Protein AF-A0A507FGB3-F1 (afdb_monomer_lite)

Radius of gyration: 30.05 Å; chains: 1; bounding box: 71×56×90 Å

Structure (mmCIF, N/CA/C/O backbone):
data_AF-A0A507FGB3-F1
#
_entry.id   AF-A0A507FGB3-F1
#
loop_
_atom_site.group_PDB
_atom_site.id
_atom_site.type_symbol
_atom_site.label_atom_id
_atom_site.label_alt_id
_atom_site.label_comp_id
_atom_site.label_asym_id
_atom_site.label_entity_id
_atom_site.label_seq_id
_atom_site.pdbx_PDB_ins_code
_atom_site.Cartn_x
_atom_site.Cartn_y
_atom_site.Cartn_z
_atom_site.occupancy
_atom_site.B_iso_or_equiv
_atom_site.auth_seq_id
_atom_site.auth_comp_id
_atom_site.auth_asym_id
_atom_site.auth_atom_id
_atom_site.pdbx_PDB_model_num
ATOM 1 N N . MET A 1 1 ? -35.482 2.034 5.315 1.00 51.97 1 MET A N 1
ATOM 2 C CA . MET A 1 1 ? -35.373 1.838 6.776 1.00 51.97 1 MET A CA 1
ATOM 3 C C . MET A 1 1 ? -34.019 2.355 7.219 1.00 51.97 1 MET A C 1
ATOM 5 O O . MET A 1 1 ? -33.025 1.916 6.649 1.00 51.97 1 MET A O 1
ATOM 9 N N . ASN A 1 2 ? -33.988 3.299 8.161 1.00 61.97 2 ASN A N 1
ATOM 10 C CA . ASN A 1 2 ? -32.738 3.776 8.759 1.00 61.97 2 ASN A CA 1
ATOM 11 C C . ASN A 1 2 ? -32.097 2.641 9.569 1.00 61.97 2 ASN A C 1
ATOM 13 O O . ASN A 1 2 ? -32.815 1.853 10.189 1.00 61.97 2 ASN A O 1
ATOM 17 N N . ARG A 1 3 ? -30.766 2.533 9.555 1.00 72.81 3 ARG A N 1
ATOM 18 C CA . ARG A 1 3 ? -30.023 1.521 10.323 1.00 72.81 3 ARG A CA 1
ATOM 19 C C . ARG A 1 3 ? -29.341 2.201 11.503 1.00 72.81 3 ARG A C 1
ATOM 21 O O . ARG A 1 3 ? -28.222 2.690 11.393 1.00 72.81 3 ARG A O 1
ATOM 28 N N . HIS A 1 4 ? -30.032 2.254 12.635 1.00 85.00 4 HIS A N 1
ATOM 29 C CA . HIS A 1 4 ? -29.453 2.767 13.874 1.00 85.00 4 HIS A CA 1
ATOM 30 C C . HIS A 1 4 ? -28.841 1.599 14.641 1.00 85.00 4 HIS A C 1
ATOM 32 O O . HIS A 1 4 ? -29.530 0.625 14.946 1.00 85.00 4 HIS A O 1
ATOM 38 N N . ARG A 1 5 ? -27.538 1.670 14.908 1.00 91.19 5 ARG A N 1
ATOM 39 C CA . ARG A 1 5 ? -26.814 0.666 15.691 1.00 91.19 5 ARG A CA 1
ATOM 40 C C . ARG A 1 5 ? -26.628 1.183 17.106 1.00 91.19 5 ARG A C 1
ATOM 42 O O . ARG A 1 5 ? -26.318 2.355 17.304 1.00 91.19 5 ARG A O 1
ATOM 49 N N . SER A 1 6 ? -26.795 0.306 18.085 1.00 95.75 6 SER A N 1
ATOM 50 C CA . SER A 1 6 ? -26.584 0.641 19.489 1.00 95.75 6 SER A CA 1
ATOM 51 C C . SER A 1 6 ? -25.731 -0.427 20.151 1.00 95.75 6 SER A C 1
ATOM 53 O O . SER A 1 6 ? -25.950 -1.617 19.919 1.00 95.75 6 SER A O 1
ATOM 55 N N . VAL A 1 7 ? -24.757 0.003 20.948 1.00 97.19 7 VAL A N 1
ATOM 56 C CA . VAL A 1 7 ? -23.840 -0.890 21.662 1.00 97.19 7 VAL A CA 1
ATOM 57 C C . VAL A 1 7 ? -23.698 -0.477 23.119 1.00 97.19 7 VAL A C 1
ATOM 59 O O . VAL A 1 7 ? -23.847 0.698 23.458 1.00 97.19 7 VAL A O 1
ATOM 62 N N . VAL A 1 8 ? -23.388 -1.449 23.974 1.00 97.81 8 VAL A N 1
ATOM 63 C CA . VAL A 1 8 ? -23.044 -1.221 25.382 1.00 97.81 8 VAL A CA 1
ATOM 64 C C . VAL A 1 8 ? -21.563 -1.514 25.586 1.00 97.81 8 VAL A C 1
ATOM 66 O O . VAL A 1 8 ? -21.092 -2.589 25.226 1.00 97.81 8 VAL A O 1
ATOM 69 N N . THR A 1 9 ? -20.823 -0.592 26.191 1.00 97.81 9 THR A N 1
ATOM 70 C CA . THR A 1 9 ? -19.403 -0.781 26.498 1.00 97.81 9 THR A CA 1
ATOM 71 C C . THR A 1 9 ? -19.226 -1.174 27.961 1.00 97.81 9 THR A C 1
ATOM 73 O O . THR A 1 9 ? -19.523 -0.395 28.871 1.00 97.81 9 THR A O 1
ATOM 76 N N . PHE A 1 10 ? -18.704 -2.376 28.191 1.00 97.69 10 PHE A N 1
ATOM 77 C CA . PHE A 1 10 ? -18.254 -2.874 29.489 1.00 97.69 10 PHE A CA 1
ATOM 78 C C . PHE A 1 10 ? -16.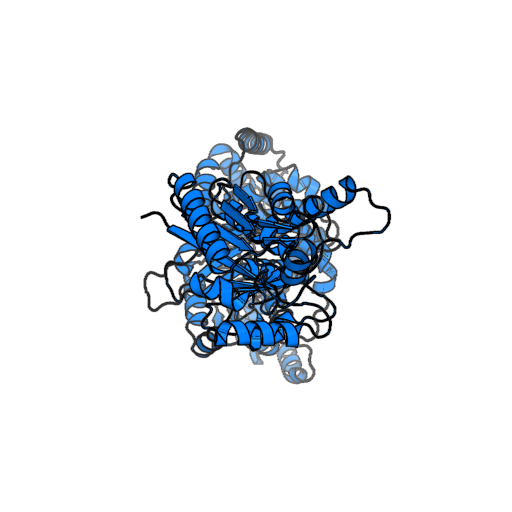737 -2.757 29.626 1.00 97.69 10 PHE A C 1
ATOM 80 O O . PHE A 1 10 ? -16.023 -2.635 28.638 1.00 97.69 10 PHE A O 1
ATOM 87 N N . ALA A 1 11 ? -16.234 -2.837 30.856 1.00 96.69 11 ALA A N 1
ATOM 88 C CA . ALA A 1 11 ? -14.820 -3.084 31.117 1.00 96.69 11 ALA A CA 1
ATOM 89 C C . ALA A 1 11 ? -14.647 -4.352 31.950 1.00 96.69 11 ALA A C 1
ATOM 91 O O . ALA A 1 11 ? -15.515 -4.693 32.757 1.00 96.69 11 ALA A O 1
ATOM 92 N N . ALA A 1 12 ? -13.520 -5.032 31.779 1.00 95.25 12 ALA A N 1
ATOM 93 C CA . ALA A 1 12 ? -13.162 -6.191 32.581 1.00 95.25 12 ALA A CA 1
ATOM 94 C C . ALA A 1 12 ? -12.935 -5.805 34.055 1.00 95.25 12 ALA A C 1
ATOM 96 O O . ALA A 1 12 ? -13.249 -6.580 34.954 1.00 95.25 12 ALA A O 1
ATOM 97 N N . ASN A 1 13 ? -12.472 -4.575 34.305 1.00 90.81 13 ASN A N 1
ATOM 98 C CA . ASN A 1 13 ? -12.272 -4.003 35.634 1.00 90.81 13 ASN A CA 1
ATOM 99 C C . ASN A 1 13 ? -12.375 -2.461 35.615 1.00 90.81 13 ASN A C 1
ATOM 101 O O . ASN A 1 13 ? -12.646 -1.854 34.575 1.00 90.81 13 ASN A O 1
ATOM 105 N N . THR A 1 14 ? -12.175 -1.812 36.762 1.00 85.88 14 THR A N 1
ATOM 106 C CA . THR A 1 14 ? -11.986 -0.357 36.865 1.00 85.88 14 THR A CA 1
ATOM 107 C C . THR A 1 14 ? -10.602 0.068 36.353 1.00 85.88 14 THR A C 1
ATOM 109 O O . THR A 1 14 ? -9.692 -0.748 36.250 1.00 85.88 14 THR A O 1
ATOM 112 N N . ASP A 1 15 ? -10.445 1.347 35.997 1.00 85.38 15 ASP A N 1
ATOM 113 C CA . ASP A 1 15 ? -9.167 1.966 35.587 1.00 85.38 15 ASP A CA 1
ATOM 114 C C . ASP A 1 15 ? -8.449 1.323 34.386 1.00 85.38 15 ASP A C 1
ATOM 116 O O . ASP A 1 15 ? -7.221 1.376 34.247 1.00 85.38 15 ASP A O 1
ATOM 120 N N . LEU A 1 16 ? -9.239 0.757 33.471 1.00 89.50 16 LEU A N 1
ATOM 121 C CA . LEU A 1 16 ? -8.777 0.228 32.183 1.00 89.50 16 LEU A CA 1
ATOM 122 C C . LEU A 1 16 ? -8.865 1.251 31.039 1.00 89.50 16 LEU A C 1
ATOM 124 O O . LEU A 1 16 ? -8.650 0.898 29.890 1.00 89.50 16 LEU A O 1
ATOM 128 N N . GLY A 1 17 ? -9.229 2.507 31.325 1.00 91.44 17 GLY A N 1
ATOM 129 C CA . GLY A 1 17 ? -9.383 3.560 30.310 1.00 91.44 17 GLY A CA 1
ATOM 130 C C . GLY A 1 17 ? -10.611 3.395 29.403 1.00 91.44 17 GLY A C 1
ATOM 131 O O . GLY A 1 17 ? -10.590 3.798 28.242 1.00 91.44 17 GLY A O 1
ATOM 132 N N . LYS A 1 18 ? -11.711 2.843 29.936 1.00 94.81 18 LYS A N 1
ATOM 133 C CA . LYS A 1 18 ? -12.972 2.640 29.198 1.00 94.81 18 LYS A CA 1
ATOM 134 C C . LYS A 1 18 ? -13.497 3.911 28.515 1.00 94.81 18 LYS A C 1
ATOM 136 O O . LYS A 1 18 ? -13.944 3.828 27.374 1.00 94.81 18 LYS A O 1
ATOM 141 N N . THR A 1 19 ? -13.408 5.071 29.165 1.00 95.62 19 THR A N 1
ATOM 142 C CA . THR A 1 19 ? -13.851 6.357 28.594 1.00 95.62 19 THR A CA 1
ATOM 143 C C . THR A 1 19 ? -12.983 6.798 27.408 1.00 95.62 19 THR A C 1
ATOM 145 O O . THR A 1 19 ? -13.493 7.350 26.431 1.00 95.62 19 THR A O 1
ATOM 148 N N . ILE A 1 20 ? -11.677 6.502 27.436 1.00 94.75 20 ILE A N 1
ATOM 149 C CA . ILE A 1 20 ? -10.755 6.788 26.324 1.00 94.75 20 ILE A CA 1
ATOM 150 C C . ILE A 1 20 ? -11.125 5.922 25.113 1.00 94.75 20 ILE A C 1
ATOM 152 O O . ILE A 1 20 ? -11.288 6.439 24.010 1.00 94.75 20 ILE A O 1
ATOM 156 N N . LEU A 1 21 ? -11.360 4.625 25.322 1.00 94.69 21 LEU A N 1
ATOM 157 C CA . LEU A 1 21 ? -11.776 3.708 24.253 1.00 94.69 21 LEU A CA 1
ATOM 158 C C . LEU A 1 21 ? -13.193 3.994 23.741 1.00 94.69 21 LEU A C 1
ATOM 160 O O . LEU A 1 21 ? -13.456 3.889 22.546 1.00 94.69 21 LEU A O 1
ATOM 164 N N . SER A 1 22 ? -14.103 4.427 24.613 1.00 96.44 22 SER A N 1
ATOM 165 C CA . SER A 1 22 ? -15.443 4.868 24.205 1.00 96.44 22 SER A CA 1
ATOM 166 C C . SER A 1 22 ? -15.380 6.144 23.364 1.00 96.44 22 SER A C 1
ATOM 168 O O . SER A 1 22 ? -16.102 6.260 22.373 1.00 96.44 22 SER A O 1
ATOM 170 N N . THR A 1 23 ? -14.465 7.065 23.689 1.00 96.25 23 THR A N 1
ATOM 171 C CA . THR A 1 23 ? -14.148 8.222 22.838 1.00 96.25 23 THR A CA 1
ATOM 172 C C . THR A 1 23 ? -13.627 7.774 21.472 1.00 96.25 23 THR A C 1
ATOM 174 O O . THR A 1 23 ? -14.139 8.242 20.457 1.00 96.25 23 THR A O 1
ATOM 177 N N . ALA A 1 24 ? -12.673 6.837 21.426 1.00 93.00 24 ALA A N 1
ATOM 178 C CA . ALA A 1 24 ? -12.147 6.284 20.176 1.00 93.00 24 ALA A CA 1
ATOM 179 C C . ALA A 1 24 ? -13.250 5.660 19.303 1.00 93.00 24 ALA A C 1
ATOM 181 O O . ALA A 1 24 ? -13.331 5.950 18.111 1.00 93.00 24 ALA A O 1
ATOM 182 N N . LEU A 1 25 ? -14.165 4.884 19.897 1.00 93.06 25 LEU A N 1
ATOM 183 C CA . LEU A 1 25 ? -15.326 4.323 19.196 1.00 93.06 25 LEU A CA 1
ATOM 184 C C . LEU A 1 25 ? -16.257 5.411 18.643 1.00 93.06 25 LEU A C 1
ATOM 186 O O . LEU A 1 25 ? -16.699 5.314 17.499 1.00 93.06 25 LEU A O 1
ATOM 190 N N . CYS A 1 26 ? -16.542 6.463 19.418 1.00 94.94 26 CYS A N 1
ATOM 191 C CA . CYS A 1 26 ? -17.372 7.582 18.956 1.00 94.94 26 CYS A CA 1
ATOM 192 C C . CYS A 1 26 ? -16.709 8.353 17.804 1.00 94.94 26 CYS A C 1
ATOM 194 O O . CYS A 1 26 ? -17.390 8.737 16.849 1.00 94.94 26 CYS A O 1
ATOM 196 N N . ARG A 1 27 ? -15.384 8.546 17.859 1.00 91.81 27 ARG A N 1
ATOM 197 C CA . ARG A 1 27 ? -14.601 9.173 16.783 1.00 91.81 27 ARG A CA 1
ATOM 198 C C . ARG A 1 27 ? -14.581 8.307 15.528 1.00 91.81 27 ARG A C 1
ATOM 200 O O . ARG A 1 27 ? -14.922 8.804 14.455 1.00 91.81 27 ARG A O 1
ATOM 207 N N . GLY A 1 28 ? -14.314 7.009 15.668 1.00 87.12 28 GLY A N 1
ATOM 208 C CA . GLY A 1 28 ? -14.383 6.038 14.576 1.00 87.12 28 GLY A CA 1
ATOM 209 C C . GLY A 1 28 ? -15.765 6.004 13.918 1.00 87.12 28 GLY A C 1
ATOM 210 O O . GLY A 1 28 ? -15.873 6.108 12.697 1.00 87.12 28 GLY A O 1
ATOM 211 N N . ALA A 1 29 ? -16.841 5.976 14.710 1.00 89.81 29 ALA A N 1
ATOM 212 C CA . ALA A 1 29 ? -18.210 6.051 14.201 1.00 89.81 29 ALA A CA 1
ATOM 213 C C . ALA A 1 29 ? -18.492 7.379 13.478 1.00 89.81 29 ALA A C 1
ATOM 215 O O . ALA A 1 29 ? -19.022 7.369 12.368 1.00 89.81 29 ALA A O 1
ATOM 216 N N . SER A 1 30 ? -18.092 8.516 14.054 1.00 89.50 30 SER A N 1
ATOM 217 C CA . SER A 1 30 ? -18.255 9.842 13.433 1.00 89.50 30 SER A CA 1
ATOM 218 C C . SER A 1 30 ? -17.518 9.933 12.095 1.00 89.50 30 SER A C 1
ATOM 220 O O . SER A 1 30 ? -18.044 10.470 11.118 1.00 89.50 30 SER A O 1
ATOM 222 N N . SER A 1 31 ? -16.315 9.359 12.045 1.00 82.50 31 SER A N 1
ATOM 223 C CA . SER A 1 31 ? -15.459 9.270 10.866 1.00 82.50 31 SER A CA 1
ATOM 224 C C . SER A 1 31 ? -16.096 8.408 9.769 1.00 82.50 31 SER A C 1
ATOM 226 O O . SER A 1 31 ? -16.205 8.861 8.623 1.00 82.50 31 SER A O 1
ATOM 228 N N . LEU A 1 32 ? -16.590 7.214 10.118 1.00 80.31 32 LEU A N 1
ATOM 229 C CA . LEU A 1 32 ? -17.269 6.285 9.205 1.00 80.31 32 LEU A CA 1
ATOM 230 C C . LEU A 1 32 ? -18.578 6.860 8.650 1.00 80.31 32 LEU A C 1
ATOM 232 O O . LEU A 1 32 ? -18.819 6.789 7.446 1.00 80.31 32 LEU A O 1
ATOM 236 N N . LEU A 1 33 ? -19.396 7.472 9.510 1.00 81.75 33 LEU A N 1
ATOM 237 C CA . LEU A 1 33 ? -20.673 8.084 9.130 1.00 81.75 33 LEU A CA 1
ATOM 238 C C . LEU A 1 33 ? -20.498 9.428 8.408 1.00 81.75 33 LEU A C 1
ATOM 240 O O . LEU A 1 33 ? -21.451 9.929 7.816 1.00 81.75 33 LEU A O 1
ATOM 244 N N . LYS A 1 34 ? -19.294 10.020 8.449 1.00 81.31 34 LYS A N 1
ATOM 245 C CA . LYS A 1 34 ? -18.981 11.374 7.951 1.00 81.31 34 LYS A CA 1
ATOM 246 C C . LYS A 1 34 ? -19.885 12.458 8.548 1.00 81.31 34 LYS A C 1
ATOM 248 O O . LYS A 1 34 ? -20.118 13.494 7.927 1.00 81.31 34 LYS A O 1
ATOM 253 N N . THR A 1 35 ? -20.467 12.215 9.720 1.00 85.50 35 THR A N 1
ATOM 254 C CA . THR A 1 35 ? -21.454 13.113 10.326 1.00 85.50 35 THR A CA 1
ATOM 255 C C . THR A 1 35 ? -21.485 12.911 11.845 1.00 85.50 35 THR A C 1
ATOM 257 O O . THR A 1 35 ? -22.185 12.021 12.323 1.00 85.50 35 THR A O 1
ATOM 260 N N . PRO A 1 36 ? -20.752 13.726 12.628 1.00 89.00 36 PRO A N 1
ATOM 261 C CA . PRO A 1 36 ? -20.720 13.605 14.090 1.00 89.00 36 PRO A CA 1
ATOM 262 C C . PRO A 1 36 ? -22.104 13.704 14.746 1.00 89.00 36 PRO A C 1
ATOM 264 O O . PRO A 1 36 ? -22.377 13.009 15.718 1.00 89.00 36 PRO A O 1
ATOM 267 N N . SER A 1 37 ? -23.024 14.486 1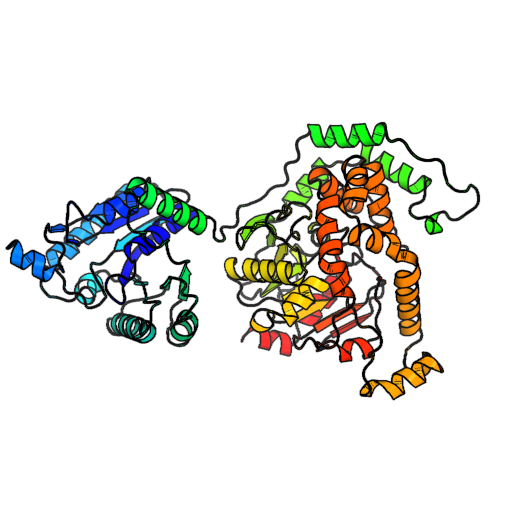4.169 1.00 92.75 37 SER A N 1
ATOM 268 C CA . SER A 1 37 ? -24.398 14.611 14.674 1.00 92.75 37 SER A CA 1
ATOM 269 C C . SER A 1 37 ? -25.226 13.325 14.569 1.00 92.75 37 SER A C 1
ATOM 271 O O . SER A 1 37 ? -26.303 13.267 15.154 1.00 92.75 37 SER A O 1
ATOM 273 N N . ALA A 1 38 ? -24.738 12.309 13.847 1.00 94.25 38 ALA A N 1
ATOM 274 C CA . ALA A 1 38 ? -25.326 10.972 13.755 1.00 94.25 38 ALA A CA 1
ATOM 275 C C . ALA A 1 38 ? -24.782 9.997 14.823 1.00 94.25 38 ALA A C 1
ATOM 277 O O . ALA A 1 38 ? -25.031 8.789 14.750 1.00 94.25 38 ALA A O 1
ATOM 278 N N . VAL A 1 39 ? -24.029 10.506 15.804 1.00 97.25 39 VAL A N 1
ATOM 279 C CA . VAL A 1 39 ? -23.468 9.736 16.917 1.00 97.25 39 VAL A CA 1
ATOM 280 C C . VAL A 1 39 ? -24.005 10.256 18.250 1.00 97.25 39 VAL A C 1
ATOM 282 O O . VAL A 1 39 ? -24.052 11.466 18.489 1.00 97.25 39 VAL A O 1
ATOM 285 N N . ALA A 1 40 ? -24.385 9.334 19.136 1.00 97.94 40 ALA A N 1
ATOM 286 C CA . ALA A 1 40 ? -24.786 9.631 20.504 1.00 97.94 40 ALA A CA 1
ATOM 287 C C . ALA A 1 40 ? -23.995 8.800 21.524 1.00 97.94 40 ALA A C 1
ATOM 289 O O . ALA A 1 40 ? -23.842 7.590 21.372 1.00 97.94 40 ALA A O 1
ATOM 290 N N . TYR A 1 41 ? -23.540 9.454 22.586 1.00 98.50 41 TYR A N 1
ATOM 291 C CA . TYR A 1 41 ? -22.919 8.860 23.761 1.00 98.50 41 TYR A CA 1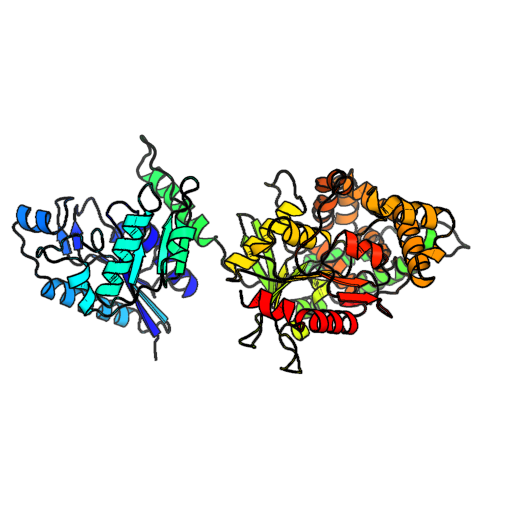
ATOM 292 C C . TYR A 1 41 ? -23.846 9.021 24.968 1.00 98.50 41 TYR A C 1
ATOM 294 O O . TYR A 1 41 ? -24.328 10.120 25.254 1.00 98.50 41 TYR A O 1
ATOM 302 N N . ILE A 1 42 ? -24.095 7.931 25.687 1.00 98.31 42 ILE A N 1
ATOM 303 C CA . ILE A 1 42 ? -24.958 7.910 26.866 1.00 98.31 42 ILE A CA 1
ATOM 304 C C . ILE A 1 42 ? -24.156 7.356 28.039 1.00 98.31 42 ILE A C 1
ATOM 306 O O . ILE A 1 42 ? -23.709 6.207 28.004 1.00 98.31 42 ILE A O 1
ATOM 310 N N . LYS A 1 43 ? -24.044 8.147 29.110 1.00 97.88 43 LYS A N 1
ATOM 311 C CA . LYS A 1 43 ? -23.538 7.710 30.413 1.00 97.88 43 LYS A CA 1
ATOM 312 C C . LYS A 1 43 ? -24.703 7.574 31.396 1.00 97.88 43 LYS A C 1
ATOM 314 O O . LYS A 1 43 ? -25.162 8.580 31.941 1.00 97.88 43 LYS A O 1
ATOM 319 N N . PRO A 1 44 ? -25.214 6.360 31.662 1.00 97.50 44 PRO A N 1
ATOM 320 C CA . PRO A 1 44 ? -26.399 6.221 32.500 1.00 97.50 44 PRO A CA 1
ATOM 321 C C . PRO A 1 44 ? -26.156 6.646 33.948 1.00 97.50 44 PRO A C 1
ATOM 323 O O . PRO A 1 44 ? -26.989 7.334 34.522 1.00 97.50 44 PRO A O 1
ATOM 326 N N . ILE A 1 45 ? -25.013 6.283 34.536 1.00 96.31 45 ILE A N 1
ATOM 327 C CA . ILE A 1 45 ? -24.670 6.637 35.919 1.00 96.31 45 ILE A CA 1
ATOM 328 C C . ILE A 1 45 ? -23.240 7.183 35.967 1.00 96.31 45 ILE A C 1
ATOM 330 O O . ILE A 1 45 ? -22.309 6.506 35.530 1.00 96.31 45 ILE A O 1
ATOM 334 N N . GLN A 1 46 ? -23.076 8.379 36.531 1.00 96.00 46 GLN A N 1
ATOM 335 C CA . GLN A 1 46 ? -21.795 9.037 36.801 1.00 96.00 46 GLN A CA 1
ATOM 336 C C . GLN A 1 46 ? -21.626 9.261 38.308 1.00 96.00 46 GLN A C 1
ATOM 338 O O . GLN A 1 46 ? -22.544 9.745 38.967 1.00 96.00 46 GLN A O 1
ATOM 343 N N . THR A 1 47 ? -20.444 8.965 38.837 1.00 94.44 47 THR A N 1
ATOM 344 C CA . THR A 1 47 ? -20.016 9.319 40.202 1.00 94.44 47 THR A CA 1
ATOM 345 C C . THR A 1 47 ? -18.896 10.367 40.125 1.00 94.44 47 THR A C 1
ATOM 347 O O . THR A 1 47 ? -18.309 10.541 39.054 1.00 94.44 47 THR A O 1
ATOM 350 N N . GLY A 1 48 ? -18.649 11.127 41.198 1.00 93.38 48 GLY A N 1
ATOM 351 C CA . GLY A 1 48 ? -17.656 12.219 41.207 1.00 93.38 48 GLY A CA 1
ATOM 352 C C . GLY A 1 48 ? -18.078 13.524 40.504 1.00 93.38 48 GLY A C 1
ATOM 353 O O . GLY A 1 48 ? -17.255 14.410 40.278 1.00 93.38 48 GLY A O 1
ATOM 354 N N . PHE A 1 49 ? -19.350 13.681 40.129 1.00 93.56 49 PHE A N 1
ATOM 355 C CA . PHE A 1 49 ? -19.851 14.858 39.405 1.00 93.56 49 PHE A CA 1
ATOM 356 C C . PHE A 1 49 ? -20.014 16.087 40.334 1.00 93.56 49 PHE A C 1
ATOM 358 O O . PHE A 1 49 ? -20.464 15.927 41.460 1.00 93.56 49 PHE A O 1
ATOM 365 N N . PRO A 1 50 ? -19.757 17.339 39.903 1.00 89.81 50 PRO A N 1
ATOM 366 C CA . PRO A 1 50 ? -19.411 17.777 38.560 1.00 89.81 50 PRO A CA 1
ATOM 367 C C . PRO A 1 50 ? -17.917 17.784 38.276 1.00 89.81 50 PRO A C 1
ATOM 369 O O . PRO A 1 50 ? -17.567 18.272 37.210 1.00 89.81 50 PRO A O 1
ATOM 372 N N . THR A 1 51 ? -17.045 17.295 39.154 1.00 88.44 51 THR A N 1
ATOM 373 C CA . THR A 1 51 ? -15.600 17.245 38.879 1.00 88.44 51 THR A CA 1
ATOM 374 C C . THR A 1 51 ? -15.321 16.247 37.757 1.00 88.44 51 THR A C 1
ATOM 376 O O . THR A 1 51 ? -14.843 16.632 36.687 1.00 88.44 51 THR A O 1
ATOM 379 N N . ASP A 1 52 ? -15.777 15.011 37.936 1.00 85.69 52 ASP A N 1
ATOM 380 C CA . ASP A 1 52 ? -15.678 13.945 36.948 1.00 85.69 52 ASP A CA 1
ATOM 381 C C . ASP A 1 52 ? -16.910 13.928 36.043 1.00 85.69 52 ASP A C 1
ATOM 383 O O . ASP A 1 52 ? -18.061 14.043 36.480 1.00 85.69 52 ASP A O 1
ATOM 387 N N . SER A 1 53 ? -16.678 13.812 34.738 1.00 93.75 53 SER A N 1
ATOM 388 C CA . SER A 1 53 ? -17.754 13.668 33.763 1.00 93.75 53 SER A CA 1
ATOM 389 C C . SER A 1 53 ? -17.243 13.024 32.487 1.00 93.75 53 SER A C 1
ATOM 391 O O . SER A 1 53 ? -16.630 13.688 31.646 1.00 93.75 53 SER A O 1
ATOM 393 N N . ASP A 1 54 ? -17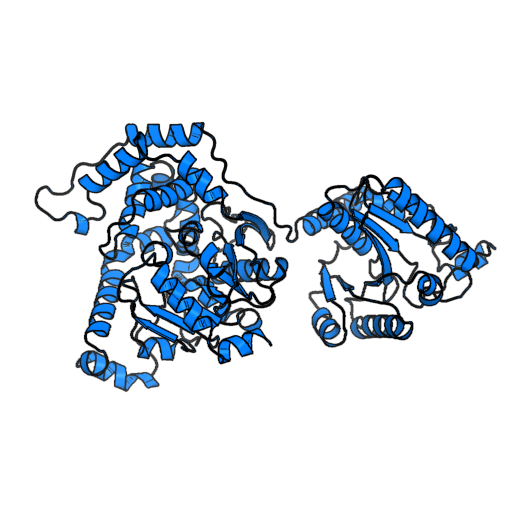.576 11.747 32.318 1.00 94.75 54 ASP A N 1
ATOM 394 C CA . ASP A 1 54 ? -17.237 10.995 31.113 1.00 94.75 54 ASP A CA 1
ATOM 395 C C . ASP A 1 54 ? -17.892 11.628 29.876 1.00 94.75 54 ASP A C 1
ATOM 397 O O . ASP A 1 54 ? -17.234 11.844 28.863 1.00 94.75 54 ASP A O 1
ATOM 401 N N . SER A 1 55 ? -19.149 12.072 29.982 1.00 94.38 55 SER A N 1
ATOM 402 C CA . SER A 1 55 ? -19.851 12.765 28.891 1.00 94.38 55 SER A CA 1
ATOM 403 C C . SER A 1 55 ? -19.144 14.044 28.428 1.00 94.38 55 SER A C 1
ATOM 405 O O . SER A 1 55 ? -19.053 14.265 27.218 1.00 94.38 55 SER A O 1
ATOM 407 N N . ARG A 1 56 ? -18.614 14.867 29.356 1.00 94.56 56 ARG A N 1
ATOM 408 C CA . ARG A 1 56 ? -17.826 16.068 29.000 1.00 94.56 56 ARG A CA 1
ATOM 409 C C . ARG A 1 56 ? -16.459 15.716 28.427 1.00 94.56 56 ARG A C 1
ATOM 411 O O . ARG A 1 56 ? -15.967 16.449 27.566 1.00 94.56 56 ARG A O 1
ATOM 418 N N . PHE A 1 57 ? -15.842 14.634 28.902 1.00 94.88 57 PHE A N 1
ATOM 419 C CA . PHE A 1 57 ? -14.597 14.121 28.338 1.00 94.88 57 PHE A CA 1
ATOM 420 C C . PHE A 1 57 ? -14.822 13.701 26.881 1.00 94.88 57 PHE A C 1
ATOM 422 O O . PHE A 1 57 ? -14.211 14.269 25.979 1.00 94.88 57 PHE A O 1
ATOM 429 N N . VAL A 1 58 ? -15.782 12.808 26.626 1.00 96.12 58 VAL A N 1
ATOM 430 C CA . VAL A 1 58 ? -16.086 12.313 25.276 1.00 96.12 58 VAL A CA 1
ATOM 431 C C . VAL A 1 58 ? -16.452 13.466 24.340 1.00 96.12 58 VAL A C 1
ATOM 433 O O . VAL A 1 58 ? -15.885 13.566 23.256 1.00 96.12 58 VAL A O 1
ATOM 436 N N . SER A 1 59 ? -17.320 14.399 24.752 1.00 94.56 59 SER A N 1
ATOM 437 C CA . SER A 1 59 ? -17.690 15.543 23.902 1.00 94.56 59 SER A CA 1
ATOM 438 C C . SER A 1 59 ? -16.525 16.505 23.640 1.00 94.56 59 SER A C 1
ATOM 440 O O . SER A 1 59 ? -16.496 17.171 22.608 1.00 94.56 59 SER A O 1
ATOM 442 N N . SER A 1 60 ? -15.559 16.593 24.561 1.00 92.94 60 SER A N 1
ATOM 443 C CA . SER A 1 60 ? -14.362 17.429 24.399 1.00 92.94 60 SER A CA 1
ATOM 444 C C . SER A 1 60 ? -13.407 16.903 23.334 1.00 92.94 60 SER A C 1
ATOM 446 O O . SER A 1 60 ? -12.730 17.708 22.693 1.00 92.94 60 SER A O 1
ATOM 448 N N . PHE A 1 61 ? -13.348 15.581 23.169 1.00 93.81 61 PHE A N 1
ATOM 449 C CA . PHE A 1 61 ? -12.462 14.896 22.229 1.00 93.81 61 PHE A CA 1
ATOM 450 C C . PHE A 1 61 ? -13.212 14.309 21.022 1.00 93.81 61 PHE A C 1
ATOM 452 O O . PHE A 1 61 ? -12.586 13.785 20.112 1.00 93.81 61 PHE A O 1
ATOM 459 N N . CYS A 1 62 ? -14.537 14.422 20.957 1.00 93.62 62 CYS A N 1
ATOM 460 C CA . CYS A 1 62 ? -15.366 14.063 19.807 1.00 93.62 62 CYS A CA 1
ATOM 461 C C . CYS A 1 62 ? -16.459 15.136 19.617 1.00 93.62 62 CYS A C 1
ATOM 463 O O . CYS A 1 62 ? -17.615 14.932 19.995 1.00 93.62 62 CYS A O 1
ATOM 465 N N . PRO A 1 63 ? -16.099 16.331 19.114 1.00 91.88 63 PRO A N 1
ATOM 466 C CA . PRO A 1 63 ? -17.035 17.445 19.023 1.00 91.88 63 PRO A CA 1
ATOM 467 C C . PRO A 1 63 ? -18.155 17.169 18.010 1.00 91.88 63 PRO A C 1
ATOM 469 O O . PRO A 1 63 ? -17.939 16.566 16.962 1.00 91.88 63 PRO A O 1
ATOM 472 N N . GLY A 1 64 ? -19.356 17.667 18.309 1.00 92.31 64 GLY A N 1
ATOM 473 C CA . GLY A 1 64 ? -20.518 17.586 17.416 1.00 92.31 64 GLY A CA 1
ATOM 474 C C . GLY A 1 64 ? -21.406 16.351 17.599 1.00 92.31 64 GLY A C 1
ATOM 475 O O . GLY A 1 64 ? -22.456 16.285 16.963 1.00 92.31 64 GLY A O 1
ATOM 476 N N . ILE A 1 65 ? -21.034 15.413 18.476 1.00 96.06 65 ILE A N 1
ATOM 477 C CA . ILE A 1 65 ? -21.903 14.295 18.869 1.00 96.06 65 ILE A CA 1
ATOM 478 C C . ILE A 1 65 ? -22.948 14.735 19.903 1.00 96.06 65 ILE A C 1
ATOM 480 O O . ILE A 1 65 ? -22.761 15.726 20.616 1.00 96.06 65 ILE A O 1
ATOM 484 N N . ARG A 1 66 ? -24.020 13.953 20.065 1.00 95.75 66 ARG A N 1
ATOM 485 C CA . ARG A 1 66 ? -24.882 14.049 21.257 1.00 95.75 66 ARG A CA 1
ATOM 486 C C . ARG A 1 66 ? -24.202 13.318 22.414 1.00 95.75 66 ARG A C 1
ATOM 488 O O . ARG A 1 66 ? -23.760 12.192 22.243 1.00 95.75 66 ARG A O 1
ATOM 495 N N . SER A 1 67 ? -24.112 13.934 23.586 1.00 96.94 67 SER A N 1
ATOM 496 C CA . SER A 1 67 ? -23.499 13.322 24.772 1.00 96.94 67 SER A CA 1
ATOM 497 C C . SER A 1 67 ? -24.334 13.670 25.995 1.00 96.94 67 SER A C 1
ATOM 499 O O . SER A 1 67 ? -24.567 14.855 26.240 1.00 96.94 67 SER A O 1
ATOM 501 N N . ASN A 1 68 ? -24.829 12.668 26.727 1.00 96.50 68 ASN A N 1
ATOM 502 C CA . ASN A 1 68 ? -25.717 12.902 27.866 1.00 96.50 68 ASN A CA 1
ATOM 503 C C . ASN A 1 68 ? -25.409 11.991 29.064 1.00 96.50 68 ASN A C 1
ATOM 505 O O . ASN A 1 68 ? -25.168 10.792 28.907 1.00 96.50 68 ASN A O 1
ATOM 509 N N . THR A 1 69 ? -25.472 12.561 30.271 1.00 97.44 69 THR A N 1
ATOM 510 C CA . THR A 1 69 ? -25.398 11.820 31.539 1.00 97.44 69 THR A CA 1
ATOM 511 C C . THR A 1 69 ? -26.779 11.776 32.179 1.00 97.44 69 THR A C 1
ATOM 513 O O . THR A 1 69 ? -27.367 12.827 32.412 1.00 97.44 69 THR A O 1
ATOM 516 N N . LEU A 1 70 ? -27.291 10.582 32.494 1.00 97.69 70 LEU A N 1
ATOM 517 C CA . LEU A 1 70 ? -28.676 10.437 32.971 1.00 97.69 70 LEU A CA 1
ATOM 518 C C . LEU A 1 70 ? -28.810 10.641 34.484 1.00 97.69 70 LEU A C 1
ATOM 520 O O . LEU A 1 70 ? -29.715 11.337 34.938 1.00 97.69 70 LEU A O 1
ATOM 524 N N . PHE A 1 71 ? -27.902 10.057 35.269 1.00 97.69 71 PHE A N 1
ATOM 525 C CA . PHE A 1 71 ? -27.891 10.175 36.726 1.00 97.69 71 PHE A CA 1
ATOM 526 C C . PHE A 1 71 ? -26.485 10.483 37.236 1.00 97.69 71 PHE A C 1
ATOM 528 O O . PHE A 1 71 ? -25.505 9.882 36.795 1.00 97.69 71 PHE A O 1
ATOM 535 N N . THR A 1 72 ? -26.392 11.399 38.197 1.00 96.94 72 THR A N 1
ATOM 536 C CA . THR A 1 72 ? -25.123 11.855 38.775 1.00 96.94 72 THR A CA 1
ATOM 537 C C . THR A 1 72 ? -25.108 11.698 40.288 1.00 96.94 72 THR A C 1
ATOM 539 O O . THR A 1 72 ? -26.106 11.991 40.952 1.00 96.94 72 THR A O 1
ATOM 542 N N . PHE A 1 73 ? -23.949 11.326 40.817 1.00 96.50 73 PHE A N 1
ATOM 543 C CA . PHE A 1 73 ? -23.574 11.372 42.225 1.00 96.50 73 PHE A CA 1
ATOM 544 C C . PHE A 1 73 ? -22.298 12.209 42.372 1.00 96.50 73 PHE A C 1
ATOM 546 O O . PHE A 1 73 ? -21.442 12.201 41.486 1.00 96.50 73 PHE A O 1
ATOM 553 N N . THR A 1 74 ? -22.192 12.931 43.477 1.00 95.62 74 THR A N 1
ATOM 554 C CA . THR A 1 74 ? -21.064 13.791 43.848 1.00 95.62 74 THR A CA 1
ATOM 555 C C . THR A 1 74 ? -19.863 13.040 44.403 1.00 95.62 74 THR A C 1
ATOM 557 O O . THR A 1 74 ? -18.732 13.424 44.121 1.00 95.62 74 THR A O 1
ATOM 560 N N . ASP A 1 75 ? -20.085 11.955 45.142 1.00 92.38 75 ASP A N 1
ATOM 561 C CA . ASP A 1 75 ? -19.007 11.180 45.764 1.00 92.38 75 ASP A CA 1
ATOM 562 C C . ASP A 1 75 ? -18.294 10.304 44.705 1.00 92.38 75 ASP A C 1
ATOM 564 O O . ASP A 1 75 ? -18.981 9.536 44.017 1.00 92.38 75 ASP A O 1
ATOM 568 N N . PRO A 1 76 ? -16.958 10.394 44.507 1.00 92.12 76 PRO A N 1
ATOM 569 C CA . PRO A 1 76 ? -16.208 9.625 43.502 1.00 92.12 76 PRO A CA 1
ATOM 570 C C . PRO A 1 76 ? -15.954 8.172 43.943 1.00 92.12 76 PRO A C 1
ATOM 572 O O . PRO A 1 76 ? -14.848 7.642 43.864 1.00 92.12 76 PRO A O 1
ATOM 575 N N . VAL A 1 77 ? -17.002 7.504 44.415 1.00 93.06 77 VAL A N 1
ATOM 576 C CA . VAL A 1 77 ? -16.995 6.094 44.815 1.00 93.06 77 VAL A CA 1
ATOM 577 C C . VAL A 1 77 ? -17.875 5.280 43.871 1.00 93.06 77 VAL A C 1
ATOM 579 O O . VAL A 1 77 ? -18.547 5.812 42.990 1.00 93.06 77 VAL A O 1
ATOM 582 N N . SER A 1 78 ? -17.881 3.955 44.021 1.00 92.75 78 SER A N 1
ATOM 583 C CA . SER A 1 78 ? -18.774 3.102 43.226 1.00 92.75 78 SER A CA 1
ATOM 584 C C . SER A 1 78 ? -20.263 3.470 43.427 1.00 92.75 78 SER A C 1
ATOM 586 O O . SER A 1 78 ? -20.644 3.859 44.536 1.00 92.75 78 SER A O 1
ATOM 588 N N . PRO A 1 79 ? -21.137 3.287 42.415 1.00 94.31 79 PRO A N 1
ATOM 589 C CA . PRO A 1 79 ? -22.518 3.782 42.451 1.00 94.31 79 PRO A CA 1
ATOM 590 C C . PRO A 1 79 ? -23.339 3.375 43.681 1.00 94.31 79 PRO A C 1
ATOM 592 O O . PRO A 1 79 ? -24.114 4.179 44.191 1.00 94.31 79 PRO A O 1
ATOM 595 N N . HIS A 1 80 ? -23.168 2.147 44.182 1.00 95.44 80 HIS A N 1
ATOM 596 C CA . HIS A 1 80 ? -23.894 1.681 45.368 1.00 95.44 80 HIS A CA 1
ATOM 597 C C . HIS A 1 80 ? -23.498 2.408 46.658 1.00 95.44 80 HIS A C 1
ATOM 599 O O . HIS A 1 80 ? -24.351 2.612 47.519 1.00 95.44 80 HIS A O 1
ATOM 605 N N . LEU A 1 81 ? -22.223 2.785 46.804 1.00 95.38 81 LEU A N 1
ATOM 606 C CA . LEU A 1 81 ? -21.757 3.553 47.957 1.00 95.38 81 LEU A CA 1
ATOM 607 C C . LEU A 1 81 ? -22.238 4.990 47.840 1.00 95.38 81 LEU A C 1
ATOM 609 O O . LEU A 1 81 ? -22.809 5.502 48.792 1.00 95.38 81 LEU A O 1
ATOM 613 N N . ALA A 1 82 ? -22.121 5.590 46.655 1.00 94.81 82 ALA A N 1
ATOM 614 C CA . ALA A 1 82 ? -22.563 6.960 46.426 1.00 94.81 82 ALA A CA 1
ATOM 615 C C . ALA A 1 82 ? -24.072 7.124 46.695 1.00 94.81 82 ALA A C 1
ATOM 617 O O . ALA A 1 82 ? -24.489 8.059 47.377 1.00 94.81 82 ALA A O 1
ATOM 618 N N . ALA A 1 83 ? -24.889 6.157 46.262 1.00 94.62 83 ALA A N 1
ATOM 619 C CA . ALA A 1 83 ? -26.317 6.095 46.574 1.00 94.62 83 ALA A CA 1
ATOM 620 C C . ALA A 1 83 ? -26.610 6.035 48.084 1.00 94.62 83 ALA A C 1
ATOM 622 O O . ALA A 1 83 ? -27.566 6.656 48.555 1.00 94.62 83 ALA A O 1
ATOM 623 N N . VAL A 1 84 ? -25.786 5.315 48.854 1.00 94.06 84 VAL A N 1
ATOM 624 C CA . VAL A 1 84 ? -25.906 5.235 50.318 1.00 94.06 84 VAL A CA 1
ATOM 625 C C . VAL A 1 84 ? -25.463 6.541 50.978 1.00 94.06 84 VAL A C 1
ATOM 627 O O . VAL A 1 84 ? -26.225 7.090 51.774 1.00 94.06 84 VAL A O 1
ATOM 630 N N . THR A 1 85 ? -24.279 7.057 50.632 1.00 93.81 85 THR A N 1
ATOM 631 C CA . THR A 1 85 ? -23.709 8.297 51.182 1.00 93.81 85 THR A CA 1
ATOM 632 C C . THR A 1 85 ? -24.652 9.477 50.961 1.00 93.81 85 THR A C 1
ATOM 634 O O . THR A 1 85 ? -24.946 10.229 51.889 1.00 93.81 85 THR A O 1
ATOM 637 N N . GLU A 1 86 ? -25.205 9.598 49.755 1.00 95.50 86 GLU A N 1
ATOM 638 C CA . GLU A 1 86 ? -26.114 10.686 49.386 1.00 95.50 86 GLU A CA 1
ATOM 639 C C . GLU A 1 86 ? -27.576 10.417 49.756 1.00 95.50 86 GLU A C 1
ATOM 641 O O . GLU A 1 86 ? -28.433 11.264 49.513 1.00 95.50 86 GLU A O 1
ATOM 646 N N . ARG A 1 87 ? -27.887 9.249 50.342 1.00 94.62 87 ARG A N 1
ATOM 647 C CA . ARG A 1 87 ? -29.253 8.812 50.688 1.00 94.62 87 ARG A CA 1
ATOM 648 C C . ARG A 1 87 ? -30.225 8.888 49.502 1.00 94.62 87 ARG A C 1
ATOM 650 O O . ARG A 1 87 ? -31.401 9.213 49.661 1.00 94.62 87 ARG A O 1
ATOM 657 N N . ARG A 1 88 ? -29.735 8.571 48.303 1.00 94.00 88 ARG A N 1
ATOM 658 C CA . ARG A 1 88 ? -30.488 8.605 47.044 1.00 94.00 88 ARG A CA 1
ATOM 659 C C . ARG A 1 88 ? -30.638 7.195 46.502 1.00 94.00 88 ARG A C 1
ATOM 661 O O . ARG A 1 88 ? -29.705 6.630 45.942 1.00 94.00 88 ARG A O 1
ATOM 668 N N . GLN A 1 89 ? -31.833 6.632 46.650 1.00 89.94 89 GLN A N 1
ATOM 669 C CA . GLN A 1 89 ? -32.156 5.347 46.039 1.00 89.94 89 GLN A CA 1
ATOM 670 C C . GLN A 1 89 ? -32.398 5.523 44.540 1.00 89.94 89 GLN A C 1
ATOM 672 O O . GLN A 1 89 ? -33.192 6.366 44.125 1.00 89.94 89 GLN A O 1
ATOM 677 N N . LEU A 1 90 ? -31.731 4.701 43.734 1.00 95.44 90 LEU A N 1
ATOM 678 C CA . LEU A 1 90 ? -31.906 4.667 42.288 1.00 95.44 90 LEU A CA 1
ATOM 679 C C . LEU A 1 90 ? -32.075 3.212 41.853 1.00 95.44 90 LEU A C 1
ATOM 681 O O . LEU A 1 90 ? -31.122 2.433 41.867 1.00 95.44 90 LEU A O 1
ATOM 685 N N . ALA A 1 91 ? -33.311 2.846 41.519 1.00 96.31 91 ALA A N 1
ATOM 686 C CA . ALA A 1 91 ? -33.657 1.495 41.100 1.00 96.31 91 ALA A CA 1
ATOM 687 C C . ALA A 1 91 ? -33.222 1.229 39.651 1.00 96.31 91 ALA A C 1
ATOM 689 O O . ALA A 1 91 ? -33.330 2.100 38.787 1.00 96.31 91 ALA A O 1
ATOM 690 N N . ASP A 1 92 ? -32.815 -0.009 39.365 1.00 96.44 92 ASP A N 1
ATOM 691 C CA . ASP A 1 92 ? -32.402 -0.442 38.024 1.00 96.44 92 ASP A CA 1
ATOM 692 C C . ASP A 1 92 ? -33.480 -0.212 36.961 1.00 96.44 92 ASP A C 1
ATOM 694 O O . ASP A 1 92 ? -33.173 0.231 35.859 1.00 96.44 92 ASP A O 1
ATOM 698 N N . ALA A 1 93 ? -34.751 -0.454 37.299 1.00 96.38 93 ALA A N 1
ATOM 699 C CA . ALA A 1 93 ? -35.873 -0.226 36.391 1.00 96.38 93 ALA A CA 1
ATOM 700 C C . ALA A 1 93 ? -35.975 1.248 35.959 1.00 96.38 93 ALA A C 1
ATOM 702 O O . ALA A 1 93 ? -36.216 1.531 34.786 1.00 96.38 93 ALA A O 1
ATOM 703 N N . THR A 1 94 ? -35.725 2.185 36.880 1.00 97.62 94 THR A N 1
ATOM 704 C CA . THR A 1 94 ? -35.687 3.626 36.591 1.00 97.62 94 THR A CA 1
ATOM 705 C C . THR A 1 94 ? -34.534 3.963 35.649 1.00 97.62 94 THR A C 1
ATOM 707 O O . THR A 1 94 ? -34.713 4.723 34.698 1.00 97.62 94 THR A O 1
ATOM 710 N N . VAL A 1 95 ? -33.359 3.367 35.875 1.00 97.62 95 VAL A N 1
ATOM 711 C CA . VAL A 1 95 ? -32.189 3.570 35.010 1.00 97.62 95 VAL A CA 1
ATOM 712 C C . VAL A 1 95 ? -32.449 3.021 33.611 1.00 97.62 95 VAL A C 1
ATOM 714 O O . VAL A 1 95 ? -32.216 3.718 32.627 1.00 97.62 95 VAL A O 1
ATOM 717 N N . LEU A 1 96 ? -32.999 1.812 33.510 1.00 97.44 96 LEU A N 1
ATOM 718 C CA . LEU A 1 96 ? -33.329 1.176 32.238 1.00 97.44 96 LEU A CA 1
ATOM 719 C C . LEU A 1 96 ? -34.371 1.980 31.447 1.00 97.44 96 LEU A C 1
ATOM 721 O O . LEU A 1 96 ? -34.218 2.179 30.242 1.00 97.44 96 LEU A O 1
ATOM 725 N N . GLN A 1 97 ? -35.403 2.494 32.123 1.00 97.81 97 GLN A N 1
ATOM 726 C CA . GLN A 1 97 ? -36.409 3.354 31.501 1.00 97.81 97 GLN A CA 1
ATOM 727 C C . GLN A 1 97 ? -35.789 4.647 30.955 1.00 97.81 97 GLN A C 1
ATOM 729 O O . GLN A 1 97 ? -36.111 5.052 29.836 1.00 97.81 97 GLN A O 1
ATOM 734 N N . ALA A 1 98 ? -34.877 5.270 31.705 1.00 98.19 98 ALA A N 1
ATOM 735 C CA . ALA A 1 98 ? -34.167 6.464 31.259 1.00 98.19 98 ALA A CA 1
ATOM 736 C C . ALA A 1 98 ? -33.243 6.176 30.063 1.00 98.19 98 ALA A C 1
ATOM 738 O O . ALA A 1 98 ? -33.211 6.967 29.123 1.00 98.19 98 ALA A O 1
ATOM 739 N N . ILE A 1 99 ? -32.551 5.027 30.050 1.00 98.06 99 ILE A N 1
ATOM 740 C CA . ILE A 1 99 ? -31.730 4.598 28.906 1.00 98.06 99 ILE A CA 1
ATOM 741 C C . ILE A 1 99 ? -32.602 4.443 27.657 1.00 98.06 99 ILE A C 1
ATOM 743 O O . ILE A 1 99 ? -32.274 5.011 26.620 1.00 98.06 99 ILE A O 1
ATOM 747 N N . HIS A 1 100 ? -33.732 3.734 27.742 1.00 97.62 100 HIS A N 1
ATOM 748 C CA . HIS A 1 100 ? -34.645 3.586 26.605 1.00 97.62 100 HIS A CA 1
ATOM 749 C C . HIS A 1 100 ? -35.198 4.930 26.115 1.00 97.62 100 HIS A C 1
ATOM 751 O O . HIS A 1 100 ? -35.286 5.153 24.905 1.00 97.62 100 HIS A O 1
ATOM 757 N N . ALA A 1 101 ? -35.557 5.829 27.036 1.00 97.81 101 ALA A N 1
ATOM 758 C CA . ALA A 1 101 ? -36.037 7.163 26.691 1.00 97.81 101 ALA A CA 1
ATOM 759 C C . ALA A 1 101 ? -34.962 7.975 25.951 1.00 97.81 101 ALA A C 1
ATOM 761 O O . ALA A 1 101 ? -35.257 8.550 24.904 1.00 97.81 101 ALA A O 1
ATOM 762 N N . GLU A 1 102 ? -33.717 7.961 26.432 1.00 97.75 102 GLU A N 1
ATOM 763 C CA . GLU A 1 102 ? -32.602 8.657 25.784 1.00 97.75 102 GLU A CA 1
ATOM 764 C C . GLU A 1 102 ? -32.227 8.018 24.441 1.00 97.75 102 GLU A C 1
ATOM 766 O O . GLU A 1 102 ? -32.054 8.730 23.459 1.00 97.75 102 GLU A O 1
ATOM 771 N N . MET A 1 103 ? -32.172 6.685 24.338 1.00 96.50 103 MET A N 1
ATOM 772 C CA . MET A 1 103 ? -31.925 5.996 23.063 1.00 96.50 103 MET A CA 1
ATOM 773 C C . MET A 1 103 ? -32.973 6.361 22.007 1.00 96.50 103 MET A C 1
ATOM 775 O O . MET A 1 103 ? -32.634 6.579 20.839 1.00 96.50 103 MET A O 1
ATOM 779 N N . LYS A 1 104 ? -34.246 6.443 22.416 1.00 95.38 104 LYS A N 1
ATOM 780 C CA . LYS A 1 104 ? -35.342 6.875 21.548 1.00 95.38 104 LYS A CA 1
ATOM 781 C C . LYS A 1 104 ? -35.187 8.344 21.163 1.00 95.38 104 LYS A C 1
ATOM 783 O O . LYS A 1 104 ? -35.245 8.650 19.980 1.00 95.38 104 LYS A O 1
ATOM 788 N N . ALA A 1 105 ? -34.931 9.233 22.121 1.00 96.19 105 ALA A N 1
ATOM 789 C CA . ALA A 1 105 ? -34.739 10.660 21.861 1.00 96.19 105 ALA A CA 1
ATOM 790 C C . ALA A 1 105 ? -33.541 10.926 20.933 1.00 96.19 105 ALA A C 1
ATOM 792 O O . ALA A 1 105 ? -33.642 11.709 19.989 1.00 96.19 105 ALA A O 1
ATOM 793 N N . SER A 1 106 ? -32.428 10.229 21.156 1.00 95.25 106 SER A N 1
ATOM 794 C CA . SER A 1 106 ? -31.239 10.274 20.310 1.00 95.25 106 SER A CA 1
ATOM 795 C C . SER A 1 106 ? -31.531 9.725 18.911 1.00 95.25 106 SER A C 1
ATOM 797 O O . SER A 1 106 ? -31.216 10.386 17.924 1.00 95.25 106 SER A O 1
ATOM 799 N N . SER A 1 107 ? -32.213 8.580 18.793 1.00 93.12 107 SER A N 1
ATOM 800 C CA . SER A 1 107 ? -32.650 8.061 17.488 1.00 93.12 107 SER A CA 1
ATOM 801 C C . SER A 1 107 ? -33.564 9.040 16.756 1.00 93.12 107 SER A C 1
ATOM 803 O O . SER A 1 107 ? -33.397 9.240 15.558 1.00 93.12 107 SER A O 1
ATOM 805 N N . ASP A 1 108 ? -34.495 9.673 17.468 1.00 92.94 108 ASP A N 1
ATOM 806 C CA . ASP A 1 108 ? -35.448 10.629 16.911 1.00 92.94 108 ASP A CA 1
ATOM 807 C C . ASP A 1 108 ? -34.757 11.891 16.395 1.00 92.94 108 ASP A C 1
ATOM 809 O O . ASP A 1 108 ? -35.035 12.332 15.279 1.00 92.94 108 ASP A O 1
ATOM 813 N N . ALA A 1 109 ? -33.793 12.411 17.155 1.00 91.50 109 ALA A N 1
ATOM 814 C CA . ALA A 1 109 ? -32.964 13.539 16.749 1.00 91.50 109 ALA A CA 1
ATOM 815 C C . ALA A 1 109 ? -32.084 13.231 15.524 1.00 91.50 109 ALA A C 1
ATOM 817 O O . ALA A 1 109 ? -31.762 14.138 14.762 1.00 91.50 109 ALA A O 1
ATOM 818 N N . MET A 1 110 ? -31.717 11.963 15.320 1.00 93.69 110 MET A N 1
ATOM 819 C CA . MET A 1 110 ? -30.852 11.512 14.225 1.00 93.69 110 MET A CA 1
ATOM 820 C C . MET A 1 110 ? -31.628 10.916 13.038 1.00 93.69 110 MET A C 1
ATOM 822 O O . MET A 1 110 ? -31.014 10.389 12.117 1.00 93.69 110 MET A O 1
ATOM 826 N N . ARG A 1 111 ? -32.969 11.013 13.009 1.00 88.62 111 ARG A N 1
ATOM 827 C CA . ARG A 1 111 ? -33.829 10.409 11.962 1.00 88.62 111 ARG A CA 1
ATOM 828 C C . ARG A 1 111 ? -33.524 10.868 10.535 1.00 88.62 111 ARG A C 1
ATOM 830 O O . ARG A 1 111 ? -33.838 10.140 9.595 1.00 88.62 111 ARG A O 1
ATOM 837 N N . SER A 1 112 ? -32.962 12.063 10.364 1.00 86.69 112 SER A N 1
ATOM 838 C CA . SER A 1 112 ? -32.533 12.579 9.058 1.00 86.69 112 SER A CA 1
ATOM 839 C C . SER A 1 112 ? -31.300 11.853 8.507 1.00 86.69 112 SER A C 1
ATOM 841 O O . SER A 1 112 ? -31.030 11.934 7.310 1.00 86.69 112 SER A O 1
ATOM 843 N N . HIS A 1 113 ? -30.566 11.123 9.350 1.00 85.88 113 HIS A N 1
ATOM 844 C CA . HIS A 1 113 ? -29.418 10.321 8.955 1.00 85.88 113 HIS A CA 1
ATOM 845 C C . HIS A 1 113 ? -29.856 8.893 8.610 1.00 85.88 113 HIS A C 1
ATOM 847 O O . HIS A 1 113 ? -30.631 8.255 9.323 1.00 85.88 113 HIS A O 1
ATOM 853 N N . ARG A 1 114 ? -29.349 8.375 7.485 1.00 83.69 114 ARG A N 1
ATOM 854 C CA . ARG A 1 114 ? -29.623 7.000 7.033 1.00 83.69 114 ARG A CA 1
ATOM 855 C C . ARG A 1 114 ? -29.084 5.960 8.021 1.00 83.69 114 ARG A C 1
ATOM 857 O O . ARG A 1 114 ? -29.729 4.934 8.249 1.00 83.69 114 ARG A O 1
ATOM 864 N N . ASP A 1 115 ? -27.915 6.245 8.579 1.00 87.56 115 ASP A N 1
ATOM 865 C CA . ASP A 1 115 ? -27.178 5.406 9.512 1.00 87.56 115 ASP A CA 1
ATOM 866 C C . ASP A 1 115 ? -26.821 6.257 10.741 1.00 87.56 115 ASP A C 1
ATOM 868 O O . ASP A 1 115 ? -26.432 7.417 10.597 1.00 87.56 115 ASP A O 1
ATOM 872 N N . ALA A 1 116 ? -26.976 5.695 11.940 1.00 92.88 116 ALA A N 1
ATOM 873 C CA . ALA A 1 116 ? -26.662 6.371 13.201 1.00 92.88 116 ALA A CA 1
ATOM 874 C C . ALA A 1 116 ? -26.073 5.384 14.215 1.00 92.88 116 ALA A C 1
ATOM 876 O O . ALA A 1 116 ? -26.327 4.176 14.139 1.00 92.88 116 ALA A O 1
ATOM 877 N N . PHE A 1 117 ? -25.305 5.897 15.174 1.00 96.50 117 PHE A N 1
ATOM 878 C CA . PHE A 1 117 ? -24.616 5.089 16.178 1.00 96.50 117 PHE A CA 1
ATOM 879 C C . PHE A 1 117 ? -24.868 5.614 17.592 1.00 96.50 117 PHE A C 1
ATOM 881 O O . PHE A 1 117 ? -24.712 6.803 17.856 1.00 96.50 117 PHE A O 1
ATOM 888 N N . ILE A 1 118 ? -25.250 4.725 18.508 1.00 97.88 118 ILE A N 1
ATOM 889 C CA . ILE A 1 118 ? -25.463 5.044 19.923 1.00 97.88 118 ILE A CA 1
ATOM 890 C C . ILE A 1 118 ? -24.552 4.159 20.771 1.00 97.88 118 ILE A C 1
ATOM 892 O O . ILE A 1 118 ? -24.648 2.933 20.715 1.00 97.88 118 ILE A O 1
ATOM 896 N N . LEU A 1 119 ? -23.698 4.773 21.581 1.00 98.31 119 LEU A N 1
ATOM 897 C CA . LEU A 1 119 ? -22.835 4.087 22.532 1.00 98.31 119 LEU A CA 1
ATOM 898 C C . LEU A 1 119 ? -23.319 4.351 23.956 1.00 98.31 119 LEU A C 1
ATOM 900 O O . LEU A 1 119 ? -23.488 5.499 24.360 1.00 98.31 119 LEU A O 1
ATOM 904 N N . ILE A 1 120 ? -23.526 3.280 24.716 1.00 98.44 120 ILE A N 1
ATOM 905 C CA . ILE A 1 120 ? -23.912 3.332 26.125 1.00 98.44 120 ILE A CA 1
ATOM 906 C C . ILE A 1 120 ? -22.733 2.837 26.950 1.00 98.44 120 ILE A C 1
ATOM 908 O O . ILE A 1 120 ? -22.329 1.683 26.826 1.00 98.44 120 ILE A O 1
ATOM 912 N N . GLU A 1 121 ? -22.185 3.682 27.813 1.00 97.81 121 GLU A N 1
ATOM 913 C CA . GLU A 1 121 ? -21.030 3.314 28.627 1.00 97.81 121 GLU A CA 1
ATOM 914 C C . GLU A 1 121 ? -21.443 2.958 30.063 1.00 97.81 121 GLU A C 1
ATOM 916 O O . GLU A 1 121 ? -22.053 3.764 30.766 1.00 97.81 121 GLU A O 1
ATOM 921 N N . THR A 1 122 ? -21.084 1.759 30.532 1.00 96.81 122 THR A N 1
ATOM 922 C CA . THR A 1 122 ? -21.415 1.306 31.896 1.00 96.81 122 THR A CA 1
ATOM 923 C C . THR A 1 122 ? -20.542 1.974 32.970 1.00 96.81 122 THR A C 1
ATOM 925 O O . THR A 1 122 ? -19.505 2.586 32.686 1.00 96.81 122 THR A O 1
ATOM 928 N N . ALA A 1 123 ? -20.922 1.862 34.246 1.00 93.12 123 ALA A N 1
ATOM 929 C CA . ALA A 1 123 ? -20.082 2.315 35.361 1.00 93.12 123 ALA A CA 1
ATOM 930 C C . ALA A 1 123 ? -19.264 1.140 35.923 1.00 93.12 123 ALA A C 1
ATOM 932 O O . ALA A 1 123 ? -19.814 0.086 36.217 1.00 93.12 123 ALA A O 1
ATOM 933 N N . GLY A 1 124 ? -17.950 1.314 36.086 1.00 90.75 124 GLY A N 1
ATOM 934 C CA . GLY A 1 124 ? -17.060 0.236 36.541 1.00 90.75 124 GLY A CA 1
ATOM 935 C C . GLY A 1 124 ? -16.954 -0.953 35.570 1.00 90.75 124 GLY A C 1
ATOM 936 O O . GLY A 1 124 ? -17.095 -0.784 34.356 1.00 90.75 124 GLY A O 1
ATOM 937 N N . GLY A 1 125 ? -16.646 -2.136 36.097 1.00 93.25 125 GLY A N 1
ATOM 938 C CA . GLY A 1 125 ? -16.527 -3.379 35.335 1.00 93.25 125 GLY A CA 1
ATOM 939 C C . GLY A 1 125 ? -17.832 -4.182 35.224 1.00 93.25 125 GLY A C 1
ATOM 940 O O . GLY A 1 125 ? -18.862 -3.813 35.787 1.00 93.25 125 GLY A O 1
ATOM 941 N N . VAL A 1 126 ? -17.783 -5.326 34.530 1.00 95.12 126 VAL A N 1
ATOM 942 C CA . VAL A 1 126 ? -18.931 -6.238 34.294 1.00 95.12 126 VAL A CA 1
ATOM 943 C C . VAL A 1 126 ? -19.684 -6.616 35.582 1.00 95.12 126 VAL A C 1
ATOM 945 O O . VAL A 1 126 ? -20.920 -6.695 35.592 1.00 95.12 126 VAL A O 1
ATOM 948 N N . HIS A 1 127 ? -18.947 -6.842 36.674 1.00 94.44 127 HIS A N 1
ATOM 949 C CA . HIS A 1 127 ? -19.484 -7.190 37.999 1.00 94.44 127 HIS A CA 1
ATOM 950 C C . HIS A 1 127 ? -19.447 -6.034 38.995 1.00 94.44 127 HIS A C 1
ATOM 952 O O . HIS A 1 127 ? -19.692 -6.238 40.181 1.00 94.44 127 HIS A O 1
ATOM 958 N N . SER A 1 128 ? -19.160 -4.810 38.551 1.00 94.81 128 SER A N 1
ATOM 959 C CA . SER A 1 128 ? -19.316 -3.670 39.445 1.00 94.81 128 SER A CA 1
ATOM 960 C C . SER A 1 128 ? -20.788 -3.503 39.833 1.00 94.81 128 SER A C 1
ATOM 962 O O . SER A 1 128 ? -21.683 -3.806 39.035 1.00 94.81 128 SER A O 1
ATOM 964 N N . PRO A 1 129 ? -21.062 -3.034 41.057 1.00 94.94 129 PRO A N 1
ATOM 965 C CA . PRO A 1 129 ? -22.423 -2.828 41.511 1.00 94.94 129 PRO A CA 1
ATOM 966 C C . PRO A 1 129 ? -23.048 -1.577 40.877 1.00 94.94 129 PRO A C 1
ATOM 968 O O . PRO A 1 129 ? -22.383 -0.567 40.626 1.00 94.94 129 PRO A O 1
ATOM 971 N N . THR A 1 130 ? -24.351 -1.633 40.637 1.00 95.25 130 THR A N 1
ATOM 972 C CA . THR A 1 130 ? -25.198 -0.481 40.310 1.00 95.25 130 THR A CA 1
ATOM 973 C C . THR A 1 130 ? -25.568 0.284 41.585 1.00 95.25 130 THR A C 1
ATOM 975 O O . THR A 1 130 ? -25.254 -0.140 42.697 1.00 95.25 130 THR A O 1
ATOM 978 N N . ALA A 1 131 ? -26.285 1.403 41.456 1.00 94.38 131 ALA A N 1
ATOM 979 C CA . ALA A 1 131 ? -26.813 2.136 42.610 1.00 94.38 131 ALA A CA 1
ATOM 980 C C . ALA A 1 131 ? -27.793 1.302 43.465 1.00 94.38 131 ALA A C 1
ATOM 982 O O . ALA A 1 131 ? -27.915 1.539 44.666 1.00 94.38 131 ALA A O 1
ATOM 983 N N . SER A 1 132 ? -28.443 0.290 42.876 1.00 94.25 132 SER A N 1
ATOM 984 C CA . SER A 1 132 ? -29.376 -0.613 43.561 1.00 94.25 132 SER A CA 1
ATOM 985 C C . SER A 1 132 ? -28.705 -1.842 44.193 1.00 94.25 132 SER A C 1
ATOM 987 O O . SER A 1 132 ? -29.392 -2.674 44.782 1.00 94.25 132 SER A O 1
ATOM 989 N N . ARG A 1 133 ? -27.367 -1.951 44.102 1.00 93.56 133 ARG A N 1
ATOM 990 C CA . ARG A 1 133 ? -26.548 -3.118 44.498 1.00 93.56 133 ARG A CA 1
ATOM 991 C C . ARG A 1 133 ? -26.707 -4.361 43.612 1.00 93.56 133 ARG A C 1
ATOM 993 O O . ARG A 1 133 ? -26.118 -5.393 43.926 1.00 93.56 133 ARG A O 1
ATOM 1000 N N . SER A 1 134 ? -27.438 -4.283 42.500 1.00 94.44 134 SER A N 1
ATOM 1001 C CA . SER A 1 134 ? -27.343 -5.296 41.443 1.00 94.44 134 SER A CA 1
ATOM 1002 C C . SER A 1 134 ? -25.991 -5.194 40.716 1.00 94.44 134 SER A C 1
ATOM 1004 O O . SER A 1 134 ? -25.229 -4.258 40.944 1.00 94.44 134 SER A O 1
ATOM 1006 N N . LEU A 1 135 ? -25.672 -6.134 39.823 1.00 95.62 135 LEU A N 1
ATOM 1007 C CA . LEU A 1 135 ? -24.483 -6.038 38.966 1.00 95.62 135 LEU A CA 1
ATOM 1008 C C . LEU A 1 135 ? -24.798 -5.247 37.694 1.00 95.62 135 LEU A C 1
ATOM 1010 O O . LEU A 1 135 ? -25.890 -5.393 37.144 1.00 95.62 135 LEU A O 1
ATOM 1014 N N . GLN A 1 136 ? -23.829 -4.498 37.159 1.00 96.00 136 GLN A N 1
ATOM 1015 C CA . GLN A 1 136 ? -23.984 -3.801 35.870 1.00 96.00 136 GLN A CA 1
ATOM 1016 C C . GLN A 1 136 ? -24.464 -4.774 34.781 1.00 96.00 136 GLN A C 1
ATOM 1018 O O . GLN A 1 136 ? -25.463 -4.518 34.118 1.00 96.00 136 GLN A O 1
ATOM 1023 N N . SER A 1 137 ? -23.844 -5.949 34.660 1.00 95.88 137 SER A N 1
ATOM 1024 C CA . SER A 1 137 ? -24.285 -6.991 33.716 1.00 95.88 137 SER A CA 1
ATOM 1025 C C . SER A 1 137 ? -25.749 -7.436 33.872 1.00 95.88 137 SER A C 1
ATOM 1027 O O . SER A 1 137 ? -26.350 -7.847 32.886 1.00 95.88 137 SER A O 1
ATOM 1029 N N . ASN A 1 138 ? -26.365 -7.327 35.055 1.00 95.00 138 ASN A N 1
ATOM 1030 C CA . ASN A 1 138 ? -27.796 -7.610 35.217 1.00 95.00 138 ASN A CA 1
ATOM 1031 C C . ASN A 1 138 ? -28.661 -6.471 34.664 1.00 95.00 138 ASN A C 1
ATOM 1033 O O . ASN A 1 138 ? -29.620 -6.733 33.942 1.00 95.00 138 ASN A O 1
ATOM 1037 N N . LEU A 1 139 ? -28.303 -5.220 34.971 1.00 95.12 139 LEU A N 1
ATOM 1038 C CA . LEU A 1 139 ? -29.039 -4.032 34.532 1.00 95.12 139 LEU A CA 1
ATOM 1039 C C . LEU A 1 139 ? -29.116 -3.939 32.999 1.00 95.12 139 LEU A C 1
ATOM 1041 O O . LEU A 1 139 ? -30.195 -3.741 32.445 1.00 95.12 139 LEU A O 1
ATOM 1045 N N . TYR A 1 140 ? -27.989 -4.112 32.302 1.00 96.38 140 TYR A N 1
ATOM 1046 C CA . TYR A 1 140 ? -27.936 -3.916 30.845 1.00 96.38 140 TYR A CA 1
ATOM 1047 C C . TYR A 1 140 ? -28.373 -5.143 30.033 1.00 96.38 140 TYR A C 1
ATOM 1049 O O . TYR A 1 140 ? -28.600 -5.004 28.832 1.00 96.38 140 TYR A O 1
ATOM 1057 N N . LYS A 1 141 ? -28.549 -6.324 30.652 1.00 94.69 141 LYS A N 1
ATOM 1058 C CA . LYS A 1 141 ? -29.012 -7.535 29.942 1.00 94.69 141 LYS A CA 1
ATOM 1059 C C . LYS A 1 141 ? -30.355 -7.298 29.251 1.00 94.69 141 LYS A C 1
ATOM 1061 O O . LYS A 1 141 ? -30.564 -7.751 28.131 1.00 94.69 141 LYS A O 1
ATOM 1066 N N . ALA A 1 142 ? -31.237 -6.530 29.892 1.00 91.69 142 ALA A N 1
ATOM 1067 C CA . ALA A 1 142 ? -32.566 -6.219 29.376 1.00 91.69 142 ALA A CA 1
ATOM 1068 C C . ALA A 1 142 ? -32.563 -5.410 28.063 1.00 91.69 142 ALA A C 1
ATOM 1070 O O . ALA A 1 142 ? -33.585 -5.373 27.384 1.00 91.69 142 ALA A O 1
ATOM 1071 N N . LEU A 1 143 ? -31.439 -4.782 27.690 1.00 93.69 143 LEU A N 1
ATOM 1072 C CA . LEU A 1 143 ? -31.327 -4.027 26.439 1.00 93.69 143 LEU A CA 1
ATOM 1073 C C . LEU A 1 143 ? -31.133 -4.927 25.208 1.00 93.69 143 LEU A C 1
ATOM 1075 O O . LEU A 1 143 ? -31.420 -4.493 24.096 1.00 93.69 143 LEU A O 1
ATOM 1079 N N . GLY A 1 144 ? -30.608 -6.150 25.377 1.00 93.50 144 GLY A N 1
ATOM 1080 C CA . GLY A 1 144 ? -30.353 -7.078 24.264 1.00 93.50 144 GLY A CA 1
ATOM 1081 C C . GLY A 1 144 ? -29.383 -6.551 23.193 1.00 93.50 144 GLY A C 1
ATOM 1082 O O . GLY A 1 144 ? -29.447 -6.976 22.041 1.00 93.50 144 GLY A O 1
ATOM 1083 N N . LEU A 1 145 ? -28.514 -5.596 23.543 1.00 95.19 145 LEU A N 1
ATOM 1084 C CA . LEU A 1 145 ? -27.585 -4.949 22.613 1.00 95.19 145 LEU A CA 1
ATOM 1085 C C . LEU A 1 145 ? -26.271 -5.723 22.471 1.00 95.19 145 LEU A C 1
ATOM 1087 O O . LEU A 1 145 ? -25.822 -6.411 23.391 1.00 95.19 145 LEU A O 1
ATOM 1091 N N . ALA A 1 146 ? -25.608 -5.535 21.327 1.00 95.31 146 ALA A N 1
ATOM 1092 C CA . ALA A 1 146 ? -24.221 -5.951 21.162 1.00 95.31 146 ALA A CA 1
ATOM 1093 C C . ALA A 1 146 ? -23.326 -5.208 22.166 1.00 95.31 146 ALA A C 1
ATOM 1095 O O . ALA A 1 146 ? -23.526 -4.023 22.445 1.00 95.31 146 ALA A O 1
ATOM 1096 N N . SER A 1 147 ? -22.348 -5.918 22.716 1.00 96.38 147 SER A N 1
ATOM 1097 C CA . SER A 1 147 ? -21.506 -5.435 23.802 1.00 96.38 147 SER A CA 1
ATOM 1098 C C . SER A 1 147 ? -20.042 -5.381 23.393 1.00 96.38 147 SER A C 1
ATOM 1100 O O . SER A 1 147 ? -19.505 -6.344 22.859 1.00 96.38 147 SER A O 1
ATOM 1102 N N . VAL A 1 148 ? -19.386 -4.262 23.674 1.00 97.75 148 VAL A N 1
ATOM 1103 C CA . VAL A 1 148 ? -17.934 -4.122 23.542 1.00 97.75 148 VAL A CA 1
ATOM 1104 C C . VAL A 1 148 ? -17.315 -4.324 24.917 1.00 97.75 148 VAL A C 1
ATOM 1106 O O . VAL A 1 148 ? -17.759 -3.703 25.884 1.00 97.75 148 VAL A O 1
ATOM 1109 N N . LEU A 1 149 ? -16.299 -5.179 25.024 1.00 98.19 149 LEU A N 1
ATOM 1110 C CA . LEU A 1 149 ? -15.569 -5.390 26.272 1.00 98.19 149 LEU A CA 1
ATOM 1111 C C . LEU A 1 149 ? -14.206 -4.698 26.217 1.00 98.19 149 LEU A C 1
ATOM 1113 O O . LEU A 1 149 ? -13.368 -5.024 25.391 1.00 98.19 149 LEU A O 1
ATOM 1117 N N . VAL A 1 150 ? -13.954 -3.772 27.133 1.00 97.81 150 VAL A N 1
ATOM 1118 C CA . VAL A 1 150 ? -12.619 -3.213 27.363 1.00 97.81 150 VAL A CA 1
ATOM 1119 C C . VAL A 1 150 ? -11.838 -4.159 28.271 1.00 97.81 150 VAL A C 1
ATOM 1121 O O . VAL A 1 150 ? -12.187 -4.314 29.443 1.00 97.81 150 VAL A O 1
ATOM 1124 N N . GLY A 1 151 ? -10.816 -4.812 27.726 1.00 95.75 151 GLY A N 1
ATOM 1125 C CA . GLY A 1 151 ? -9.956 -5.742 28.452 1.00 95.75 151 GLY A CA 1
ATOM 1126 C C . GLY A 1 151 ? -8.786 -5.061 29.167 1.00 95.75 151 GLY A C 1
ATOM 1127 O O . GLY A 1 151 ? -8.556 -3.858 29.038 1.00 95.75 151 GLY A O 1
ATOM 1128 N N . ASP A 1 152 ? -8.048 -5.848 29.944 1.00 92.69 152 ASP A N 1
ATOM 1129 C CA . ASP A 1 152 ? -6.894 -5.408 30.726 1.00 92.69 152 ASP A CA 1
ATOM 1130 C C . ASP A 1 152 ? -5.579 -5.853 30.064 1.00 92.69 152 ASP A C 1
ATOM 1132 O O . ASP A 1 152 ? -5.299 -7.043 29.895 1.00 92.69 152 ASP A O 1
ATOM 1136 N N . SER A 1 153 ? -4.755 -4.876 29.692 1.00 85.38 153 SER A N 1
ATOM 1137 C CA . SER A 1 153 ? -3.460 -5.085 29.040 1.00 85.38 153 SER A CA 1
ATOM 1138 C C . SER A 1 153 ? -2.280 -5.215 30.016 1.00 85.38 153 SER A C 1
ATOM 1140 O O . SER A 1 153 ? -1.138 -5.390 29.587 1.00 85.38 153 SER A O 1
ATOM 1142 N N . LYS A 1 154 ? -2.521 -5.128 31.331 1.00 86.94 154 LYS A N 1
ATOM 1143 C CA . LYS A 1 154 ? -1.484 -5.169 32.376 1.00 86.94 154 LYS A CA 1
ATOM 1144 C C . LYS A 1 154 ? -1.214 -6.606 32.852 1.00 86.94 154 LYS A C 1
ATOM 1146 O O . LYS A 1 154 ? -1.807 -7.580 32.380 1.00 86.94 154 LYS A O 1
ATOM 1151 N N . LEU A 1 155 ? -0.288 -6.753 33.806 1.00 85.06 155 LEU A N 1
ATOM 1152 C CA . LEU A 1 155 ? 0.017 -8.038 34.444 1.00 85.06 155 LEU A CA 1
ATOM 1153 C C . LEU A 1 155 ? -1.239 -8.627 35.107 1.00 85.06 155 LEU A C 1
ATOM 1155 O O . LEU A 1 155 ? -1.869 -7.967 35.926 1.00 85.06 155 LEU A O 1
ATOM 1159 N N . GLY A 1 156 ? -1.573 -9.875 34.769 1.00 85.19 156 GLY A N 1
ATOM 1160 C CA . GLY A 1 156 ? -2.799 -10.541 35.230 1.00 85.19 156 GLY A CA 1
ATOM 1161 C C . GLY A 1 156 ? -4.047 -10.217 34.397 1.00 85.19 156 GLY A C 1
ATOM 1162 O O . GLY A 1 156 ? -5.091 -10.832 34.607 1.00 85.19 156 GLY A O 1
ATOM 1163 N N . GLY A 1 157 ? -3.936 -9.319 33.414 1.00 90.50 157 GLY A N 1
ATOM 1164 C CA . GLY A 1 157 ? -5.064 -8.826 32.630 1.00 90.50 157 GLY A CA 1
ATOM 1165 C C . GLY A 1 157 ? -5.739 -9.863 31.726 1.00 90.50 157 GLY A C 1
ATOM 1166 O O . GLY A 1 157 ? -6.941 -9.754 31.482 1.00 90.50 157 GLY A O 1
ATOM 1167 N N . ILE A 1 158 ? -5.021 -10.918 31.308 1.00 92.12 158 ILE A N 1
ATOM 1168 C CA . ILE A 1 158 ? -5.593 -12.051 30.551 1.00 92.12 158 ILE A CA 1
ATOM 1169 C C . ILE A 1 158 ? -6.739 -12.688 31.343 1.00 92.12 158 ILE A C 1
ATOM 1171 O O . ILE A 1 158 ? -7.862 -12.755 30.854 1.00 92.12 158 ILE A O 1
ATOM 1175 N N . SER A 1 159 ? -6.472 -13.093 32.589 1.00 94.88 159 SER A N 1
ATOM 1176 C CA . SER A 1 159 ? -7.464 -13.760 33.443 1.00 94.88 159 SER A CA 1
ATOM 1177 C C . SER A 1 159 ? -8.683 -12.868 33.683 1.00 94.88 159 SER A C 1
ATOM 1179 O O . SER A 1 159 ? -9.822 -13.305 33.513 1.00 94.88 159 SER A O 1
ATOM 1181 N N . THR A 1 160 ? -8.450 -11.590 33.991 1.00 94.94 160 THR A N 1
ATOM 1182 C CA . THR A 1 160 ? -9.516 -10.604 34.205 1.00 94.94 160 THR A CA 1
ATOM 1183 C C . THR A 1 160 ? -10.380 -10.424 32.954 1.00 94.94 160 THR A C 1
ATOM 1185 O O . THR A 1 160 ? -11.607 -10.398 33.047 1.00 94.94 160 THR A O 1
ATOM 1188 N N . THR A 1 161 ? -9.758 -10.338 31.775 1.00 96.75 161 THR A N 1
ATOM 1189 C CA . THR A 1 161 ? -10.460 -10.148 30.498 1.00 96.75 161 THR A CA 1
ATOM 1190 C C . THR A 1 161 ? -11.267 -11.380 30.109 1.00 96.75 161 THR A C 1
ATOM 1192 O O . THR A 1 161 ? -12.451 -11.244 29.802 1.00 96.75 161 THR A O 1
ATOM 1195 N N . LEU A 1 162 ? -10.670 -12.574 30.180 1.00 96.94 162 LEU A N 1
ATOM 1196 C CA . LEU A 1 162 ? -11.350 -13.830 29.856 1.00 96.94 162 LEU A CA 1
ATOM 1197 C C . LEU A 1 162 ? -12.516 -14.093 30.812 1.00 96.94 162 LEU A C 1
ATOM 1199 O O . LEU A 1 162 ? -13.625 -14.347 30.356 1.00 96.94 162 LEU A O 1
ATOM 1203 N N . THR A 1 163 ? -12.322 -13.901 32.119 1.00 96.88 163 THR A N 1
ATOM 1204 C CA . THR A 1 163 ? -13.399 -14.070 33.112 1.00 96.88 163 THR A CA 1
ATOM 1205 C C . THR A 1 163 ? -14.557 -13.099 32.856 1.00 96.88 163 THR A C 1
ATOM 1207 O O . THR A 1 163 ? -15.731 -13.466 32.957 1.00 96.88 163 THR A O 1
ATOM 1210 N N . ALA A 1 164 ? -14.254 -11.844 32.503 1.00 97.56 164 ALA A N 1
ATOM 1211 C CA . ALA A 1 164 ? -15.274 -10.858 32.162 1.00 97.56 164 ALA A CA 1
ATOM 1212 C C . ALA A 1 164 ? -16.027 -11.229 30.872 1.00 97.56 164 ALA A C 1
ATOM 1214 O O . ALA A 1 164 ? -17.257 -11.141 30.842 1.00 97.56 164 ALA A O 1
ATOM 1215 N N . TYR A 1 165 ? -15.308 -11.676 29.837 1.00 98.12 165 TYR A N 1
ATOM 1216 C CA . TYR A 1 165 ? -15.878 -12.151 28.575 1.00 98.12 165 TYR A CA 1
ATOM 1217 C C . TYR A 1 165 ? -16.787 -13.366 28.789 1.00 98.12 165 TYR A C 1
ATOM 1219 O O . TYR A 1 165 ? -17.964 -13.325 28.427 1.00 98.12 165 TYR A O 1
ATOM 1227 N N . GLU A 1 166 ? -16.284 -14.409 29.447 1.00 97.31 166 GLU A N 1
ATOM 1228 C CA . GLU A 1 166 ? -17.038 -15.620 29.769 1.00 97.31 166 GLU A CA 1
ATOM 1229 C C . GLU A 1 166 ? -18.281 -15.298 30.596 1.00 97.31 166 GLU A C 1
ATOM 1231 O O . GLU A 1 166 ? -19.359 -15.825 30.325 1.00 97.31 166 GLU A O 1
ATOM 1236 N N . SER A 1 167 ? -18.181 -14.380 31.562 1.00 97.00 167 SER A N 1
ATOM 1237 C CA . SER A 1 167 ? -19.342 -13.990 32.357 1.00 97.00 167 SER A CA 1
ATOM 1238 C C . SER A 1 167 ? -20.407 -13.259 31.542 1.00 97.00 167 SER A C 1
ATOM 1240 O O . SER A 1 167 ? -21.598 -13.491 31.758 1.00 97.00 167 SER A O 1
ATOM 1242 N N . LEU A 1 168 ? -20.013 -12.391 30.606 1.00 97.75 168 LEU A N 1
ATOM 1243 C CA . LEU A 1 168 ? -20.954 -11.764 29.677 1.00 97.75 168 LEU A CA 1
ATOM 1244 C C . LEU A 1 168 ? -21.617 -12.822 28.783 1.00 97.75 168 LEU A C 1
ATOM 1246 O O . LEU A 1 168 ? -22.843 -12.837 28.663 1.00 97.75 168 LEU A O 1
ATOM 1250 N N . ARG A 1 169 ? -20.843 -13.759 28.224 1.00 96.88 169 ARG A N 1
ATOM 1251 C CA . ARG A 1 169 ? -21.363 -14.853 27.384 1.00 96.88 169 ARG A CA 1
ATOM 1252 C C . ARG A 1 169 ? -22.319 -15.769 28.143 1.00 96.88 169 ARG A C 1
ATOM 1254 O O . ARG A 1 169 ? -23.406 -16.042 27.648 1.00 96.88 169 ARG A O 1
ATOM 1261 N N . ALA A 1 170 ? -21.981 -16.152 29.373 1.00 96.19 170 ALA A N 1
ATOM 1262 C CA . ALA A 1 170 ? -22.839 -16.947 30.255 1.00 96.19 170 ALA A CA 1
ATOM 1263 C C . ALA A 1 170 ? -24.150 -16.232 30.634 1.00 96.19 170 ALA A C 1
ATOM 1265 O O . ALA A 1 170 ? -25.092 -16.855 31.117 1.00 96.19 170 ALA A O 1
ATOM 1266 N N . ARG A 1 171 ? -24.214 -14.912 30.436 1.00 95.00 171 ARG A N 1
ATOM 1267 C CA . ARG A 1 171 ? -25.404 -14.079 30.640 1.00 95.00 171 ARG A CA 1
ATOM 1268 C C . ARG A 1 171 ? -26.120 -13.746 29.329 1.00 95.00 171 ARG A C 1
ATOM 1270 O O . ARG A 1 171 ? -27.002 -12.890 29.361 1.00 95.00 171 ARG A O 1
ATOM 1277 N N . ASP A 1 172 ? -25.795 -14.437 28.239 1.00 95.00 172 ASP A N 1
ATOM 1278 C CA . ASP A 1 172 ? -26.371 -14.295 26.894 1.00 95.00 172 ASP A CA 1
ATOM 1279 C C . ASP A 1 172 ? -26.055 -12.963 26.196 1.00 95.00 172 ASP A C 1
ATOM 1281 O O . ASP A 1 172 ? -26.766 -12.549 25.278 1.00 95.00 172 ASP A O 1
ATOM 1285 N N . PHE A 1 173 ? -24.990 -12.265 26.599 1.00 96.88 173 PHE A N 1
ATOM 1286 C CA . PHE A 1 173 ? -24.543 -11.093 25.851 1.00 96.88 173 PHE A CA 1
ATOM 1287 C C . PHE A 1 173 ? -23.853 -11.506 24.545 1.00 96.88 173 PHE A C 1
ATOM 1289 O O . PHE A 1 173 ? -22.997 -12.396 24.505 1.00 96.88 173 PHE A O 1
ATOM 1296 N N . ASN A 1 174 ? -24.174 -10.792 23.467 1.00 94.94 174 ASN A N 1
ATOM 1297 C CA . ASN A 1 174 ? -23.394 -10.827 22.238 1.00 94.94 174 ASN A CA 1
ATOM 1298 C C . ASN A 1 174 ? -22.183 -9.897 22.392 1.00 94.94 174 ASN A C 1
ATOM 1300 O O . ASN A 1 174 ? -22.368 -8.682 22.444 1.00 94.94 174 ASN A O 1
ATOM 1304 N N . VAL A 1 175 ? -20.972 -10.450 22.464 1.00 97.25 175 VAL A N 1
ATOM 1305 C CA . VAL A 1 175 ? -19.727 -9.686 22.640 1.00 97.25 175 VAL A CA 1
ATOM 1306 C C . VAL A 1 175 ? -18.860 -9.847 21.388 1.00 97.25 175 VAL A C 1
ATOM 1308 O O . VAL A 1 175 ? -17.975 -10.694 21.388 1.00 97.25 175 VAL A O 1
ATOM 1311 N N . PRO A 1 176 ? -19.123 -9.101 20.298 1.00 91.69 176 PRO A N 1
ATOM 1312 C CA . PRO A 1 176 ? -18.381 -9.269 19.048 1.00 91.69 176 PRO A CA 1
ATOM 1313 C C . PRO A 1 176 ? -16.971 -8.666 19.079 1.00 91.69 176 PRO A C 1
ATOM 1315 O O . PRO A 1 176 ? -16.184 -8.963 18.189 1.00 91.69 176 PRO A O 1
ATOM 1318 N N . LEU A 1 177 ? -16.665 -7.802 20.054 1.00 94.62 177 LEU A N 1
ATOM 1319 C CA . LEU A 1 177 ? -15.441 -7.003 20.073 1.00 94.62 177 LEU A CA 1
ATOM 1320 C C . LEU A 1 177 ? -14.874 -6.868 21.491 1.00 94.62 177 LEU A C 1
ATOM 1322 O O . LEU A 1 177 ? -15.587 -6.474 22.422 1.00 94.62 177 LEU A O 1
ATOM 1326 N N . ILE A 1 178 ? -13.572 -7.113 21.619 1.00 96.62 178 ILE A N 1
ATOM 1327 C CA . ILE A 1 178 ? -12.753 -6.814 22.792 1.00 96.62 178 ILE A CA 1
ATOM 1328 C C . ILE A 1 178 ? -11.720 -5.752 22.404 1.00 96.62 178 ILE A C 1
ATOM 1330 O O . ILE A 1 178 ? -10.977 -5.924 21.442 1.00 96.62 178 ILE A O 1
ATOM 1334 N N . LEU A 1 179 ? -11.664 -4.657 23.160 1.00 95.25 179 LEU A N 1
ATOM 1335 C CA . LEU A 1 179 ? -10.686 -3.585 22.975 1.00 95.25 179 LEU A CA 1
ATOM 1336 C C . LEU A 1 179 ? -9.602 -3.649 24.048 1.00 95.25 179 LEU A C 1
ATOM 1338 O O . LEU A 1 179 ? -9.911 -3.727 25.239 1.00 95.25 179 LEU A O 1
ATOM 1342 N N . LEU A 1 180 ? -8.344 -3.556 23.626 1.00 92.44 180 LEU A N 1
ATOM 1343 C CA . LEU A 1 180 ? -7.168 -3.546 24.495 1.00 92.44 180 LEU A CA 1
ATOM 1344 C C . LEU A 1 180 ? -6.272 -2.355 24.171 1.00 92.44 180 LEU A C 1
ATOM 1346 O O . LEU A 1 180 ? -6.141 -1.956 23.015 1.00 92.44 180 LEU A O 1
ATOM 1350 N N . PHE A 1 181 ? -5.589 -1.825 25.183 1.00 91.25 181 PHE A N 1
ATOM 1351 C CA . PHE A 1 181 ? -4.444 -0.957 24.937 1.00 91.25 181 PHE A CA 1
ATOM 1352 C C . PHE A 1 181 ? -3.190 -1.785 24.640 1.00 91.25 181 PHE A C 1
ATOM 1354 O O . PHE A 1 181 ? -2.935 -2.796 25.293 1.00 91.25 181 PHE A O 1
ATOM 1361 N N . LYS A 1 182 ? -2.382 -1.337 23.678 1.00 84.12 182 LYS A N 1
ATOM 1362 C CA . LYS A 1 182 ? -1.148 -1.991 23.254 1.00 84.12 182 LYS A CA 1
ATOM 1363 C C . LYS A 1 182 ? -0.127 -1.943 24.372 1.00 84.12 182 LYS A C 1
ATOM 1365 O O . LYS A 1 182 ? 0.392 -0.874 24.682 1.00 84.12 182 LYS A O 1
ATOM 1370 N N . ASN A 1 183 ? 0.240 -3.105 24.899 1.00 81.25 183 ASN A N 1
ATOM 1371 C CA . ASN A 1 183 ? 1.279 -3.194 25.908 1.00 81.25 183 ASN A CA 1
ATOM 1372 C C . ASN A 1 183 ? 2.485 -3.977 25.387 1.00 81.25 183 ASN A C 1
ATOM 1374 O O . ASN A 1 183 ? 2.467 -5.203 25.302 1.00 81.25 183 ASN A O 1
ATOM 1378 N N . ALA A 1 184 ? 3.570 -3.258 25.095 1.00 70.25 184 ALA A N 1
ATOM 1379 C CA . ALA A 1 184 ? 4.783 -3.840 24.521 1.00 70.25 184 ALA A CA 1
ATOM 1380 C C . ALA A 1 184 ? 5.493 -4.857 25.437 1.00 70.25 184 ALA A C 1
ATOM 1382 O O . ALA A 1 184 ? 6.377 -5.570 24.973 1.00 70.25 184 ALA A O 1
ATOM 1383 N N . ARG A 1 185 ? 5.153 -4.908 26.734 1.00 78.31 185 ARG A N 1
ATOM 1384 C CA . ARG A 1 185 ? 5.773 -5.832 27.690 1.00 78.31 185 ARG A CA 1
ATOM 1385 C C . ARG A 1 185 ? 5.027 -7.158 27.796 1.00 78.31 185 ARG A C 1
ATOM 1387 O O . ARG A 1 185 ? 5.686 -8.185 27.920 1.00 78.31 185 ARG A O 1
ATOM 1394 N N . TYR A 1 186 ? 3.696 -7.123 27.839 1.00 75.25 186 TYR A N 1
ATOM 1395 C CA . TYR A 1 186 ? 2.892 -8.306 28.158 1.00 75.25 186 TYR A CA 1
ATOM 1396 C C . TYR A 1 186 ? 2.289 -8.990 26.928 1.00 75.25 186 TYR A C 1
ATOM 1398 O O . TYR A 1 186 ? 2.141 -10.205 26.972 1.00 75.25 186 TYR A O 1
ATOM 1406 N N . MET A 1 187 ? 2.010 -8.252 25.842 1.00 76.12 187 MET A N 1
ATOM 1407 C CA . MET A 1 187 ? 1.469 -8.802 24.583 1.00 76.12 187 MET A CA 1
ATOM 1408 C C . MET A 1 187 ? 0.279 -9.761 24.803 1.00 76.12 187 MET A C 1
ATOM 1410 O O . MET A 1 187 ? 0.228 -10.862 24.259 1.00 76.12 187 MET A O 1
ATOM 1414 N N . ASN A 1 188 ? -0.658 -9.372 25.675 1.00 81.69 188 ASN A N 1
ATOM 1415 C CA . ASN A 1 188 ? -1.774 -10.224 26.102 1.00 81.69 188 ASN A CA 1
ATOM 1416 C C . ASN A 1 188 ? -2.774 -10.527 24.967 1.00 81.69 188 ASN A C 1
ATOM 1418 O O . ASN A 1 188 ? -3.558 -11.467 25.087 1.00 81.69 188 ASN A O 1
ATOM 1422 N N . GLU A 1 189 ? -2.788 -9.711 23.911 1.00 83.31 189 GLU A N 1
ATOM 1423 C CA . GLU A 1 189 ? -3.767 -9.739 22.825 1.00 83.31 189 GLU A CA 1
ATOM 1424 C C . GLU A 1 189 ? -3.871 -11.090 22.112 1.00 83.31 189 GLU A C 1
ATOM 1426 O O . GLU A 1 189 ? -4.987 -11.566 21.912 1.00 83.31 189 GLU A O 1
ATOM 1431 N N . ASP A 1 190 ? -2.741 -11.735 21.813 1.00 80.88 190 ASP A N 1
ATOM 1432 C CA . ASP A 1 190 ? -2.705 -13.001 21.073 1.00 80.88 190 ASP A CA 1
ATOM 1433 C C . ASP A 1 190 ? -3.386 -14.116 21.878 1.00 80.88 190 ASP A C 1
ATOM 1435 O O . ASP A 1 190 ? -4.274 -14.811 21.388 1.00 80.88 190 ASP A O 1
ATOM 1439 N N . VAL A 1 191 ? -3.037 -14.229 23.163 1.00 85.62 191 VAL A N 1
ATOM 1440 C CA . VAL A 1 191 ? -3.605 -15.246 24.059 1.00 85.62 191 VAL A CA 1
ATOM 1441 C C . VAL A 1 191 ? -5.097 -15.011 24.274 1.00 85.62 191 VAL A C 1
ATOM 1443 O O . VAL A 1 191 ? -5.870 -15.965 24.320 1.00 85.62 191 VAL A O 1
ATOM 1446 N N . ILE A 1 192 ? -5.526 -13.753 24.413 1.00 90.12 192 ILE A N 1
ATOM 1447 C CA . ILE A 1 192 ? -6.952 -13.441 24.551 1.00 90.12 192 ILE A CA 1
ATOM 1448 C C . ILE A 1 192 ? -7.689 -13.832 23.265 1.00 90.12 192 ILE A C 1
ATOM 1450 O O . ILE A 1 192 ? -8.701 -14.518 23.360 1.00 90.12 192 ILE A O 1
ATOM 1454 N N . ALA A 1 193 ? -7.167 -13.464 22.090 1.00 86.31 193 ALA A N 1
ATOM 1455 C CA . ALA A 1 193 ? -7.775 -13.767 20.794 1.00 86.31 193 ALA A CA 1
ATOM 1456 C C . ALA A 1 193 ? -7.921 -15.275 20.538 1.00 86.31 193 ALA A C 1
ATOM 1458 O O . ALA A 1 193 ? -8.941 -15.711 20.014 1.00 86.31 193 ALA A O 1
ATOM 1459 N N . GLU A 1 194 ? -6.951 -16.086 20.966 1.00 86.56 194 GLU A N 1
ATOM 1460 C CA . GLU A 1 194 ? -7.006 -17.550 20.850 1.00 86.56 194 GLU A CA 1
ATOM 1461 C C . GLU A 1 194 ? -8.101 -18.203 21.716 1.00 86.56 194 GLU A C 1
ATOM 1463 O O . GLU A 1 194 ? -8.499 -19.338 21.449 1.00 86.56 194 GLU A O 1
ATOM 1468 N N . ASN A 1 195 ? -8.590 -17.515 22.754 1.00 92.44 195 ASN A N 1
ATOM 1469 C CA . ASN A 1 195 ? -9.500 -18.074 23.762 1.00 92.44 195 ASN A CA 1
ATOM 1470 C C . ASN A 1 195 ? -10.910 -17.459 23.739 1.00 92.44 195 ASN A C 1
ATOM 1472 O O . ASN A 1 195 ? -11.728 -17.769 24.608 1.00 92.44 195 ASN A O 1
ATOM 1476 N N . VAL A 1 196 ? -11.222 -16.596 22.769 1.00 91.44 196 VAL A N 1
ATOM 1477 C CA . VAL A 1 196 ? -12.529 -15.930 22.660 1.00 91.44 196 VAL A CA 1
ATOM 1478 C C . VAL A 1 196 ? -13.107 -16.054 21.255 1.00 91.44 196 VAL A C 1
ATOM 1480 O O . VAL A 1 196 ? -12.391 -16.044 20.262 1.00 91.44 196 VAL A O 1
ATOM 1483 N N . ASP A 1 197 ? -14.434 -16.112 21.165 1.00 91.44 197 ASP A N 1
ATOM 1484 C CA . ASP A 1 197 ? -15.177 -15.958 19.908 1.00 91.44 197 ASP A CA 1
ATOM 1485 C C . ASP A 1 197 ? -15.584 -14.482 19.760 1.00 91.44 197 ASP A C 1
ATOM 1487 O O . ASP A 1 197 ? -16.750 -14.109 19.921 1.00 91.44 197 ASP A O 1
ATOM 1491 N N . ALA A 1 198 ? -14.581 -13.613 19.637 1.00 87.94 198 ALA A N 1
ATOM 1492 C CA . ALA A 1 198 ? -14.723 -12.166 19.496 1.00 87.94 198 ALA A CA 1
ATOM 1493 C C . ALA A 1 198 ? -13.506 -11.587 18.772 1.00 87.94 198 ALA A C 1
ATOM 1495 O O . ALA A 1 198 ? -12.392 -12.084 18.923 1.00 87.94 198 ALA A O 1
ATOM 1496 N N . GLU A 1 199 ? -13.701 -10.502 18.027 1.00 88.06 199 GLU A N 1
ATOM 1497 C CA . GLU A 1 199 ? -12.584 -9.752 17.463 1.00 88.06 199 GLU A CA 1
ATOM 1498 C C . GLU A 1 199 ? -11.817 -9.057 18.596 1.00 88.06 199 GLU A C 1
ATOM 1500 O O . GLU A 1 199 ? -12.420 -8.381 19.431 1.00 88.06 199 GLU A O 1
ATOM 1505 N N . VAL A 1 200 ? -10.494 -9.220 18.645 1.00 89.62 200 VAL A N 1
ATOM 1506 C CA . VAL A 1 200 ? -9.630 -8.534 19.615 1.00 89.62 200 VAL A CA 1
ATOM 1507 C C . VAL A 1 200 ? -8.872 -7.437 18.885 1.00 89.62 200 VAL A C 1
ATOM 1509 O O . VAL A 1 200 ? -8.018 -7.716 18.048 1.00 89.62 200 VAL A O 1
ATOM 1512 N N . VAL A 1 201 ? -9.179 -6.182 19.209 1.00 86.25 201 VAL A N 1
ATOM 1513 C CA . VAL A 1 201 ? -8.541 -5.013 18.596 1.00 86.25 201 VAL A CA 1
ATOM 1514 C C . VAL A 1 201 ? -7.679 -4.302 19.624 1.00 86.25 201 VAL A C 1
ATOM 1516 O O . VAL A 1 201 ? -8.110 -3.990 20.738 1.00 86.25 201 VAL A O 1
ATOM 1519 N N . VAL A 1 202 ? -6.446 -4.018 19.219 1.00 85.50 202 VAL A N 1
ATOM 1520 C CA . VAL A 1 202 ? -5.449 -3.351 20.046 1.00 85.50 202 VAL A CA 1
ATOM 1521 C C . VAL A 1 202 ? -5.255 -1.924 19.554 1.00 85.50 202 VAL A C 1
ATOM 1523 O O . VAL A 1 202 ? -4.970 -1.700 18.381 1.00 85.50 202 VAL A O 1
ATOM 1526 N N . VAL A 1 203 ? -5.352 -0.955 20.460 1.00 85.94 203 VAL A N 1
ATOM 1527 C CA . VAL A 1 203 ? -5.079 0.461 20.180 1.00 85.94 203 VAL A CA 1
ATOM 1528 C C . VAL A 1 203 ? -3.866 0.948 20.975 1.00 85.94 203 VAL A C 1
ATOM 1530 O O . VAL A 1 203 ? -3.623 0.437 22.065 1.00 85.94 203 VAL A O 1
ATOM 1533 N N . PRO A 1 204 ? -3.075 1.924 20.497 1.00 84.81 204 PRO A N 1
ATOM 1534 C CA . PRO A 1 204 ? -1.943 2.459 21.257 1.00 84.81 204 PRO A CA 1
ATOM 1535 C C . PRO A 1 204 ? -2.341 2.930 22.663 1.00 84.81 204 PRO A C 1
ATOM 1537 O O . PRO A 1 204 ? -3.423 3.493 22.842 1.00 84.81 204 PRO A O 1
ATOM 1540 N N . GLU A 1 205 ? -1.472 2.717 23.657 1.00 87.38 205 GLU A N 1
ATOM 1541 C CA . GLU A 1 205 ? -1.662 3.284 24.999 1.00 87.38 205 GLU A CA 1
ATOM 1542 C C . GLU A 1 205 ? -1.698 4.824 24.926 1.00 87.38 205 GLU A C 1
ATOM 1544 O O . GLU A 1 205 ? -0.866 5.417 24.233 1.00 87.38 205 GLU A O 1
ATOM 1549 N N . PRO A 1 206 ? -2.631 5.487 25.634 1.00 88.12 206 PRO A N 1
ATOM 1550 C CA . PRO A 1 206 ? -2.636 6.938 25.733 1.00 88.12 206 PRO A CA 1
ATOM 1551 C C . PRO A 1 206 ? -1.390 7.418 26.495 1.00 88.12 206 PRO A C 1
ATOM 1553 O O . PRO A 1 206 ? -0.841 6.674 27.319 1.00 88.12 206 PRO A O 1
ATOM 1556 N N . PRO A 1 207 ? -0.941 8.664 26.264 1.00 84.75 207 PRO A N 1
ATOM 1557 C CA . PRO A 1 207 ? 0.184 9.232 26.995 1.00 84.75 207 PRO A CA 1
ATOM 1558 C C . PRO A 1 207 ? -0.066 9.157 28.505 1.00 84.75 207 PRO A C 1
ATOM 1560 O O . PRO A 1 207 ? -1.164 9.433 28.994 1.00 84.75 207 PRO A O 1
ATOM 1563 N N . LYS A 1 208 ? 0.962 8.759 29.263 1.00 81.44 208 LYS A N 1
ATOM 1564 C CA . LYS A 1 208 ? 0.877 8.756 30.725 1.00 81.44 208 LYS A CA 1
ATOM 1565 C C . LYS A 1 208 ? 0.793 10.192 31.212 1.00 81.44 208 LYS A C 1
ATOM 1567 O O . LYS A 1 208 ? 1.614 11.020 30.824 1.00 81.44 208 LYS A O 1
ATOM 1572 N N . ARG A 1 209 ? -0.137 10.451 32.127 1.00 74.31 209 ARG A N 1
ATOM 1573 C CA . ARG A 1 209 ? -0.195 11.725 32.836 1.00 74.31 209 ARG A CA 1
ATOM 1574 C C . ARG A 1 209 ? 1.120 11.935 33.590 1.00 74.31 209 ARG A C 1
ATOM 1576 O O . ARG A 1 209 ? 1.490 11.108 34.422 1.00 74.31 209 ARG A O 1
ATOM 1583 N N . VAL A 1 210 ? 1.836 13.005 33.258 1.00 77.31 210 VAL A N 1
ATOM 1584 C CA . VAL A 1 210 ? 3.093 13.387 33.914 1.00 77.31 210 VAL A CA 1
ATOM 1585 C C . VAL A 1 210 ? 2.781 14.360 35.048 1.00 77.31 210 VAL A C 1
ATOM 1587 O O . VAL A 1 210 ? 2.016 15.311 34.861 1.00 77.31 210 VAL A O 1
ATOM 1590 N N . ASP A 1 211 ? 3.379 14.137 36.217 1.00 72.31 211 ASP A N 1
ATOM 1591 C CA . ASP A 1 211 ? 3.240 15.042 37.358 1.00 72.31 211 ASP A CA 1
ATOM 1592 C C . ASP A 1 211 ? 3.747 16.450 37.000 1.00 72.31 211 ASP A C 1
ATOM 1594 O O . ASP A 1 211 ? 4.838 16.616 36.455 1.00 72.31 211 ASP A O 1
ATOM 1598 N N . GLY A 1 212 ? 2.945 17.475 37.302 1.00 70.19 212 GLY A N 1
ATOM 1599 C CA . GLY A 1 212 ? 3.276 18.881 37.036 1.00 70.19 212 GLY A CA 1
ATOM 1600 C C . GLY A 1 212 ? 2.737 19.464 35.723 1.00 70.19 212 GLY A C 1
ATOM 1601 O O . GLY A 1 212 ? 2.905 20.661 35.496 1.00 70.19 212 GLY A O 1
ATOM 1602 N N . LEU A 1 213 ? 2.054 18.680 34.877 1.00 76.50 213 LEU A N 1
ATOM 1603 C CA . LEU A 1 213 ? 1.353 19.227 33.709 1.00 76.50 213 LEU A CA 1
ATOM 1604 C C . LEU A 1 213 ? 0.114 20.035 34.113 1.00 76.50 213 LEU A C 1
ATOM 1606 O O . LEU A 1 213 ? -0.673 19.635 34.975 1.00 76.50 213 LEU A O 1
ATOM 1610 N N . THR A 1 214 ? -0.097 21.159 33.430 1.00 84.25 214 THR A N 1
ATOM 1611 C CA . THR A 1 214 ? -1.366 21.894 33.503 1.00 84.25 214 THR A CA 1
ATOM 1612 C C . THR A 1 214 ? -2.486 21.100 32.821 1.00 84.25 214 THR A C 1
ATOM 1614 O O . THR A 1 214 ? -2.240 20.307 31.911 1.00 84.25 214 THR A O 1
ATOM 1617 N N . ALA A 1 215 ? -3.743 21.353 33.202 1.00 80.25 215 ALA A N 1
ATOM 1618 C CA . ALA A 1 215 ? -4.905 20.713 32.572 1.00 80.25 215 ALA A CA 1
ATOM 1619 C C . ALA A 1 215 ? -4.985 20.964 31.051 1.00 80.25 215 ALA A C 1
ATOM 1621 O O . ALA A 1 215 ? -5.515 20.137 30.312 1.00 80.25 215 ALA A O 1
ATOM 1622 N N . GLN A 1 216 ? -4.445 22.092 30.575 1.00 83.94 216 GLN A N 1
ATOM 1623 C CA . GLN A 1 216 ? -4.373 22.399 29.148 1.00 83.94 216 GLN A CA 1
ATOM 1624 C C . GLN A 1 216 ? -3.354 21.512 28.421 1.00 83.94 216 GLN A C 1
ATOM 1626 O O . GLN A 1 216 ? -3.677 20.965 27.372 1.00 83.94 216 GLN A O 1
ATOM 1631 N N . GLN A 1 217 ? -2.157 21.328 28.982 1.00 83.12 217 GLN A N 1
ATOM 1632 C CA . GLN A 1 217 ? -1.120 20.488 28.370 1.00 83.12 217 GLN A CA 1
ATOM 1633 C C . GLN A 1 217 ? -1.536 19.013 28.319 1.00 83.12 217 GLN A C 1
ATOM 1635 O O . GLN A 1 217 ? -1.328 18.351 27.307 1.00 83.12 217 GLN A O 1
ATOM 1640 N N . ASP A 1 218 ? -2.172 18.512 29.381 1.00 84.00 218 ASP A N 1
ATOM 1641 C CA . ASP A 1 218 ? -2.736 17.154 29.420 1.00 84.00 218 ASP A CA 1
ATOM 1642 C C . ASP A 1 218 ? -3.815 16.965 28.334 1.00 84.00 218 ASP A C 1
ATOM 1644 O O . ASP A 1 218 ? -3.816 15.987 27.584 1.00 84.00 218 ASP A O 1
ATOM 1648 N N . ARG A 1 219 ? -4.683 17.973 28.160 1.00 87.38 219 ARG A N 1
ATOM 1649 C CA . ARG A 1 219 ? -5.681 18.000 27.083 1.00 87.38 219 ARG A CA 1
ATOM 1650 C C . ARG A 1 219 ? -5.041 18.013 25.693 1.00 87.38 219 ARG A C 1
ATOM 1652 O O . ARG A 1 219 ? -5.537 17.324 24.806 1.00 87.38 219 ARG A O 1
ATOM 1659 N N . GLU A 1 220 ? -3.991 18.800 25.477 1.00 86.44 220 GLU A N 1
ATOM 1660 C CA . GLU A 1 220 ? -3.283 18.870 24.191 1.00 86.44 220 GLU A CA 1
ATOM 1661 C C . GLU A 1 220 ? -2.629 17.529 23.832 1.00 86.44 220 GLU A C 1
ATOM 1663 O O . GLU A 1 220 ? -2.773 17.075 22.698 1.00 86.44 220 GLU A O 1
ATOM 1668 N N . GLN A 1 221 ? -2.013 16.842 24.800 1.00 87.50 221 GLN A N 1
ATOM 1669 C CA . GLN A 1 221 ? -1.453 15.501 24.593 1.00 87.50 221 GLN A CA 1
ATOM 1670 C C . GLN A 1 221 ? -2.523 14.475 24.202 1.00 87.50 221 GLN A C 1
ATOM 1672 O O . GLN A 1 221 ? -2.321 13.690 23.278 1.00 87.50 221 GLN A O 1
ATOM 1677 N N . LEU A 1 222 ? -3.682 14.494 24.868 1.00 89.62 222 LEU A N 1
ATOM 1678 C CA . LEU A 1 222 ? -4.792 13.605 24.521 1.00 89.62 222 LEU A CA 1
ATOM 1679 C C . LEU A 1 222 ? -5.426 13.947 23.165 1.00 89.62 222 LEU A C 1
ATOM 1681 O O . LEU A 1 222 ? -5.837 13.042 22.442 1.00 89.62 222 LEU A O 1
ATOM 1685 N N . LEU A 1 223 ? -5.503 15.231 22.793 1.00 88.44 223 LEU A N 1
ATOM 1686 C CA . LEU A 1 223 ? -5.964 15.636 21.461 1.00 88.44 223 LEU A CA 1
ATOM 1687 C C . LEU A 1 223 ? -5.040 15.096 20.372 1.00 88.44 223 LEU A C 1
ATOM 1689 O O . LEU A 1 223 ? -5.538 14.612 19.359 1.00 88.44 223 LEU A O 1
ATOM 1693 N N . GLU A 1 224 ? -3.728 15.163 20.588 1.00 85.19 224 GLU A N 1
ATOM 1694 C CA . GLU A 1 224 ? -2.753 14.621 19.646 1.00 85.19 224 GLU A CA 1
ATOM 1695 C C . GLU A 1 224 ? -2.861 13.098 19.545 1.00 85.19 224 GLU A C 1
ATOM 1697 O O . GLU A 1 224 ? -3.007 12.573 18.447 1.00 85.19 224 GLU A O 1
ATOM 1702 N N . TYR A 1 225 ? -2.956 12.400 20.679 1.00 89.12 225 TYR A N 1
ATOM 1703 C CA . TYR A 1 225 ? -3.216 10.958 20.712 1.00 89.12 225 TYR A CA 1
ATOM 1704 C C . TYR A 1 225 ? -4.446 10.559 19.878 1.00 89.12 225 TYR A C 1
ATOM 1706 O O . TYR A 1 225 ? -4.394 9.630 19.076 1.00 89.12 225 TYR A O 1
ATOM 1714 N N . PHE A 1 226 ? -5.564 11.276 20.025 1.00 87.81 226 PHE A N 1
ATOM 1715 C CA . PHE A 1 226 ? -6.776 10.995 19.255 1.00 87.81 226 PHE A CA 1
ATOM 1716 C C . PHE A 1 226 ? -6.692 11.418 17.782 1.00 87.81 226 PHE A C 1
ATOM 1718 O O . PHE A 1 226 ? -7.502 10.945 16.986 1.00 87.81 226 PHE A O 1
ATOM 1725 N N . ARG A 1 227 ? -5.782 12.319 17.395 1.00 82.19 227 ARG A N 1
ATOM 1726 C CA . ARG A 1 227 ? -5.492 12.585 15.976 1.00 82.19 227 ARG A CA 1
ATOM 1727 C C . ARG A 1 227 ? -4.688 11.446 15.379 1.00 82.19 227 ARG A C 1
ATOM 1729 O O . ARG A 1 227 ? -5.092 10.912 14.357 1.00 82.19 227 ARG A O 1
ATOM 1736 N N . GLU A 1 228 ? -3.633 11.019 16.065 1.00 78.19 228 GLU A N 1
ATOM 1737 C CA . GLU A 1 228 ? -2.831 9.871 15.643 1.00 78.19 228 GLU A CA 1
ATOM 1738 C C . GLU A 1 228 ? -3.694 8.613 15.500 1.00 78.19 228 GLU A C 1
ATOM 1740 O O . GLU A 1 228 ? -3.550 7.880 14.527 1.00 78.19 228 GLU A O 1
ATOM 1745 N N . LEU A 1 229 ? -4.626 8.384 16.433 1.00 78.50 229 LEU A N 1
ATOM 1746 C CA . LEU A 1 229 ? -5.563 7.263 16.375 1.00 78.50 229 LEU A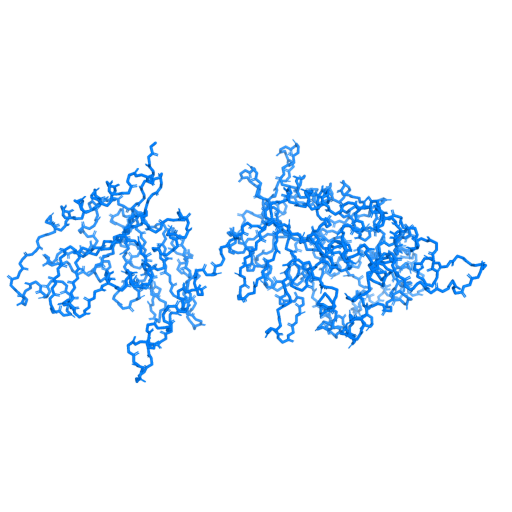 CA 1
ATOM 1747 C C . LEU A 1 229 ? -6.539 7.366 15.191 1.00 78.50 229 LEU A C 1
ATOM 1749 O O . LEU A 1 229 ? -6.824 6.360 14.551 1.00 78.50 229 LEU A O 1
ATOM 1753 N N . ASP A 1 230 ? -7.045 8.563 14.887 1.00 73.69 230 ASP A N 1
ATOM 1754 C CA . ASP A 1 230 ? -7.899 8.787 13.711 1.00 73.69 230 ASP A CA 1
ATOM 1755 C C . ASP A 1 230 ? -7.134 8.568 12.396 1.00 73.69 230 ASP A C 1
ATOM 1757 O O . ASP A 1 230 ? -7.718 8.128 11.402 1.00 73.69 230 ASP A O 1
ATOM 1761 N N . ASP A 1 231 ? -5.834 8.867 12.404 1.00 63.50 231 ASP A N 1
ATOM 1762 C CA . ASP A 1 231 ? -4.926 8.668 11.279 1.00 63.50 231 ASP A CA 1
ATOM 1763 C C . ASP A 1 231 ? -4.484 7.201 11.130 1.00 63.50 231 ASP A C 1
ATOM 1765 O O . ASP A 1 231 ? -3.947 6.829 10.080 1.00 63.50 231 ASP A O 1
ATOM 1769 N N . GLN A 1 232 ? -4.730 6.336 12.125 1.00 62.41 232 GLN A N 1
ATOM 1770 C CA . GLN A 1 232 ? -4.487 4.900 11.996 1.00 62.41 232 GLN A CA 1
ATOM 1771 C C . GLN A 1 232 ? -5.480 4.279 11.003 1.00 62.41 232 GLN A C 1
ATOM 1773 O O . GLN A 1 232 ? -6.621 3.960 11.316 1.00 62.41 232 GLN A O 1
ATOM 1778 N N . MET A 1 233 ? -4.983 4.122 9.772 1.00 63.00 233 MET A N 1
ATOM 1779 C CA . MET A 1 233 ? -5.550 3.367 8.654 1.00 63.00 233 MET A CA 1
ATOM 1780 C C . MET A 1 233 ? -7.026 3.624 8.332 1.00 63.00 233 MET A C 1
ATOM 1782 O O . MET A 1 233 ? -7.869 2.730 8.306 1.00 63.00 233 MET A O 1
ATOM 1786 N N . ARG A 1 234 ? -7.295 4.862 7.909 1.00 68.38 234 ARG A N 1
ATOM 1787 C CA . ARG A 1 234 ? -8.405 5.174 7.006 1.00 68.38 234 ARG A CA 1
ATOM 1788 C C . ARG A 1 234 ? -7.889 5.280 5.572 1.00 68.38 234 ARG A C 1
ATOM 1790 O O . ARG A 1 234 ? -7.077 6.154 5.278 1.00 68.38 234 ARG A O 1
ATOM 1797 N N . GLU A 1 235 ? -8.395 4.446 4.665 1.00 79.38 235 GLU A N 1
ATOM 1798 C CA . GLU A 1 235 ? -8.188 4.689 3.235 1.00 79.38 235 GLU A CA 1
ATOM 1799 C C . GLU A 1 235 ? -8.985 5.930 2.793 1.00 79.38 235 GLU A C 1
ATOM 1801 O O . GLU A 1 235 ? -10.191 6.061 3.031 1.00 79.38 235 GLU A O 1
ATOM 1806 N N . VAL A 1 236 ? -8.294 6.882 2.174 1.00 84.44 236 VAL A N 1
ATOM 1807 C CA . VAL A 1 236 ? -8.868 8.112 1.624 1.00 84.44 236 VAL A CA 1
ATOM 1808 C C . VAL A 1 236 ? -8.845 7.993 0.104 1.00 84.44 236 VAL A C 1
ATOM 1810 O O . VAL A 1 236 ? -7.762 7.801 -0.446 1.00 84.44 236 VAL A O 1
ATOM 1813 N N . PRO A 1 237 ? -9.994 8.091 -0.596 1.00 88.19 237 PRO A N 1
ATOM 1814 C CA . PRO A 1 237 ? -10.021 8.031 -2.052 1.00 88.19 237 PRO A CA 1
ATOM 1815 C C . PRO A 1 237 ? -9.082 9.062 -2.673 1.00 88.19 237 PRO A C 1
ATOM 1817 O O . PRO A 1 237 ? -9.112 10.237 -2.307 1.00 88.19 237 PRO A O 1
ATOM 1820 N N . PHE A 1 238 ? -8.282 8.618 -3.634 1.00 91.31 238 PHE A N 1
ATOM 1821 C CA . PHE A 1 238 ? -7.288 9.429 -4.314 1.00 91.31 238 PHE A CA 1
ATOM 1822 C C . PHE A 1 238 ? -7.626 9.550 -5.798 1.00 91.31 238 PHE A C 1
ATOM 1824 O O . PHE A 1 238 ? -8.030 8.583 -6.445 1.00 91.31 238 PHE A O 1
ATOM 1831 N N . LYS A 1 239 ? -7.443 10.752 -6.344 1.00 92.81 239 LYS A N 1
ATOM 1832 C CA . LYS A 1 239 ? -7.486 11.008 -7.781 1.00 92.81 239 LYS A CA 1
ATOM 1833 C C . LYS A 1 239 ? -6.252 11.795 -8.182 1.00 92.81 239 LYS A C 1
ATOM 1835 O O . LYS A 1 239 ? -5.847 12.719 -7.483 1.00 92.81 239 LYS A O 1
ATOM 1840 N N . VAL A 1 240 ? -5.693 11.430 -9.325 1.00 95.88 240 VAL A N 1
ATOM 1841 C CA . VAL A 1 240 ? -4.659 12.201 -10.001 1.00 95.88 240 VAL A CA 1
ATOM 1842 C C . VAL A 1 240 ? -5.309 13.463 -10.557 1.00 95.88 240 VAL A C 1
ATOM 1844 O O . VAL A 1 240 ? -6.246 13.378 -11.350 1.00 95.88 240 VAL A O 1
ATOM 1847 N N . ASP A 1 241 ? -4.824 14.617 -10.116 1.00 93.94 241 ASP A N 1
ATOM 1848 C CA . ASP A 1 241 ? -5.264 15.930 -10.585 1.00 93.94 241 ASP A CA 1
ATOM 1849 C C . ASP A 1 241 ? -4.040 16.840 -10.701 1.00 93.94 241 ASP A C 1
ATOM 1851 O O . ASP A 1 241 ? -3.631 17.512 -9.751 1.00 93.94 241 ASP A O 1
ATOM 1855 N N . ILE A 1 242 ? -3.361 16.766 -11.847 1.00 96.38 242 ILE A N 1
ATOM 1856 C CA . ILE A 1 242 ? -2.153 17.552 -12.094 1.00 96.38 242 ILE A CA 1
ATOM 1857 C C . ILE A 1 242 ? -2.545 18.940 -12.613 1.00 96.38 242 ILE A C 1
ATOM 1859 O O . ILE A 1 242 ? -3.184 19.030 -13.666 1.00 96.38 242 ILE A O 1
ATOM 1863 N N . PRO A 1 243 ? -2.108 20.043 -11.976 1.00 95.31 243 PRO A N 1
ATOM 1864 C CA . PRO A 1 243 ? -2.404 21.391 -12.455 1.00 95.31 243 PRO A CA 1
ATOM 1865 C C . PRO A 1 243 ? -1.950 21.616 -13.903 1.00 95.31 243 PRO A C 1
ATOM 1867 O O . PRO A 1 243 ? -0.857 21.200 -14.292 1.00 95.31 243 PRO A O 1
ATOM 1870 N N . GLN A 1 244 ? -2.768 22.304 -14.709 1.00 97.19 244 GLN A N 1
ATOM 1871 C CA . GLN A 1 244 ? -2.463 22.554 -16.128 1.00 97.19 244 GLN A CA 1
ATOM 1872 C C . GLN A 1 244 ? -1.124 23.270 -16.327 1.00 97.19 244 GLN A C 1
ATOM 1874 O O . GLN A 1 244 ? -0.363 22.901 -17.214 1.00 97.19 244 GLN A O 1
ATOM 1879 N N . GLU A 1 245 ? -0.773 24.185 -15.425 1.00 98.19 245 GLU A N 1
ATOM 1880 C CA . GLU A 1 245 ? 0.526 24.866 -15.413 1.00 98.19 245 GLU A CA 1
ATOM 1881 C C . GLU A 1 245 ? 1.733 23.909 -15.396 1.00 98.19 245 GLU A C 1
ATOM 1883 O O . GLU A 1 245 ? 2.760 24.208 -16.003 1.00 98.19 245 GLU A O 1
ATOM 1888 N N . LYS A 1 246 ? 1.628 22.740 -14.746 1.00 97.81 246 LYS A N 1
ATOM 1889 C CA . LYS A 1 246 ? 2.704 21.737 -14.705 1.00 97.81 246 LYS A CA 1
ATOM 1890 C C . LYS A 1 246 ? 2.823 20.999 -16.033 1.00 97.81 246 LYS A C 1
ATOM 1892 O O . LYS A 1 246 ? 3.935 20.690 -16.462 1.00 97.81 246 LYS A O 1
ATOM 1897 N N . VAL A 1 247 ? 1.689 20.720 -16.677 1.00 98.56 247 VAL A N 1
ATOM 1898 C CA . VAL A 1 247 ? 1.636 20.099 -18.008 1.00 98.56 247 VAL A CA 1
ATOM 1899 C C . VAL A 1 247 ? 2.210 21.055 -19.056 1.00 98.56 247 VAL A C 1
ATOM 1901 O O . VAL A 1 247 ? 3.020 20.648 -19.887 1.00 98.56 247 VAL A O 1
ATOM 1904 N N . ASP A 1 248 ? 1.855 22.336 -18.980 1.00 98.38 248 ASP A N 1
ATOM 1905 C CA . ASP A 1 248 ? 2.370 23.367 -19.882 1.00 98.38 248 ASP A CA 1
ATOM 1906 C C . ASP A 1 248 ? 3.875 23.600 -19.668 1.00 98.38 248 ASP A C 1
ATOM 1908 O O . ASP A 1 248 ? 4.625 23.749 -20.636 1.00 98.38 248 ASP A O 1
ATOM 1912 N N . ASP A 1 249 ? 4.350 23.561 -18.414 1.00 98.38 249 ASP A N 1
ATOM 1913 C CA . ASP A 1 249 ? 5.781 23.636 -18.100 1.00 98.38 249 ASP A CA 1
ATOM 1914 C C . ASP A 1 249 ? 6.571 22.462 -18.693 1.00 98.38 249 ASP A C 1
ATOM 1916 O O . ASP A 1 249 ? 7.605 22.685 -19.327 1.00 98.38 249 ASP A O 1
ATOM 1920 N N . LEU A 1 250 ? 6.058 21.231 -18.566 1.00 98.50 250 LEU A N 1
ATOM 1921 C CA . LEU A 1 250 ? 6.641 20.041 -19.194 1.00 98.50 250 LEU A CA 1
ATOM 1922 C C . LEU A 1 250 ? 6.813 20.244 -20.706 1.00 98.50 250 LEU A C 1
ATOM 1924 O O . LEU A 1 250 ? 7.917 20.090 -21.234 1.00 98.50 250 LEU A O 1
ATOM 1928 N N . LYS A 1 251 ? 5.734 20.639 -21.395 1.00 98.31 251 LYS A N 1
ATOM 1929 C CA . LYS A 1 251 ? 5.742 20.864 -22.848 1.00 98.31 251 LYS A CA 1
ATOM 1930 C C . LYS A 1 251 ? 6.731 21.956 -23.247 1.00 98.31 251 LYS A C 1
ATOM 1932 O O . LYS A 1 251 ? 7.517 21.768 -24.175 1.00 98.31 251 LYS A O 1
ATOM 1937 N N . ARG A 1 252 ? 6.756 23.074 -22.515 1.00 98.06 252 ARG A N 1
ATOM 1938 C CA . ARG A 1 252 ? 7.697 24.179 -22.747 1.00 98.06 252 ARG A CA 1
ATOM 1939 C C . ARG A 1 252 ? 9.152 23.745 -22.570 1.00 98.06 252 ARG A C 1
ATOM 1941 O O . ARG A 1 252 ? 9.995 24.140 -23.373 1.00 98.06 252 ARG A O 1
ATOM 1948 N N . ARG A 1 253 ? 9.469 22.952 -21.544 1.00 97.94 253 ARG A N 1
ATOM 1949 C CA . ARG A 1 253 ? 10.836 22.458 -21.304 1.00 97.94 253 ARG A CA 1
ATOM 1950 C C . ARG A 1 253 ? 11.289 21.468 -22.373 1.00 97.94 253 ARG A C 1
ATOM 1952 O O . ARG A 1 253 ? 12.436 21.539 -22.797 1.00 97.94 253 ARG A O 1
ATOM 1959 N N . LEU A 1 254 ? 10.397 20.597 -22.845 1.00 97.81 254 LEU A N 1
ATOM 1960 C CA . LEU A 1 254 ? 10.687 19.697 -23.965 1.00 97.81 254 LEU A CA 1
ATOM 1961 C C . LEU A 1 254 ? 10.907 20.466 -25.275 1.00 97.81 254 LEU A C 1
ATOM 1963 O O . LEU A 1 254 ? 11.858 20.178 -25.994 1.00 97.81 254 LEU A O 1
ATOM 1967 N N . ALA A 1 255 ? 10.084 21.480 -25.562 1.00 95.31 255 ALA A N 1
ATOM 1968 C CA . ALA A 1 255 ? 10.226 22.310 -26.761 1.00 95.31 255 ALA A CA 1
ATOM 1969 C C . ALA A 1 255 ? 11.536 23.119 -26.785 1.00 95.31 255 ALA A C 1
ATOM 1971 O O . ALA A 1 255 ? 12.078 23.381 -27.855 1.00 95.31 255 ALA A O 1
ATOM 1972 N N . ASN A 1 256 ? 12.056 23.489 -25.611 1.00 95.19 256 ASN A N 1
ATOM 1973 C CA . ASN A 1 256 ? 13.314 24.223 -25.451 1.00 95.19 256 ASN A CA 1
ATOM 1974 C C . ASN A 1 256 ? 14.473 23.320 -24.990 1.00 95.19 256 ASN A C 1
ATOM 1976 O O . ASN A 1 256 ? 15.459 23.804 -24.428 1.00 95.19 256 ASN A O 1
ATOM 1980 N N . ALA A 1 257 ? 14.348 22.004 -25.182 1.00 94.00 257 ALA A N 1
ATOM 1981 C CA . ALA A 1 257 ? 15.354 21.046 -24.758 1.00 94.00 257 ALA A CA 1
ATOM 1982 C C . ALA A 1 257 ? 16.696 21.305 -25.457 1.00 94.00 257 ALA A C 1
ATOM 1984 O O . ALA A 1 257 ? 16.783 21.420 -26.680 1.00 94.00 257 ALA A O 1
ATOM 1985 N N . ARG A 1 258 ? 17.773 21.332 -24.670 1.00 91.31 258 ARG A N 1
ATOM 1986 C CA . ARG A 1 258 ? 19.144 21.371 -25.186 1.00 91.31 258 ARG A CA 1
ATOM 1987 C C . ARG A 1 258 ? 19.614 19.950 -25.485 1.00 91.31 258 ARG A C 1
ATOM 1989 O O . ARG A 1 258 ? 20.168 19.288 -24.609 1.00 91.31 258 ARG A O 1
ATOM 1996 N N . MET A 1 259 ? 19.356 19.487 -26.703 1.00 86.69 259 MET A N 1
ATOM 1997 C CA . MET A 1 259 ? 19.768 18.158 -27.161 1.00 86.69 259 MET A CA 1
ATOM 1998 C C . MET A 1 259 ? 21.278 18.108 -27.445 1.00 86.69 259 MET A C 1
ATOM 2000 O O . MET A 1 259 ? 21.792 19.037 -28.070 1.00 86.69 259 MET A O 1
ATOM 2004 N N . PRO A 1 260 ? 21.997 17.063 -26.995 1.00 84.62 260 PRO A N 1
ATOM 2005 C CA . PRO A 1 260 ? 23.387 16.845 -27.382 1.00 84.62 260 PRO A CA 1
ATOM 2006 C C . PRO A 1 260 ? 23.484 16.323 -28.823 1.00 84.62 260 PRO A C 1
ATOM 2008 O O . PRO A 1 260 ? 22.590 15.613 -29.284 1.00 84.62 260 PRO A O 1
ATOM 2011 N N . ASP A 1 261 ? 24.596 16.621 -29.499 1.00 85.12 261 ASP A N 1
ATOM 2012 C CA . ASP A 1 261 ? 24.898 16.042 -30.811 1.00 85.12 261 ASP A CA 1
ATOM 2013 C C . ASP A 1 261 ? 25.069 14.510 -30.720 1.00 85.12 261 ASP A C 1
ATOM 2015 O O . ASP A 1 261 ? 25.505 13.993 -29.681 1.00 85.12 261 ASP A O 1
ATOM 2019 N N . PRO A 1 262 ? 24.763 13.755 -31.794 1.00 81.31 262 PRO A N 1
ATOM 2020 C CA . PRO A 1 262 ? 25.038 12.324 -31.847 1.00 81.31 262 PRO A CA 1
ATOM 2021 C C . PRO A 1 262 ? 26.519 12.017 -31.582 1.00 81.31 262 PRO A C 1
ATOM 2023 O O . PRO A 1 262 ? 27.404 12.642 -32.162 1.00 81.31 262 PRO A O 1
ATOM 2026 N N . LEU A 1 263 ? 26.795 11.006 -30.751 1.00 79.44 263 LEU A N 1
ATOM 2027 C CA . LEU A 1 263 ? 28.170 10.629 -30.394 1.00 79.44 263 LEU A CA 1
ATOM 2028 C C . LEU A 1 263 ? 28.962 10.025 -31.568 1.00 79.44 263 LEU A C 1
ATOM 2030 O O . LEU A 1 263 ? 30.186 10.122 -31.592 1.00 79.44 263 LEU A O 1
ATOM 2034 N N . THR A 1 264 ? 28.285 9.387 -32.531 1.00 77.62 264 THR A N 1
ATOM 2035 C CA . THR A 1 264 ? 28.898 8.802 -33.738 1.00 77.62 264 THR A CA 1
ATOM 2036 C C . THR A 1 264 ? 27.926 8.879 -34.922 1.00 77.62 264 THR A C 1
ATOM 2038 O O . THR A 1 264 ? 26.716 8.859 -34.697 1.00 77.62 264 THR A O 1
ATOM 2041 N N . GLN A 1 265 ? 28.435 8.933 -36.162 1.00 69.56 265 GLN A N 1
ATOM 2042 C CA . GLN A 1 265 ? 27.617 8.991 -37.389 1.00 69.56 265 GLN A CA 1
ATOM 2043 C C . GLN A 1 265 ? 27.303 7.605 -38.004 1.00 69.56 265 GLN A C 1
ATOM 2045 O O . GLN A 1 265 ? 26.305 7.484 -38.706 1.00 69.56 265 GLN A O 1
ATOM 2050 N N . ASP A 1 266 ? 28.090 6.561 -37.688 1.00 55.28 266 ASP A N 1
ATOM 2051 C CA . ASP A 1 266 ? 28.144 5.300 -38.464 1.00 55.28 266 ASP A CA 1
ATOM 2052 C C . ASP A 1 266 ? 27.808 4.008 -37.678 1.00 55.28 266 ASP A C 1
ATOM 2054 O O . ASP A 1 266 ? 28.081 2.906 -38.158 1.00 55.28 266 ASP A O 1
ATOM 2058 N N . ARG A 1 267 ? 27.262 4.087 -36.453 1.00 55.22 267 ARG A N 1
ATOM 2059 C CA . ARG A 1 267 ? 26.991 2.894 -35.616 1.00 55.22 267 ARG A CA 1
ATOM 2060 C C . ARG A 1 267 ? 25.548 2.789 -35.145 1.00 55.22 267 ARG A C 1
ATOM 2062 O O . ARG A 1 267 ? 24.867 3.798 -34.971 1.00 55.22 267 ARG A O 1
ATOM 2069 N N . ASP A 1 268 ? 25.127 1.553 -34.861 1.00 58.94 268 ASP A N 1
ATOM 2070 C CA . ASP A 1 268 ? 23.983 1.302 -33.986 1.00 58.94 268 ASP A CA 1
ATOM 2071 C C . ASP A 1 268 ? 24.292 1.933 -32.619 1.00 58.94 268 ASP A C 1
ATOM 2073 O O . ASP A 1 268 ? 25.152 1.479 -31.865 1.00 58.94 268 ASP A O 1
ATOM 2077 N N . THR A 1 269 ? 23.654 3.068 -32.344 1.00 65.50 269 THR A N 1
ATOM 2078 C CA . THR A 1 269 ? 23.954 3.924 -31.186 1.00 65.50 269 THR A CA 1
ATOM 2079 C C . THR A 1 269 ? 23.470 3.330 -29.864 1.00 65.50 269 THR A C 1
ATOM 2081 O O . THR A 1 269 ? 23.770 3.893 -28.813 1.00 65.50 269 THR A O 1
ATOM 2084 N N . ARG A 1 270 ? 22.787 2.177 -29.904 1.00 69.06 270 ARG A N 1
ATOM 2085 C CA . ARG A 1 270 ? 22.262 1.472 -28.728 1.00 69.06 270 ARG A CA 1
ATOM 2086 C C . ARG A 1 270 ? 23.347 1.034 -27.745 1.00 69.06 270 ARG A C 1
ATOM 2088 O O . ARG A 1 270 ? 23.095 1.022 -26.546 1.00 69.06 270 ARG A O 1
ATOM 2095 N N . GLU A 1 271 ? 24.572 0.781 -28.217 1.00 77.38 271 GLU A N 1
ATOM 2096 C CA . GLU A 1 271 ? 25.737 0.521 -27.348 1.00 77.38 271 GLU A CA 1
ATOM 2097 C C . GLU A 1 271 ? 26.076 1.704 -26.417 1.00 77.38 271 GLU A C 1
ATOM 2099 O O . GLU A 1 271 ? 26.748 1.523 -25.403 1.00 77.38 271 GLU A O 1
ATOM 2104 N N . PHE A 1 272 ? 25.610 2.915 -26.740 1.00 81.44 272 PHE A N 1
ATOM 2105 C CA . PHE A 1 272 ? 25.810 4.131 -25.946 1.00 81.44 272 PHE A CA 1
ATOM 2106 C C . PHE A 1 272 ? 24.547 4.575 -25.182 1.00 81.44 272 PHE A C 1
ATOM 2108 O O . PHE A 1 272 ? 24.549 5.650 -24.578 1.00 81.44 272 PHE A O 1
ATOM 2115 N N . GLY A 1 273 ? 23.481 3.768 -25.189 1.00 85.75 273 GLY A N 1
ATOM 2116 C CA . GLY A 1 273 ? 22.186 4.073 -24.575 1.00 85.75 273 GLY A CA 1
ATOM 2117 C C . GLY A 1 273 ? 21.094 4.387 -25.603 1.00 85.75 273 GLY A C 1
ATOM 2118 O O . GLY A 1 273 ? 21.097 3.862 -26.712 1.00 85.75 273 GLY A O 1
ATOM 2119 N N . VAL A 1 274 ? 20.118 5.228 -25.243 1.00 85.88 274 VAL A N 1
ATOM 2120 C CA . VAL A 1 274 ? 19.035 5.612 -26.170 1.00 85.88 274 VAL A CA 1
ATOM 2121 C C . VAL A 1 274 ? 19.595 6.344 -27.396 1.00 85.88 274 VAL A C 1
ATOM 2123 O O . VAL A 1 274 ? 20.420 7.250 -27.259 1.00 85.88 274 VAL A O 1
ATOM 2126 N N . SER A 1 275 ? 19.143 5.988 -28.604 1.00 85.75 275 SER A N 1
ATOM 2127 C CA . SER A 1 275 ? 19.622 6.673 -29.808 1.00 85.75 275 SER A CA 1
ATOM 2128 C C . SER A 1 275 ? 19.106 8.112 -29.876 1.00 85.75 275 SER A C 1
ATOM 2130 O O . SER A 1 275 ? 17.992 8.421 -29.440 1.00 85.75 275 SER A O 1
ATOM 2132 N N . HIS A 1 276 ? 19.890 9.003 -30.493 1.00 87.06 276 HIS A N 1
ATOM 2133 C CA . HIS A 1 276 ? 19.486 10.398 -30.693 1.00 87.06 276 HIS A CA 1
ATOM 2134 C C . HIS A 1 276 ? 18.159 10.496 -31.466 1.00 87.06 276 HIS A C 1
ATOM 2136 O O . HIS A 1 276 ? 17.253 11.212 -31.051 1.00 87.06 276 HIS A O 1
ATOM 2142 N N . ALA A 1 277 ? 18.011 9.733 -32.555 1.00 86.94 277 ALA A N 1
ATOM 2143 C CA . ALA A 1 277 ? 16.801 9.743 -33.377 1.00 86.94 277 ALA A CA 1
ATOM 2144 C C . ALA A 1 277 ? 15.551 9.299 -32.595 1.00 86.94 277 ALA A C 1
ATOM 2146 O O . ALA A 1 277 ? 14.499 9.937 -32.700 1.00 86.94 277 ALA A O 1
ATOM 2147 N N . GLU A 1 278 ? 15.658 8.239 -31.788 1.00 87.75 278 GLU A N 1
ATOM 2148 C CA . GLU A 1 278 ? 14.554 7.767 -30.944 1.00 87.75 278 GLU A CA 1
ATOM 2149 C C . GLU A 1 278 ? 14.213 8.786 -29.854 1.00 87.75 278 GLU A C 1
ATOM 2151 O O . GLU A 1 278 ? 13.037 9.107 -29.669 1.00 87.75 278 GLU A O 1
ATOM 2156 N N . LEU A 1 279 ? 15.222 9.337 -29.171 1.00 91.12 279 LEU A N 1
ATOM 2157 C CA . LEU A 1 279 ? 15.021 10.336 -28.126 1.00 91.12 279 LEU A CA 1
ATOM 2158 C C . LEU A 1 279 ? 14.333 11.589 -28.683 1.00 91.12 279 LEU A C 1
ATOM 2160 O O . LEU A 1 279 ? 13.351 12.048 -28.105 1.00 91.12 279 LEU A O 1
ATOM 2164 N N . THR A 1 280 ? 14.779 12.100 -29.836 1.00 91.69 280 THR A N 1
ATOM 2165 C CA . THR A 1 280 ? 14.134 13.230 -30.523 1.00 91.69 280 THR A CA 1
ATOM 2166 C C . THR A 1 280 ? 12.687 12.910 -30.894 1.00 91.69 280 THR A C 1
ATOM 2168 O O . THR A 1 280 ? 11.803 13.742 -30.688 1.00 91.69 280 THR A O 1
ATOM 2171 N N . LYS A 1 281 ? 12.420 11.706 -31.419 1.00 93.12 281 LYS A N 1
ATOM 2172 C CA . LYS A 1 281 ? 11.066 11.277 -31.794 1.00 93.12 281 LYS A CA 1
ATOM 2173 C C . LYS A 1 281 ? 10.135 11.229 -30.580 1.00 93.12 281 LYS A C 1
ATOM 2175 O O . LYS A 1 281 ? 9.046 11.796 -30.639 1.00 93.12 281 LYS A O 1
ATOM 2180 N N . LEU A 1 282 ? 10.559 10.583 -29.492 1.00 95.69 282 LEU A N 1
ATOM 2181 C CA . LEU A 1 282 ? 9.774 10.475 -28.259 1.00 95.69 282 LEU A CA 1
ATOM 2182 C C . LEU A 1 282 ? 9.572 11.839 -27.597 1.00 95.69 282 LEU A C 1
ATOM 2184 O O . LEU A 1 282 ? 8.462 12.145 -27.181 1.00 95.69 282 LEU A O 1
ATOM 2188 N N . ALA A 1 283 ? 10.606 12.681 -27.552 1.00 96.62 283 ALA A N 1
ATOM 2189 C CA . ALA A 1 283 ? 10.515 14.023 -26.985 1.00 96.62 283 ALA A CA 1
ATOM 2190 C C . ALA A 1 283 ? 9.538 14.914 -27.757 1.00 96.62 283 ALA A C 1
ATOM 2192 O O . ALA A 1 283 ? 8.726 15.609 -27.147 1.00 96.62 283 ALA A O 1
ATOM 2193 N N . LYS A 1 284 ? 9.582 14.861 -29.096 1.00 96.50 284 LYS A N 1
ATOM 2194 C CA . LYS A 1 284 ? 8.634 15.577 -29.952 1.00 96.50 284 LYS A CA 1
ATOM 2195 C C . LYS A 1 284 ? 7.208 15.103 -29.689 1.00 96.50 284 LYS A C 1
ATOM 2197 O O . LYS A 1 284 ? 6.354 15.932 -29.396 1.00 96.50 284 LYS A O 1
ATOM 2202 N N . TYR A 1 285 ? 6.982 13.790 -29.722 1.00 97.94 285 TYR A N 1
ATOM 2203 C CA . TYR A 1 285 ? 5.670 13.206 -29.441 1.00 97.94 285 TYR A CA 1
ATOM 2204 C C . TYR A 1 285 ? 5.163 13.606 -28.046 1.00 97.94 285 TYR A C 1
ATOM 2206 O O . TYR A 1 285 ? 4.018 14.025 -27.907 1.00 97.94 285 TYR A O 1
ATOM 2214 N N . TRP A 1 286 ? 6.029 13.581 -27.028 1.00 98.19 286 TRP A N 1
ATOM 2215 C CA . TRP A 1 286 ? 5.676 13.972 -25.662 1.00 98.19 286 TRP A CA 1
ATOM 2216 C C . TRP A 1 286 ? 5.309 15.459 -25.533 1.00 98.19 286 TRP A C 1
ATOM 2218 O O . TRP A 1 286 ? 4.416 15.817 -24.767 1.00 98.19 286 TRP A O 1
ATOM 2228 N N . ALA A 1 287 ? 5.970 16.330 -26.299 1.00 97.50 287 ALA A N 1
ATOM 2229 C CA . ALA A 1 287 ? 5.706 17.765 -26.296 1.00 97.50 287 ALA A CA 1
ATOM 2230 C C . ALA A 1 287 ? 4.405 18.143 -27.025 1.00 97.50 287 ALA A C 1
ATOM 2232 O O . ALA A 1 287 ? 3.707 19.061 -26.584 1.00 97.50 287 ALA A O 1
ATOM 2233 N N . THR A 1 288 ? 4.091 17.477 -28.141 1.00 96.94 288 THR A N 1
ATOM 2234 C CA . THR A 1 288 ? 3.014 17.907 -29.050 1.00 96.94 288 THR A CA 1
ATOM 2235 C C . THR A 1 288 ? 1.771 17.033 -28.985 1.00 96.94 288 THR A C 1
ATOM 2237 O O . THR A 1 288 ? 0.675 17.566 -28.813 1.00 96.94 288 THR A O 1
ATOM 2240 N N . ASP A 1 289 ? 1.936 15.717 -29.093 1.00 97.31 289 ASP A N 1
ATOM 2241 C CA . ASP A 1 289 ? 0.844 14.790 -29.411 1.00 97.31 289 ASP A CA 1
ATOM 2242 C C . ASP A 1 289 ? 0.377 13.981 -28.192 1.00 97.31 289 ASP A C 1
ATOM 2244 O O . ASP A 1 289 ? -0.781 13.572 -28.129 1.00 97.31 289 ASP A O 1
ATOM 2248 N N . PHE A 1 290 ? 1.257 13.761 -27.211 1.00 98.44 290 PHE A N 1
ATOM 2249 C CA . PHE A 1 290 ? 0.916 13.085 -25.964 1.00 98.44 290 PHE A CA 1
ATOM 2250 C C . PHE A 1 290 ? -0.060 13.930 -25.136 1.00 98.44 290 PHE A C 1
ATOM 2252 O O . PHE A 1 290 ? 0.216 15.082 -24.771 1.00 98.44 290 PHE A O 1
ATOM 2259 N N . ASP A 1 291 ? -1.198 13.330 -24.798 1.00 98.25 291 ASP A N 1
ATOM 2260 C CA . ASP A 1 291 ? -2.247 13.966 -24.011 1.00 98.25 291 ASP A CA 1
ATOM 2261 C C . ASP A 1 291 ? -2.260 13.422 -22.579 1.00 98.25 291 ASP A C 1
ATOM 2263 O O . ASP A 1 291 ? -2.854 12.382 -22.286 1.00 98.25 291 ASP A O 1
ATOM 2267 N N . TRP A 1 292 ? -1.649 14.172 -21.658 1.00 98.44 292 TRP A N 1
ATOM 2268 C CA . TRP A 1 292 ? -1.687 13.836 -20.236 1.00 98.44 292 TRP A CA 1
ATOM 2269 C C . TRP A 1 292 ? -3.117 13.723 -19.694 1.00 98.44 292 TRP A C 1
ATOM 2271 O O . TRP A 1 292 ? -3.367 12.866 -18.855 1.00 98.44 292 TRP A O 1
ATOM 2281 N N . ARG A 1 293 ? -4.077 14.528 -20.167 1.00 98.19 293 ARG A N 1
ATOM 2282 C CA . ARG A 1 293 ? -5.453 14.500 -19.640 1.00 98.19 293 ARG A CA 1
ATOM 2283 C C . ARG A 1 293 ? -6.158 13.200 -19.984 1.00 98.19 293 ARG A C 1
ATOM 2285 O O . ARG A 1 293 ? -6.872 12.655 -19.143 1.00 98.19 293 ARG A O 1
ATOM 2292 N N . LYS A 1 294 ? -5.910 12.660 -21.176 1.00 98.19 294 LYS A N 1
ATOM 2293 C CA . LYS A 1 294 ? -6.366 11.318 -21.559 1.00 98.19 294 LYS A CA 1
ATOM 2294 C C . LYS A 1 294 ? -5.791 10.254 -20.617 1.00 98.19 294 LYS A C 1
ATOM 2296 O O . LYS A 1 294 ? -6.544 9.416 -20.123 1.00 98.19 294 LYS A O 1
ATOM 2301 N N . GLN A 1 295 ? -4.491 10.307 -20.327 1.00 98.19 295 GLN A N 1
ATOM 2302 C CA . GLN A 1 295 ? -3.834 9.327 -19.450 1.00 98.19 295 GLN A CA 1
ATOM 2303 C C . GLN A 1 295 ? -4.268 9.468 -17.984 1.00 98.19 295 GLN A C 1
ATOM 2305 O O . GLN A 1 295 ? -4.569 8.479 -17.323 1.00 98.19 295 GLN A O 1
ATOM 2310 N N . GLU A 1 296 ? -4.417 10.694 -17.492 1.00 97.75 296 GLU A N 1
ATOM 2311 C CA . GLU A 1 296 ? -4.948 11.016 -16.166 1.00 97.75 296 GLU A CA 1
ATOM 2312 C C . GLU A 1 296 ? -6.371 10.475 -15.972 1.00 97.75 296 GLU A C 1
ATOM 2314 O O . GLU A 1 296 ? -6.680 9.884 -14.936 1.00 97.75 296 GLU A O 1
ATOM 2319 N N . GLN A 1 297 ? -7.237 10.594 -16.984 1.00 95.81 297 GLN A N 1
ATOM 2320 C CA . GLN A 1 297 ? -8.573 9.996 -16.950 1.00 95.81 297 GLN A CA 1
ATOM 2321 C C . GLN A 1 297 ? -8.531 8.467 -16.888 1.00 95.81 297 GLN A C 1
ATOM 2323 O O . GLN A 1 297 ? -9.362 7.875 -16.200 1.00 95.81 297 GLN A O 1
ATOM 2328 N N . LEU A 1 298 ? -7.594 7.825 -17.592 1.00 95.56 298 LEU A N 1
ATOM 2329 C CA . LEU A 1 298 ? -7.411 6.372 -17.538 1.00 95.56 298 LEU A CA 1
ATOM 2330 C C . LEU A 1 298 ? -6.909 5.925 -16.161 1.00 95.56 298 LEU A C 1
ATOM 2332 O O . LEU A 1 298 ? -7.497 5.013 -15.580 1.00 95.56 298 LEU A O 1
ATOM 2336 N N . LEU A 1 299 ? -5.908 6.612 -15.601 1.00 96.75 299 LEU A N 1
ATOM 2337 C CA . LEU A 1 299 ? -5.406 6.371 -14.244 1.00 96.75 299 LEU A CA 1
ATOM 2338 C C . LEU A 1 299 ? -6.530 6.489 -13.209 1.00 96.75 299 LEU A C 1
ATOM 2340 O O . LEU A 1 299 ? -6.701 5.606 -12.375 1.00 96.75 299 LEU A O 1
ATOM 2344 N N . ASN A 1 300 ? -7.362 7.528 -13.309 1.00 95.25 300 ASN A N 1
ATOM 2345 C CA . ASN A 1 300 ? -8.474 7.783 -12.390 1.00 95.25 300 ASN A CA 1
ATOM 2346 C C . ASN A 1 300 ? -9.643 6.784 -12.484 1.00 95.25 300 ASN A C 1
ATOM 2348 O O . ASN A 1 300 ? -10.596 6.897 -11.709 1.00 95.25 300 ASN A O 1
ATOM 2352 N N . ARG A 1 301 ? -9.600 5.810 -13.406 1.00 94.06 301 ARG A N 1
ATOM 2353 C CA . ARG A 1 301 ? -10.519 4.654 -13.398 1.00 94.06 301 ARG A CA 1
ATOM 2354 C C . ARG A 1 301 ? -10.090 3.582 -12.400 1.00 94.06 301 ARG A C 1
ATOM 2356 O O . ARG A 1 301 ? -10.917 2.758 -12.013 1.00 94.06 301 ARG A O 1
ATOM 2363 N N . LEU A 1 302 ? -8.821 3.577 -11.997 1.00 95.44 302 LEU A N 1
ATOM 2364 C CA . LEU A 1 302 ? -8.316 2.669 -10.978 1.00 95.44 302 LEU A CA 1
ATOM 2365 C C . LEU A 1 302 ? -8.824 3.117 -9.596 1.00 95.44 302 LEU A C 1
ATOM 2367 O O . LEU A 1 302 ? -8.855 4.317 -9.313 1.00 95.44 302 LEU A O 1
ATOM 2371 N N . PRO A 1 303 ? -9.210 2.180 -8.714 1.00 93.44 303 PRO A N 1
ATOM 2372 C CA . PRO A 1 303 ? -9.617 2.501 -7.351 1.00 93.44 303 PRO A CA 1
ATOM 2373 C C . PRO A 1 303 ? -8.372 2.817 -6.511 1.00 93.44 303 PRO A C 1
ATOM 2375 O O . PRO A 1 303 ? -7.791 1.934 -5.883 1.00 93.44 303 PRO A O 1
ATOM 2378 N N . MET A 1 304 ? -7.922 4.069 -6.568 1.00 97.31 304 MET A N 1
ATOM 2379 C CA . MET A 1 304 ? -6.727 4.549 -5.874 1.00 97.31 304 MET A CA 1
ATOM 2380 C C . MET A 1 304 ? -7.080 5.216 -4.550 1.00 97.31 304 MET A C 1
ATOM 2382 O O . MET A 1 304 ? -8.107 5.888 -4.420 1.00 97.31 304 MET A O 1
ATOM 2386 N N . PHE A 1 305 ? -6.193 5.054 -3.576 1.00 96.25 305 PHE A N 1
ATOM 2387 C CA . PHE A 1 305 ? -6.339 5.569 -2.226 1.00 96.25 305 PHE A CA 1
ATOM 2388 C C . PHE A 1 305 ? -4.999 6.050 -1.678 1.00 96.25 305 PHE A C 1
ATOM 2390 O O . PHE A 1 305 ? -3.927 5.674 -2.158 1.00 96.25 305 PHE A O 1
ATOM 2397 N N . THR A 1 306 ? -5.080 6.861 -0.631 1.00 94.62 306 THR A N 1
ATOM 2398 C CA . THR A 1 306 ? -3.967 7.147 0.270 1.00 94.62 306 THR A CA 1
ATOM 2399 C C . THR A 1 306 ? -4.324 6.752 1.694 1.00 94.62 306 THR A C 1
ATOM 2401 O O . THR A 1 306 ? -5.472 6.918 2.100 1.00 94.62 306 THR A O 1
ATOM 2404 N N . ALA A 1 307 ? -3.352 6.286 2.471 1.00 87.81 307 ALA A N 1
ATOM 2405 C CA . ALA A 1 307 ? -3.506 6.049 3.906 1.00 87.81 307 ALA A CA 1
ATOM 2406 C C . ALA A 1 307 ? -2.202 6.354 4.646 1.00 87.81 307 ALA A C 1
ATOM 2408 O O . ALA A 1 307 ? -1.120 6.308 4.056 1.00 87.81 307 ALA A O 1
ATOM 2409 N N . THR A 1 308 ? -2.307 6.627 5.945 1.00 86.06 308 THR A N 1
ATOM 2410 C CA . THR A 1 308 ? -1.150 6.698 6.838 1.00 86.06 308 THR A CA 1
ATOM 2411 C C . THR A 1 308 ? -0.896 5.313 7.425 1.00 86.06 308 THR A C 1
ATOM 2413 O O . THR A 1 308 ? -1.714 4.776 8.169 1.00 86.06 308 THR A O 1
ATOM 2416 N N . VAL A 1 309 ? 0.252 4.728 7.090 1.00 84.44 309 VAL A N 1
ATOM 2417 C CA . VAL A 1 309 ? 0.684 3.405 7.550 1.00 84.44 309 VAL A CA 1
ATOM 2418 C C . VAL A 1 309 ? 1.950 3.579 8.371 1.00 84.44 309 VAL A C 1
ATOM 2420 O O . VAL A 1 309 ? 2.959 4.069 7.865 1.00 84.44 309 VAL A O 1
ATOM 2423 N N . GLN A 1 310 ? 1.901 3.216 9.655 1.00 80.56 310 GLN A N 1
ATOM 2424 C CA . GLN A 1 310 ? 3.026 3.389 10.587 1.00 80.56 310 GLN A CA 1
ATOM 2425 C C . GLN A 1 310 ? 3.588 4.833 10.588 1.00 80.56 310 GLN A C 1
ATOM 2427 O O . GLN A 1 310 ? 4.798 5.034 10.642 1.00 80.56 310 GLN A O 1
ATOM 2432 N N . GLY A 1 311 ? 2.715 5.843 10.482 1.00 78.19 311 GLY A N 1
ATOM 2433 C CA . GLY A 1 311 ? 3.110 7.259 10.425 1.00 78.19 311 GLY A CA 1
ATOM 2434 C C . GLY A 1 311 ? 3.618 7.742 9.058 1.00 78.19 311 GLY A C 1
ATOM 2435 O O . GLY A 1 311 ? 4.115 8.862 8.949 1.00 78.19 311 GLY A O 1
ATOM 2436 N N . HIS A 1 312 ? 3.499 6.930 8.003 1.00 85.19 312 HIS A N 1
ATOM 2437 C CA . HIS A 1 312 ? 3.927 7.280 6.649 1.00 85.19 312 HIS A CA 1
ATOM 2438 C C . HIS A 1 312 ? 2.749 7.291 5.677 1.00 85.19 312 HIS A C 1
ATOM 2440 O O . HIS A 1 312 ? 2.026 6.307 5.559 1.00 85.19 312 HIS A O 1
ATOM 2446 N N . SER A 1 313 ? 2.579 8.398 4.952 1.00 89.00 313 SER A N 1
ATOM 2447 C CA . SER A 1 313 ? 1.590 8.477 3.877 1.00 89.00 313 SER A CA 1
ATOM 2448 C C . SER A 1 313 ? 1.992 7.565 2.717 1.00 89.00 313 SER A C 1
ATOM 2450 O O . SER A 1 313 ? 3.140 7.586 2.265 1.00 89.00 313 SER A O 1
ATOM 2452 N N . MET A 1 314 ? 1.044 6.765 2.244 1.00 94.31 314 MET A N 1
ATOM 2453 C CA . MET A 1 314 ? 1.225 5.819 1.151 1.00 94.31 314 MET A CA 1
ATOM 2454 C C . MET A 1 314 ? 0.068 5.919 0.168 1.00 94.31 314 MET A C 1
ATOM 2456 O O . MET A 1 314 ? -1.088 5.874 0.577 1.00 94.31 314 MET A O 1
ATOM 2460 N N . HIS A 1 315 ? 0.389 5.990 -1.121 1.00 98.19 315 HIS A N 1
ATOM 2461 C CA . HIS A 1 315 ? -0.549 5.806 -2.223 1.00 98.19 315 HIS A CA 1
ATOM 2462 C C . HIS A 1 315 ? -0.618 4.330 -2.625 1.00 98.19 315 HIS A C 1
ATOM 2464 O O . HIS A 1 315 ? 0.412 3.655 -2.684 1.00 98.19 315 HIS A O 1
ATOM 2470 N N . PHE A 1 316 ? -1.808 3.836 -2.959 1.00 98.12 316 PHE A N 1
ATOM 2471 C CA . PHE A 1 316 ? -2.004 2.476 -3.453 1.00 98.12 316 PHE A CA 1
ATOM 2472 C C . PHE A 1 316 ? -3.287 2.336 -4.277 1.00 98.12 316 PHE A C 1
ATOM 2474 O O . PHE A 1 316 ? -4.265 3.047 -4.062 1.00 98.12 316 PHE A O 1
ATOM 2481 N N . ILE A 1 317 ? -3.304 1.375 -5.203 1.00 98.38 317 ILE A N 1
ATOM 2482 C CA . ILE A 1 317 ? -4.554 0.821 -5.740 1.00 98.38 317 ILE A CA 1
ATOM 2483 C C . ILE A 1 317 ? -5.123 -0.149 -4.702 1.00 98.38 317 ILE A C 1
ATOM 2485 O O . ILE A 1 317 ? -4.379 -0.985 -4.195 1.00 98.38 317 ILE A O 1
ATOM 2489 N N . HIS A 1 318 ? -6.428 -0.092 -4.440 1.00 97.19 318 HIS A N 1
ATOM 2490 C CA . HIS A 1 318 ? -7.166 -1.114 -3.698 1.00 97.19 318 HIS A CA 1
ATOM 2491 C C . HIS A 1 318 ? -8.437 -1.508 -4.458 1.00 97.19 318 HIS A C 1
ATOM 2493 O O . HIS A 1 318 ? -9.494 -0.887 -4.357 1.00 97.19 318 HIS A O 1
ATOM 2499 N N . ALA A 1 319 ? -8.327 -2.561 -5.266 1.00 95.75 319 ALA A N 1
ATOM 2500 C CA . ALA A 1 319 ? -9.407 -3.075 -6.094 1.00 95.75 319 ALA A CA 1
ATOM 2501 C C . ALA A 1 319 ? -10.068 -4.292 -5.430 1.00 95.75 319 ALA A C 1
ATOM 2503 O O . ALA A 1 319 ? -9.639 -5.437 -5.589 1.00 95.75 319 ALA A O 1
ATOM 2504 N N . VAL A 1 320 ? -11.141 -4.038 -4.677 1.00 90.81 320 VAL A N 1
ATOM 2505 C CA . VAL A 1 320 ? -11.897 -5.069 -3.947 1.00 90.81 320 VAL A CA 1
ATOM 2506 C C . VAL A 1 320 ? -12.690 -5.946 -4.918 1.00 90.81 320 VAL A C 1
ATOM 2508 O O . VAL A 1 320 ? -13.548 -5.449 -5.656 1.00 90.81 320 VAL A O 1
ATOM 2511 N N . SER A 1 321 ? -12.432 -7.255 -4.919 1.00 91.50 321 SER A N 1
ATOM 2512 C CA . SER A 1 321 ? -13.162 -8.213 -5.753 1.00 91.50 321 SER A CA 1
ATOM 2513 C C . SER A 1 321 ? -14.651 -8.295 -5.400 1.00 91.50 321 SER A C 1
ATOM 2515 O O . SER A 1 321 ? -14.991 -8.276 -4.217 1.00 91.50 321 SER A O 1
ATOM 2517 N N . PRO A 1 322 ? -15.546 -8.461 -6.394 1.00 83.50 322 PRO A N 1
ATOM 2518 C CA . PRO A 1 322 ? -16.942 -8.811 -6.135 1.00 83.50 322 PRO A CA 1
ATOM 2519 C C . PRO A 1 322 ? -17.130 -10.283 -5.712 1.00 83.50 322 PRO A C 1
ATOM 2521 O O . PRO A 1 322 ? -18.227 -10.670 -5.312 1.00 83.50 322 PRO A O 1
ATOM 2524 N N . HIS A 1 323 ? -16.094 -11.125 -5.810 1.00 81.75 323 HIS A N 1
ATOM 2525 C CA . HIS A 1 323 ? -16.181 -12.554 -5.504 1.00 81.75 323 HIS A CA 1
ATOM 2526 C C . HIS A 1 323 ? -15.972 -12.813 -4.008 1.00 81.75 323 HIS A C 1
ATOM 2528 O O . HIS A 1 323 ? -14.911 -12.525 -3.466 1.00 81.75 323 HIS A O 1
ATOM 2534 N N . ALA A 1 324 ? -16.936 -13.462 -3.347 1.00 77.50 324 ALA A N 1
ATOM 2535 C CA . ALA A 1 324 ? -16.916 -13.702 -1.893 1.00 77.50 324 ALA A CA 1
ATOM 2536 C C . ALA A 1 324 ? -15.735 -14.554 -1.377 1.00 77.50 324 ALA A C 1
ATOM 2538 O O . ALA A 1 324 ? -15.479 -14.595 -0.180 1.00 77.50 324 ALA A O 1
ATOM 2539 N N . ARG A 1 325 ? -15.039 -15.274 -2.267 1.00 79.25 325 ARG A N 1
ATOM 2540 C CA . ARG A 1 325 ? -13.861 -16.101 -1.939 1.00 79.25 325 ARG A CA 1
ATOM 2541 C C . ARG A 1 325 ? -12.559 -15.519 -2.492 1.00 79.25 325 ARG A C 1
ATOM 2543 O O . ARG A 1 325 ? -11.578 -16.256 -2.634 1.00 79.25 325 ARG A O 1
ATOM 2550 N N . ALA A 1 326 ? -12.574 -14.249 -2.888 1.00 85.50 326 ALA A N 1
ATOM 2551 C CA . ALA A 1 326 ? -11.383 -13.591 -3.379 1.00 85.50 326 ALA A CA 1
ATOM 2552 C C . ALA A 1 326 ? -10.327 -13.504 -2.277 1.00 85.50 326 ALA A C 1
ATOM 2554 O O . ALA A 1 326 ? -10.636 -13.301 -1.107 1.00 85.50 326 ALA A O 1
ATOM 2555 N N . ARG A 1 327 ? -9.067 -13.702 -2.659 1.00 88.06 327 ARG A N 1
ATOM 2556 C CA . ARG A 1 327 ? -7.934 -13.637 -1.728 1.00 88.06 327 ARG A CA 1
ATOM 2557 C C . ARG A 1 327 ? -7.216 -12.307 -1.891 1.00 88.06 327 ARG A C 1
ATOM 2559 O O . ARG A 1 327 ? -7.162 -11.805 -3.009 1.00 88.06 327 ARG A O 1
ATOM 2566 N N . PRO A 1 328 ? -6.629 -11.740 -0.842 1.00 91.94 328 PRO A N 1
ATOM 2567 C CA . PRO A 1 328 ? -5.833 -10.539 -1.004 1.00 91.94 328 PRO A CA 1
ATOM 2568 C C . PRO A 1 328 ? -4.507 -10.862 -1.717 1.00 91.94 328 PRO A C 1
ATOM 2570 O O . PRO A 1 328 ? -3.807 -11.823 -1.385 1.00 91.94 328 PRO A O 1
ATOM 2573 N N . LEU A 1 329 ? -4.195 -10.072 -2.741 1.00 95.25 329 LEU A N 1
ATOM 2574 C CA . LEU A 1 329 ? -2.980 -10.142 -3.548 1.00 95.25 329 LEU A CA 1
ATOM 2575 C C . LEU A 1 329 ? -2.391 -8.740 -3.624 1.00 95.25 329 LEU A C 1
ATOM 2577 O O . LEU A 1 329 ? -3.008 -7.837 -4.191 1.00 95.25 329 LEU A O 1
ATOM 2581 N N . ILE A 1 330 ? -1.204 -8.576 -3.060 1.00 95.94 330 ILE A N 1
ATOM 2582 C CA . ILE A 1 330 ? -0.426 -7.354 -3.198 1.00 95.94 330 ILE A CA 1
ATOM 2583 C C . ILE A 1 330 ? 0.471 -7.455 -4.444 1.00 95.94 330 ILE A C 1
ATOM 2585 O O . ILE A 1 330 ? 0.924 -8.536 -4.816 1.00 95.94 330 ILE A O 1
ATOM 2589 N N . LEU A 1 331 ? 0.642 -6.344 -5.154 1.00 96.25 331 LEU A N 1
ATOM 2590 C CA . LEU A 1 331 ? 1.455 -6.230 -6.357 1.00 96.25 331 LEU A CA 1
ATOM 2591 C C . LEU A 1 331 ? 2.533 -5.170 -6.132 1.00 96.25 331 LEU A C 1
ATOM 2593 O O . LEU A 1 331 ? 2.230 -3.993 -5.936 1.00 96.25 331 LEU A O 1
ATOM 2597 N N . THR A 1 332 ? 3.793 -5.582 -6.193 1.00 94.88 332 THR A N 1
ATOM 2598 C CA . THR A 1 332 ? 4.958 -4.745 -5.908 1.00 94.88 332 THR A CA 1
ATOM 2599 C C . THR A 1 332 ? 5.711 -4.376 -7.183 1.00 94.88 332 THR A C 1
ATOM 2601 O O . THR A 1 332 ? 6.372 -5.211 -7.797 1.00 94.88 332 THR A O 1
ATOM 2604 N N . HIS A 1 333 ? 5.631 -3.104 -7.579 1.00 95.12 333 HIS A N 1
ATOM 2605 C CA . HIS A 1 333 ? 6.337 -2.585 -8.755 1.00 95.12 333 HIS A CA 1
ATOM 2606 C C . HIS A 1 333 ? 7.848 -2.413 -8.510 1.00 95.12 333 HIS A C 1
ATOM 2608 O O . HIS A 1 333 ? 8.345 -2.577 -7.394 1.00 95.12 333 HIS A O 1
ATOM 2614 N N . GLY A 1 334 ? 8.592 -2.075 -9.566 1.00 92.06 334 GLY A N 1
ATOM 2615 C CA . GLY A 1 334 ? 10.039 -1.854 -9.515 1.00 92.06 334 GLY A CA 1
ATOM 2616 C C . GLY A 1 334 ? 10.452 -0.423 -9.855 1.00 92.06 334 GLY A C 1
ATOM 2617 O O . GLY A 1 334 ? 9.638 0.496 -9.880 1.00 92.06 334 GLY A O 1
ATOM 2618 N N . TRP A 1 335 ? 11.744 -0.243 -10.136 1.00 94.06 335 TRP A N 1
ATOM 2619 C CA . TRP A 1 335 ? 12.291 0.952 -10.785 1.00 94.06 335 TRP A CA 1
ATOM 2620 C C . TRP A 1 335 ? 12.776 0.564 -12.189 1.00 94.06 335 TRP A C 1
ATOM 2622 O O . TRP A 1 335 ? 13.413 -0.485 -12.296 1.00 94.06 335 TRP A O 1
ATOM 2632 N N . PRO A 1 336 ? 12.578 1.395 -13.228 1.00 94.75 336 PRO A N 1
ATOM 2633 C CA . PRO A 1 336 ? 11.965 2.731 -13.223 1.00 94.75 336 PRO A CA 1
ATOM 2634 C C . PRO A 1 336 ? 10.447 2.721 -13.460 1.00 94.75 336 PRO A C 1
ATOM 2636 O O . PRO A 1 336 ? 9.917 3.640 -14.079 1.00 94.75 336 PRO A O 1
ATOM 2639 N N . GLY A 1 337 ? 9.745 1.670 -13.043 1.00 94.81 337 GLY A N 1
ATOM 2640 C CA . GLY A 1 337 ? 8.297 1.600 -13.176 1.00 94.81 337 GLY A CA 1
ATOM 2641 C C . GLY A 1 337 ? 7.533 2.165 -11.973 1.00 94.81 337 GLY A C 1
ATOM 2642 O O . GLY A 1 337 ? 8.078 2.863 -11.116 1.00 94.81 337 GLY A O 1
ATOM 2643 N N . SER A 1 338 ? 6.231 1.914 -11.930 1.00 95.94 338 SER A N 1
ATOM 2644 C CA . SER A 1 338 ? 5.323 2.446 -10.910 1.00 95.94 338 SER A CA 1
ATOM 2645 C C . SER A 1 338 ? 4.075 1.571 -10.798 1.00 95.94 338 SER A C 1
ATOM 2647 O O . SER A 1 338 ? 3.906 0.616 -11.553 1.00 95.94 338 SER A O 1
ATOM 2649 N N . PHE A 1 339 ? 3.148 1.919 -9.899 1.00 95.81 339 PHE A N 1
ATOM 2650 C CA . PHE A 1 339 ? 1.838 1.257 -9.797 1.00 95.81 339 PHE A CA 1
ATOM 2651 C C . PHE A 1 339 ? 1.091 1.158 -11.150 1.00 95.81 339 PHE A C 1
ATOM 2653 O O . PHE A 1 339 ? 0.247 0.281 -11.330 1.00 95.81 339 PHE A O 1
ATOM 2660 N N . PHE A 1 340 ? 1.409 2.039 -12.107 1.00 96.31 340 PHE A N 1
ATOM 2661 C CA . PHE A 1 340 ? 0.858 2.039 -13.460 1.00 96.31 340 PHE A CA 1
ATOM 2662 C C . PHE A 1 340 ? 1.132 0.748 -14.239 1.00 96.31 340 PHE A C 1
ATOM 2664 O O . PHE A 1 340 ? 0.306 0.363 -15.064 1.00 96.31 340 PHE A O 1
ATOM 2671 N N . GLU A 1 341 ? 2.230 0.037 -13.950 1.00 94.31 341 GLU A N 1
ATOM 2672 C CA . GLU A 1 341 ? 2.554 -1.254 -14.579 1.00 94.31 341 GLU A CA 1
ATOM 2673 C C . GLU A 1 341 ? 1.385 -2.248 -14.503 1.00 94.31 341 GLU A C 1
ATOM 2675 O O . GLU A 1 341 ? 1.213 -3.106 -15.369 1.00 94.31 341 GLU A O 1
ATOM 2680 N N . PHE A 1 342 ? 0.542 -2.104 -13.480 1.00 95.69 342 PHE A N 1
ATOM 2681 C CA . PHE A 1 342 ? -0.543 -3.022 -13.180 1.00 95.69 342 PHE A CA 1
ATOM 2682 C C . PHE A 1 342 ? -1.863 -2.719 -13.871 1.00 95.69 342 PHE A C 1
ATOM 2684 O O . PHE A 1 342 ? -2.786 -3.529 -13.767 1.00 95.69 342 PHE A O 1
ATOM 2691 N N . GLN A 1 343 ? -1.982 -1.601 -14.590 1.00 95.19 343 GLN A N 1
ATOM 2692 C CA . GLN A 1 343 ? -3.262 -1.143 -15.142 1.00 95.19 343 GLN A CA 1
ATOM 2693 C C . GLN A 1 343 ? -3.986 -2.217 -15.979 1.00 95.19 343 GLN A C 1
ATOM 2695 O O . GLN A 1 343 ? -5.212 -2.297 -15.956 1.00 95.19 343 GLN A O 1
ATOM 2700 N N . LYS A 1 344 ? -3.232 -3.082 -16.677 1.00 95.88 344 LYS A N 1
ATOM 2701 C CA . LYS A 1 344 ? -3.773 -4.137 -17.548 1.00 95.88 344 LYS A CA 1
ATOM 2702 C C . LYS A 1 344 ? -4.154 -5.411 -16.797 1.00 95.88 344 LYS A C 1
ATOM 2704 O O . LYS A 1 344 ? -4.874 -6.236 -17.348 1.00 95.88 344 LYS A O 1
ATOM 2709 N N . ILE A 1 345 ? -3.666 -5.600 -15.569 1.00 95.75 345 ILE A N 1
ATOM 2710 C CA . ILE A 1 345 ? -3.838 -6.848 -14.812 1.00 95.75 345 ILE A CA 1
ATOM 2711 C C . ILE A 1 345 ? -4.724 -6.699 -13.571 1.00 95.75 345 ILE A C 1
ATOM 2713 O O . ILE A 1 345 ? -5.273 -7.702 -13.122 1.00 95.75 345 ILE A O 1
ATOM 2717 N N . VAL A 1 346 ? -4.926 -5.479 -13.051 1.00 96.56 346 VAL A N 1
ATOM 2718 C CA . VAL A 1 346 ? -5.762 -5.227 -11.859 1.00 96.56 346 VAL A CA 1
ATOM 2719 C C . VAL A 1 346 ? -7.180 -5.763 -12.039 1.00 96.56 346 VAL A C 1
ATOM 2721 O O . VAL A 1 346 ? -7.615 -6.594 -11.245 1.00 96.56 346 VAL A O 1
ATOM 2724 N N . GLU A 1 347 ? -7.901 -5.334 -13.079 1.00 95.44 347 GLU A N 1
ATOM 2725 C CA . GLU A 1 347 ? -9.295 -5.758 -13.268 1.00 95.44 347 GLU A CA 1
ATOM 2726 C C . GLU A 1 347 ? -9.407 -7.259 -13.604 1.00 95.44 347 GLU A C 1
ATOM 2728 O O . GLU A 1 347 ? -10.197 -7.939 -12.950 1.00 95.44 347 GLU A O 1
ATOM 2733 N N . PRO A 1 348 ? -8.578 -7.844 -14.495 1.00 95.81 348 PRO A N 1
ATOM 2734 C CA . PRO A 1 348 ? -8.595 -9.291 -14.711 1.00 95.81 348 PRO A CA 1
ATOM 2735 C C . PRO A 1 348 ? -8.289 -10.125 -13.456 1.00 95.81 348 PRO A C 1
ATOM 2737 O O . PRO A 1 348 ? -8.888 -11.185 -13.270 1.00 95.81 348 PRO A O 1
ATOM 2740 N N . LEU A 1 349 ? -7.370 -9.702 -12.581 1.00 95.25 349 LEU A N 1
ATOM 2741 C CA . LEU A 1 349 ? -7.110 -10.406 -11.313 1.00 95.25 349 LEU A CA 1
ATOM 2742 C C . LEU A 1 349 ? -8.275 -10.248 -10.332 1.00 95.25 349 LEU A C 1
ATOM 2744 O O . LEU A 1 349 ? -8.634 -11.195 -9.629 1.00 95.25 349 LEU A O 1
ATOM 2748 N N . ARG A 1 350 ? -8.880 -9.060 -10.305 1.00 94.69 350 ARG A N 1
ATOM 2749 C CA . ARG A 1 350 ? -10.005 -8.734 -9.436 1.00 94.69 350 ARG A CA 1
ATOM 2750 C C . ARG A 1 350 ? -11.268 -9.507 -9.797 1.00 94.69 350 ARG A C 1
ATOM 2752 O O . ARG A 1 350 ? -11.939 -10.034 -8.907 1.00 94.69 350 ARG A O 1
ATOM 2759 N N . ASN A 1 351 ? -11.609 -9.540 -11.078 1.00 94.25 351 ASN A N 1
ATOM 2760 C CA . ASN A 1 351 ? -12.865 -10.064 -11.587 1.00 94.25 351 ASN A CA 1
ATOM 2761 C C . ASN A 1 351 ? -12.614 -10.938 -12.830 1.00 94.25 351 ASN A C 1
ATOM 2763 O O . ASN A 1 351 ? -12.759 -10.470 -13.960 1.00 94.25 351 ASN A O 1
ATOM 2767 N N . PRO A 1 352 ? -12.185 -12.199 -12.644 1.00 91.12 352 PRO A N 1
ATOM 2768 C CA . PRO A 1 352 ? -11.961 -13.105 -13.762 1.00 91.12 352 PRO A CA 1
ATOM 2769 C C . PRO A 1 352 ? -13.272 -13.422 -14.496 1.00 91.12 352 PRO A C 1
ATOM 2771 O O . PRO A 1 352 ? -14.310 -13.605 -13.863 1.00 91.12 352 PRO A O 1
ATOM 2774 N N . GLU A 1 353 ? -13.206 -13.544 -15.826 1.00 86.38 353 GLU A N 1
ATOM 2775 C CA . GLU A 1 353 ? -14.358 -13.921 -16.667 1.00 86.38 353 GLU A CA 1
ATOM 2776 C C . GLU A 1 353 ? -14.890 -15.319 -16.321 1.00 86.38 353 GLU A C 1
ATOM 2778 O O . GLU A 1 353 ? -16.098 -15.538 -16.247 1.00 86.38 353 GLU A O 1
ATOM 2783 N N . ASP A 1 354 ? -13.983 -16.264 -16.063 1.00 85.81 354 ASP A N 1
ATOM 2784 C CA . ASP A 1 354 ? -14.320 -17.592 -15.566 1.00 85.81 354 ASP A CA 1
ATOM 2785 C C . ASP A 1 354 ? -14.275 -17.614 -14.031 1.00 85.81 354 ASP A C 1
ATOM 2787 O O . ASP A 1 354 ? -13.206 -17.561 -13.418 1.00 85.81 354 ASP A O 1
ATOM 2791 N N . SER A 1 355 ? -15.447 -17.764 -13.409 1.00 78.44 355 SER A N 1
ATOM 2792 C CA . SER A 1 355 ? -15.615 -17.875 -11.950 1.00 78.44 355 SER A CA 1
ATOM 2793 C C . SER A 1 355 ? -14.896 -19.075 -11.305 1.00 78.44 355 SER A C 1
ATOM 2795 O O . SER A 1 355 ? -14.764 -19.131 -10.078 1.00 78.44 355 SER A O 1
ATOM 2797 N N . SER A 1 356 ? -14.422 -20.042 -12.101 1.00 82.44 356 SER A N 1
ATOM 2798 C CA . SER A 1 356 ? -13.583 -21.150 -11.633 1.00 82.44 356 SER A CA 1
ATOM 2799 C C . SER A 1 356 ? -12.141 -20.716 -11.327 1.00 82.44 356 SER A C 1
ATOM 2801 O O . SER A 1 356 ? -11.448 -21.350 -10.516 1.00 82.44 356 SER A O 1
ATOM 2803 N N . MET A 1 357 ? -11.691 -19.617 -11.944 1.00 85.44 357 MET A N 1
ATOM 2804 C CA . MET A 1 357 ? -10.360 -19.060 -11.743 1.00 85.44 357 MET A CA 1
ATOM 2805 C C . MET A 1 357 ? -10.256 -18.334 -10.394 1.00 85.44 357 MET A C 1
ATOM 2807 O O . MET A 1 357 ? -11.239 -17.796 -9.884 1.00 85.44 357 MET A O 1
ATOM 2811 N N . PRO A 1 358 ? -9.055 -18.289 -9.785 1.00 88.19 358 PRO A N 1
ATOM 2812 C CA . PRO A 1 358 ? -8.839 -17.488 -8.588 1.00 88.19 358 PRO A CA 1
ATOM 2813 C C . PRO A 1 358 ? -9.127 -16.004 -8.858 1.00 88.19 358 PRO A C 1
ATOM 2815 O O . PRO A 1 358 ? -8.556 -15.427 -9.783 1.00 88.19 358 PRO A O 1
ATOM 2818 N N . ALA A 1 359 ? -9.984 -15.409 -8.029 1.00 91.25 359 ALA A N 1
ATOM 2819 C CA . ALA A 1 359 ? -10.213 -13.968 -7.959 1.00 91.25 359 ALA A CA 1
ATOM 2820 C C . ALA A 1 359 ? -9.456 -13.371 -6.764 1.00 91.25 359 ALA A C 1
ATOM 2822 O O . ALA A 1 359 ? -9.230 -14.066 -5.763 1.00 91.25 359 ALA A O 1
ATOM 2823 N N . PHE A 1 360 ? -9.097 -12.089 -6.849 1.00 94.25 360 PHE A N 1
ATOM 2824 C CA . PHE A 1 360 ? -8.298 -11.430 -5.818 1.00 94.25 360 PHE A CA 1
ATOM 2825 C C . PHE A 1 360 ? -8.829 -10.056 -5.412 1.00 94.25 360 PHE A C 1
ATOM 2827 O O . PHE A 1 360 ? -9.276 -9.284 -6.253 1.00 94.25 360 PHE A O 1
ATOM 2834 N N . HIS A 1 361 ? -8.722 -9.707 -4.132 1.00 94.50 361 HIS A N 1
ATOM 2835 C CA . HIS A 1 361 ? -8.647 -8.298 -3.751 1.00 94.50 361 HIS A CA 1
ATOM 2836 C C . HIS A 1 361 ? -7.247 -7.826 -4.139 1.00 94.50 361 HIS A C 1
ATOM 2838 O O . HIS A 1 361 ? -6.271 -8.371 -3.632 1.00 94.50 361 HIS A O 1
ATOM 2844 N N . VAL A 1 362 ? -7.136 -6.898 -5.089 1.00 97.25 362 VAL A N 1
ATOM 2845 C CA . VAL A 1 362 ? -5.836 -6.491 -5.639 1.00 97.25 362 VAL A CA 1
ATOM 2846 C C . VAL A 1 362 ? -5.382 -5.207 -4.964 1.00 97.25 362 VAL A C 1
ATOM 2848 O O . VAL A 1 362 ? -6.081 -4.196 -5.027 1.00 97.25 362 VAL A O 1
ATOM 2851 N N . ILE A 1 363 ? -4.208 -5.242 -4.346 1.00 97.31 363 ILE A N 1
ATOM 2852 C CA . ILE A 1 363 ? -3.578 -4.105 -3.683 1.00 97.31 363 ILE A CA 1
ATOM 2853 C C . ILE A 1 363 ? -2.288 -3.800 -4.438 1.00 97.31 363 ILE A C 1
ATOM 2855 O O . ILE A 1 363 ? -1.480 -4.692 -4.647 1.00 97.31 363 ILE A O 1
ATOM 2859 N N . ALA A 1 364 ? -2.079 -2.567 -4.888 1.00 97.31 364 ALA A N 1
ATOM 2860 C CA . ALA A 1 364 ? -0.879 -2.201 -5.641 1.00 97.31 364 ALA A CA 1
ATOM 2861 C C . ALA A 1 364 ? -0.298 -0.894 -5.086 1.00 97.31 364 ALA A C 1
ATOM 2863 O O . ALA A 1 364 ? -0.660 0.192 -5.555 1.00 97.31 364 ALA A O 1
ATOM 2864 N N . PRO A 1 365 ? 0.522 -0.962 -4.024 1.00 97.00 365 PRO A N 1
ATOM 2865 C CA . PRO A 1 365 ? 1.092 0.225 -3.412 1.00 97.00 365 PRO A CA 1
ATOM 2866 C C . PRO A 1 365 ? 2.182 0.849 -4.274 1.00 97.00 365 PRO A C 1
ATOM 2868 O O . PRO A 1 365 ? 3.017 0.163 -4.860 1.00 97.00 365 PRO A O 1
ATOM 2871 N N . SER A 1 366 ? 2.215 2.178 -4.275 1.00 97.81 366 SER A N 1
ATOM 2872 C CA . SER A 1 366 ? 3.405 2.916 -4.674 1.00 97.81 366 SER A CA 1
ATOM 2873 C C . SER A 1 366 ? 4.459 2.776 -3.578 1.00 97.81 366 SER A C 1
ATOM 2875 O O . SER A 1 366 ? 4.208 3.133 -2.421 1.00 97.81 366 SER A O 1
ATOM 2877 N N . ILE A 1 367 ? 5.651 2.295 -3.931 1.00 96.69 367 ILE A N 1
ATOM 2878 C CA . ILE A 1 367 ? 6.800 2.220 -3.016 1.00 96.69 367 ILE A CA 1
ATOM 2879 C C . ILE A 1 367 ? 7.070 3.619 -2.424 1.00 96.69 367 ILE A C 1
ATOM 2881 O O . ILE A 1 367 ? 6.998 4.608 -3.157 1.00 96.69 367 ILE A O 1
ATOM 2885 N N . PRO A 1 368 ? 7.396 3.759 -1.124 1.00 96.50 368 PRO A N 1
ATOM 2886 C CA . PRO A 1 368 ? 7.721 5.063 -0.547 1.00 96.50 368 PRO A CA 1
ATOM 2887 C C . PRO A 1 368 ? 8.816 5.793 -1.341 1.00 96.50 368 PRO A C 1
ATOM 2889 O O . PRO A 1 368 ? 9.883 5.238 -1.604 1.00 96.50 368 PRO A O 1
ATOM 2892 N N . GLY A 1 369 ? 8.553 7.041 -1.734 1.00 95.62 369 GLY A N 1
ATOM 2893 C CA . GLY A 1 369 ? 9.426 7.821 -2.615 1.00 95.62 369 GLY A CA 1
ATOM 2894 C C . GLY A 1 369 ? 9.216 7.593 -4.118 1.00 95.62 369 GLY A C 1
ATOM 2895 O O . GLY A 1 369 ? 9.994 8.140 -4.900 1.00 95.62 369 GLY A O 1
ATOM 2896 N N . PHE A 1 370 ? 8.205 6.825 -4.531 1.00 97.50 370 PHE A N 1
ATOM 2897 C CA . PHE A 1 370 ? 7.831 6.590 -5.929 1.00 97.50 370 PHE A CA 1
ATOM 2898 C C . PHE A 1 370 ? 6.423 7.109 -6.218 1.00 97.50 370 PHE A C 1
ATOM 2900 O O . PHE A 1 370 ? 5.502 6.925 -5.418 1.00 97.50 370 PHE A O 1
ATOM 2907 N N . GLY A 1 371 ? 6.233 7.688 -7.409 1.00 96.50 371 GLY A N 1
ATOM 2908 C CA . GLY A 1 371 ? 4.923 8.153 -7.861 1.00 96.50 371 GLY A CA 1
ATOM 2909 C C . GLY A 1 371 ? 4.271 9.051 -6.811 1.00 96.50 371 GLY A C 1
ATOM 2910 O O . GLY A 1 371 ? 4.886 10.020 -6.375 1.00 96.50 371 GLY A O 1
ATOM 2911 N N . PHE A 1 372 ? 3.050 8.714 -6.400 1.00 97.81 372 PHE A N 1
ATOM 2912 C CA . PHE A 1 372 ? 2.270 9.483 -5.426 1.00 97.81 372 PHE A CA 1
ATOM 2913 C C . PHE A 1 372 ? 2.524 9.110 -3.952 1.00 97.81 372 PHE A C 1
ATOM 2915 O O . PHE A 1 372 ? 1.903 9.707 -3.078 1.00 97.81 372 PHE A O 1
ATOM 2922 N N . SER A 1 373 ? 3.424 8.164 -3.650 1.00 97.56 373 SER A N 1
ATOM 2923 C CA . SER A 1 373 ? 3.870 7.902 -2.271 1.00 97.56 373 SER A CA 1
ATOM 2924 C C . SER A 1 373 ? 5.049 8.821 -1.927 1.00 97.56 373 SER A C 1
ATOM 2926 O O . SER A 1 373 ? 6.125 8.665 -2.516 1.00 97.56 373 SER A O 1
ATOM 2928 N N . PRO A 1 374 ? 4.907 9.758 -0.969 1.00 93.56 374 PRO A N 1
ATOM 2929 C CA . PRO A 1 374 ? 5.983 10.676 -0.607 1.00 93.56 374 PRO A CA 1
ATOM 2930 C C . PRO A 1 374 ? 7.247 9.957 -0.122 1.00 93.56 374 PRO A C 1
ATOM 2932 O O . PRO A 1 374 ? 7.201 8.839 0.394 1.00 93.56 374 PRO A O 1
ATOM 2935 N N . ASN A 1 375 ? 8.399 10.620 -0.245 1.00 92.06 375 ASN A N 1
ATOM 2936 C CA . ASN A 1 375 ? 9.634 10.145 0.377 1.00 92.06 375 ASN A CA 1
ATOM 2937 C C . ASN A 1 375 ? 9.538 10.296 1.907 1.00 92.06 375 ASN A C 1
ATOM 2939 O O . ASN A 1 375 ? 9.390 11.425 2.380 1.00 92.06 375 ASN A O 1
ATOM 2943 N N . PRO A 1 376 ? 9.687 9.218 2.696 1.00 86.81 376 PRO A N 1
ATOM 2944 C CA . PRO A 1 376 ? 9.661 9.308 4.150 1.00 86.81 376 PRO A CA 1
ATOM 2945 C C . PRO A 1 376 ? 11.001 9.856 4.669 1.00 86.81 376 PRO A C 1
ATOM 2947 O O . PRO A 1 376 ? 11.900 9.108 5.062 1.00 86.81 376 PRO A O 1
ATOM 2950 N N . THR A 1 377 ? 11.162 11.180 4.645 1.00 82.94 377 THR A N 1
ATOM 2951 C CA . THR A 1 377 ? 12.405 11.880 5.030 1.00 82.94 377 THR A CA 1
ATOM 2952 C C . THR A 1 377 ? 12.760 11.729 6.509 1.00 82.94 377 THR A C 1
ATOM 2954 O O . THR A 1 377 ? 13.931 11.837 6.859 1.00 82.94 377 THR A O 1
ATOM 2957 N N . SER A 1 378 ? 11.778 11.434 7.365 1.00 76.38 378 SER A N 1
ATOM 2958 C CA . SER A 1 378 ? 11.976 11.142 8.790 1.00 76.38 378 SER A CA 1
ATOM 2959 C C . SER A 1 378 ? 12.661 9.796 9.046 1.00 76.38 378 SER A C 1
ATOM 2961 O O . SER A 1 378 ? 13.265 9.594 10.099 1.00 76.38 378 SER A O 1
ATOM 2963 N N . VAL A 1 379 ? 12.597 8.866 8.091 1.00 79.00 379 VAL A N 1
ATOM 2964 C CA . VAL A 1 379 ? 13.222 7.545 8.213 1.00 79.00 379 VAL A CA 1
ATOM 2965 C C . VAL A 1 379 ? 14.715 7.671 7.942 1.00 79.00 379 VAL A C 1
ATOM 2967 O O . VAL A 1 379 ? 15.117 8.319 6.980 1.00 79.00 379 VAL A O 1
ATOM 2970 N N . LYS A 1 380 ? 15.555 7.001 8.738 1.00 83.81 380 LYS A N 1
ATOM 2971 C CA . LYS A 1 380 ? 17.015 7.003 8.544 1.00 83.81 380 LYS A CA 1
ATOM 2972 C C . LYS A 1 380 ? 17.450 6.211 7.305 1.00 83.81 380 LYS A C 1
ATOM 2974 O O . LYS A 1 380 ? 18.267 6.701 6.533 1.00 83.81 380 LYS A O 1
ATOM 2979 N N . LEU A 1 381 ? 16.904 5.008 7.111 1.00 86.00 381 LEU A N 1
ATOM 2980 C CA . LEU A 1 381 ? 17.215 4.114 5.989 1.00 86.00 381 LEU A CA 1
ATOM 2981 C C . LEU A 1 381 ? 15.931 3.530 5.395 1.00 86.00 381 LEU A C 1
ATOM 2983 O O . LEU A 1 381 ? 15.150 2.908 6.112 1.00 86.00 381 LEU A O 1
ATOM 2987 N N . LEU A 1 382 ? 15.736 3.693 4.088 1.00 88.88 382 LEU A N 1
ATOM 2988 C CA . LEU A 1 382 ? 14.643 3.084 3.338 1.00 88.88 382 LEU A CA 1
ATOM 2989 C C . LEU A 1 382 ? 15.066 1.698 2.827 1.00 88.88 382 LEU A C 1
ATOM 2991 O O . LEU A 1 382 ? 15.360 1.511 1.643 1.00 88.88 382 LEU A O 1
ATOM 2995 N N . THR A 1 383 ? 15.151 0.725 3.734 1.00 89.94 383 THR A N 1
ATOM 2996 C CA . THR A 1 383 ? 15.539 -0.644 3.368 1.00 89.94 383 THR A CA 1
ATOM 2997 C C . THR A 1 383 ? 14.379 -1.432 2.754 1.00 89.94 383 THR A C 1
ATOM 2999 O O . THR A 1 383 ? 13.208 -1.107 2.965 1.00 89.94 383 THR A O 1
ATOM 3002 N N . VAL A 1 384 ? 14.678 -2.505 2.015 1.00 89.44 384 VAL A N 1
ATOM 3003 C CA . VAL A 1 384 ? 13.641 -3.393 1.452 1.00 89.44 384 VAL A CA 1
ATOM 3004 C C . VAL A 1 384 ? 12.775 -4.042 2.538 1.00 89.44 384 VAL A C 1
ATOM 3006 O O . VAL A 1 384 ? 11.584 -4.240 2.327 1.00 89.44 384 VAL A O 1
ATOM 3009 N N . GLN A 1 385 ? 13.340 -4.327 3.715 1.00 88.19 385 GLN A N 1
ATOM 3010 C CA . GLN A 1 385 ? 12.622 -4.900 4.858 1.00 88.19 385 GLN A CA 1
ATOM 3011 C C . GLN A 1 385 ? 11.705 -3.863 5.510 1.00 88.19 385 GLN A C 1
ATOM 3013 O O . GLN A 1 385 ? 10.604 -4.204 5.933 1.00 88.19 385 GLN A O 1
ATOM 3018 N N . PHE A 1 386 ? 12.123 -2.595 5.556 1.00 89.56 386 PHE A N 1
ATOM 3019 C CA . PHE A 1 386 ? 11.263 -1.513 6.025 1.00 89.56 386 PHE A CA 1
ATOM 3020 C C . PHE A 1 386 ? 10.044 -1.337 5.111 1.00 89.56 386 PHE A C 1
ATOM 3022 O O . PHE A 1 386 ? 8.917 -1.286 5.597 1.00 89.56 386 PHE A O 1
ATOM 3029 N N . VAL A 1 387 ? 10.249 -1.317 3.788 1.00 93.50 387 VAL A N 1
ATOM 3030 C CA . VAL A 1 387 ? 9.137 -1.239 2.826 1.00 93.50 387 VAL A CA 1
ATOM 3031 C C . VAL A 1 387 ? 8.239 -2.478 2.917 1.00 93.50 387 VAL A C 1
ATOM 3033 O O . VAL A 1 387 ? 7.021 -2.336 2.953 1.00 93.50 387 VAL A O 1
ATOM 3036 N N . ALA A 1 388 ? 8.817 -3.678 3.042 1.00 91.88 388 ALA A N 1
ATOM 3037 C CA . ALA A 1 388 ? 8.060 -4.913 3.255 1.00 91.88 388 ALA A CA 1
ATOM 3038 C C . ALA A 1 388 ? 7.178 -4.846 4.511 1.00 91.88 388 ALA A C 1
ATOM 3040 O O . ALA A 1 388 ? 6.011 -5.225 4.453 1.00 91.88 388 ALA A O 1
ATOM 3041 N N . LYS A 1 389 ? 7.700 -4.309 5.623 1.00 89.62 389 LYS A N 1
ATOM 3042 C CA . LYS A 1 389 ? 6.906 -4.081 6.834 1.00 89.62 389 LYS A CA 1
ATOM 3043 C C . LYS A 1 389 ? 5.737 -3.136 6.553 1.00 89.62 389 LYS A C 1
ATOM 3045 O O . LYS A 1 389 ? 4.617 -3.460 6.922 1.00 89.62 389 LYS A O 1
ATOM 3050 N N . LEU A 1 390 ? 5.965 -2.002 5.885 1.00 91.62 390 LEU A N 1
ATOM 3051 C CA . LEU A 1 390 ? 4.878 -1.078 5.535 1.00 91.62 390 LEU A CA 1
ATOM 3052 C C . LEU A 1 390 ? 3.801 -1.748 4.678 1.00 91.62 390 LEU A C 1
ATOM 3054 O O . LEU A 1 390 ? 2.622 -1.493 4.877 1.00 91.62 390 LEU A O 1
ATOM 3058 N N . PHE A 1 391 ? 4.188 -2.624 3.753 1.00 94.44 391 PHE A N 1
ATOM 3059 C CA . PHE A 1 391 ? 3.239 -3.346 2.908 1.00 94.44 391 PHE A CA 1
ATOM 3060 C C . PHE A 1 391 ? 2.424 -4.364 3.712 1.00 94.44 391 PHE A C 1
ATOM 3062 O O . PHE A 1 391 ? 1.217 -4.454 3.521 1.00 94.44 391 PHE A O 1
ATOM 3069 N N . VAL A 1 392 ? 3.045 -5.083 4.653 1.00 89.94 392 VAL A N 1
ATOM 3070 C CA . VAL A 1 392 ? 2.331 -5.986 5.576 1.00 89.94 392 VAL A CA 1
ATOM 3071 C C . VAL A 1 392 ? 1.355 -5.211 6.462 1.00 89.94 392 VAL A C 1
ATOM 3073 O O . VAL A 1 392 ? 0.209 -5.618 6.605 1.00 89.94 392 VAL A O 1
ATOM 3076 N N . GLU A 1 393 ? 1.775 -4.073 7.010 1.00 86.56 393 GLU A N 1
ATOM 3077 C CA . GLU A 1 393 ? 0.934 -3.222 7.862 1.00 86.56 393 GLU A CA 1
ATOM 3078 C C . GLU A 1 393 ? -0.226 -2.598 7.068 1.00 86.56 393 GLU A C 1
ATOM 3080 O O . GLU A 1 393 ? -1.352 -2.559 7.555 1.00 86.56 393 GLU A O 1
ATOM 3085 N N . LEU A 1 394 ? 0.019 -2.190 5.815 1.00 90.38 394 LEU A N 1
ATOM 3086 C CA . LEU A 1 394 ? -1.025 -1.759 4.882 1.00 90.38 394 LEU A CA 1
ATOM 3087 C C . LEU A 1 394 ? -2.036 -2.882 4.626 1.00 90.38 394 LEU A C 1
ATOM 3089 O O . LEU A 1 394 ? -3.235 -2.645 4.615 1.00 90.38 394 LEU A O 1
ATOM 3093 N N . MET A 1 395 ? -1.583 -4.115 4.415 1.00 88.12 395 MET A N 1
ATOM 3094 C CA . MET A 1 395 ? -2.498 -5.241 4.218 1.00 88.12 395 MET A CA 1
ATOM 3095 C C . MET A 1 395 ? -3.325 -5.503 5.482 1.00 88.12 395 MET A C 1
ATOM 3097 O O . MET A 1 395 ? -4.549 -5.616 5.396 1.00 88.12 395 MET A O 1
ATOM 3101 N N . ALA A 1 396 ? -2.683 -5.501 6.652 1.00 81.44 396 ALA A N 1
ATOM 3102 C CA . ALA A 1 396 ? -3.334 -5.742 7.934 1.00 81.44 396 ALA A CA 1
ATOM 3103 C C . ALA A 1 396 ? -4.440 -4.719 8.229 1.00 81.44 396 ALA A C 1
ATOM 3105 O O . ALA A 1 396 ? -5.564 -5.114 8.531 1.00 81.44 396 ALA A O 1
ATOM 3106 N N . GLY A 1 397 ? -4.183 -3.415 8.083 1.00 75.25 397 GLY A N 1
ATOM 3107 C CA . GLY A 1 397 ? -5.230 -2.422 8.349 1.00 75.25 397 GLY A CA 1
ATOM 3108 C C . GLY A 1 397 ? -6.264 -2.259 7.231 1.00 75.25 397 GLY A C 1
ATOM 3109 O O . GLY A 1 397 ? -7.276 -1.602 7.448 1.00 75.25 397 GLY A O 1
ATOM 3110 N N . LEU A 1 398 ? -6.074 -2.891 6.066 1.00 79.19 398 LEU A N 1
ATOM 3111 C CA . LEU A 1 398 ? -7.158 -3.127 5.101 1.00 79.19 398 LEU A CA 1
ATOM 3112 C C . LEU A 1 398 ? -8.010 -4.364 5.461 1.00 79.19 398 LEU A C 1
ATOM 3114 O O . LEU A 1 398 ? -8.964 -4.676 4.749 1.00 79.19 398 LEU A O 1
ATOM 3118 N N . GLY A 1 399 ? -7.692 -5.057 6.559 1.00 72.62 399 GLY A N 1
ATOM 3119 C CA . GLY A 1 399 ? -8.398 -6.249 7.036 1.00 72.62 399 GLY A CA 1
ATOM 3120 C C . GLY A 1 399 ? -7.866 -7.567 6.466 1.00 72.62 399 GLY A C 1
ATOM 3121 O O . GLY A 1 399 ? -8.558 -8.583 6.529 1.00 72.62 399 GLY A O 1
ATOM 3122 N N . TYR A 1 400 ? -6.660 -7.576 5.889 1.00 76.44 400 TYR A N 1
ATOM 3123 C CA . TYR A 1 400 ? -6.049 -8.762 5.291 1.00 76.44 400 TYR A CA 1
ATOM 3124 C C . TYR A 1 400 ? -4.909 -9.299 6.165 1.00 76.44 400 TYR A C 1
ATOM 3126 O O . TYR A 1 400 ? -3.794 -8.784 6.126 1.00 76.44 400 TYR A O 1
ATOM 3134 N N . ASP A 1 401 ? -5.172 -10.374 6.912 1.00 47.88 401 ASP A N 1
ATOM 3135 C CA . ASP A 1 401 ? -4.164 -11.022 7.770 1.00 47.88 401 ASP A CA 1
ATOM 3136 C C . ASP A 1 401 ? -3.071 -11.752 6.964 1.00 47.88 401 ASP A C 1
ATOM 3138 O O . ASP A 1 401 ? -1.887 -11.715 7.304 1.00 47.88 401 ASP A O 1
ATOM 3142 N N . LYS A 1 402 ? -3.454 -12.394 5.852 1.00 62.03 402 LYS A N 1
ATOM 3143 C CA . LYS A 1 402 ? -2.531 -13.137 4.982 1.00 62.03 402 LYS A CA 1
ATOM 3144 C C . LYS A 1 402 ? -2.786 -12.836 3.516 1.00 62.03 402 LYS A C 1
ATOM 3146 O O . LYS A 1 402 ? -3.928 -12.906 3.074 1.00 62.03 402 LYS A O 1
ATOM 3151 N N . GLY A 1 403 ? -1.726 -12.582 2.748 1.00 46.66 403 GLY A N 1
ATOM 3152 C CA . GLY A 1 403 ? -1.804 -12.310 1.308 1.00 46.66 403 GLY A CA 1
ATOM 3153 C C . GLY A 1 403 ? -0.743 -13.035 0.487 1.00 46.66 403 GLY A C 1
ATOM 3154 O O . GLY A 1 403 ? 0.162 -13.668 1.030 1.00 46.66 403 GLY A O 1
ATOM 3155 N N . GLY A 1 404 ? -0.882 -12.981 -0.837 1.00 41.47 404 GLY A N 1
ATOM 3156 C CA . GLY A 1 404 ? 0.207 -13.302 -1.763 1.00 41.47 404 GLY A CA 1
ATOM 3157 C C . GLY A 1 404 ? 0.813 -12.034 -2.351 1.00 41.47 404 GLY A C 1
ATOM 3158 O O . GLY A 1 404 ? 0.147 -11.003 -2.340 1.00 41.47 404 GLY A O 1
ATOM 3159 N N . ASP A 1 405 ? 2.041 -12.104 -2.861 1.00 54.38 405 ASP A N 1
ATOM 3160 C CA . ASP A 1 405 ? 2.718 -10.939 -3.447 1.00 54.38 405 ASP A CA 1
ATOM 3161 C C . ASP A 1 405 ? 3.350 -11.225 -4.818 1.00 54.38 405 ASP A C 1
ATOM 3163 O O . ASP A 1 405 ? 3.660 -12.378 -5.148 1.00 54.38 405 ASP A O 1
ATOM 3167 N N . TRP A 1 406 ? 3.512 -10.156 -5.601 1.00 45.62 406 TRP A N 1
ATOM 3168 C CA . TRP A 1 406 ? 4.147 -10.106 -6.918 1.00 45.62 406 TRP A CA 1
ATOM 3169 C C . TRP A 1 406 ? 5.283 -9.084 -6.911 1.00 45.62 406 TRP A C 1
ATOM 3171 O O . TRP A 1 406 ? 5.074 -7.979 -6.437 1.00 45.62 406 TRP A O 1
ATOM 3181 N N . GLY A 1 407 ? 6.451 -9.403 -7.468 1.00 62.91 407 GLY A N 1
ATOM 3182 C CA . GLY A 1 407 ? 7.619 -8.502 -7.494 1.00 62.91 407 GLY A CA 1
ATOM 3183 C C . GLY A 1 407 ? 8.838 -9.121 -6.809 1.00 62.91 407 GLY A C 1
ATOM 3184 O O . GLY A 1 407 ? 8.752 -10.216 -6.277 1.00 62.91 407 GLY A O 1
ATOM 3185 N N . SER A 1 408 ? 10.026 -8.511 -6.879 1.00 76.31 408 SER A N 1
ATOM 3186 C CA . SER A 1 408 ? 11.271 -9.216 -6.512 1.00 76.31 408 SER A CA 1
ATOM 3187 C C . SER A 1 408 ? 11.694 -9.039 -5.046 1.00 76.31 408 SER A C 1
ATOM 3189 O O . SER A 1 408 ? 11.464 -9.898 -4.200 1.00 76.31 408 SER A O 1
ATOM 3191 N N . MET A 1 409 ? 12.388 -7.953 -4.714 1.00 86.19 409 MET A N 1
ATOM 3192 C CA . MET A 1 409 ? 13.169 -7.872 -3.474 1.00 86.19 409 MET A CA 1
ATOM 3193 C C . MET A 1 409 ? 12.336 -7.562 -2.230 1.00 86.19 409 MET A C 1
ATOM 3195 O O . MET A 1 409 ? 12.574 -8.161 -1.182 1.00 86.19 409 MET A O 1
ATOM 3199 N N . ILE A 1 410 ? 11.353 -6.668 -2.345 1.00 89.94 410 ILE A N 1
ATOM 3200 C CA . ILE A 1 410 ? 10.410 -6.358 -1.259 1.00 89.94 410 ILE A CA 1
ATOM 3201 C C . ILE A 1 410 ? 9.544 -7.589 -0.970 1.00 89.94 410 ILE A C 1
ATOM 3203 O O . ILE A 1 410 ? 9.434 -8.001 0.179 1.00 89.94 410 ILE A O 1
ATOM 3207 N N . THR A 1 411 ? 9.063 -8.260 -2.014 1.00 90.62 411 THR A N 1
ATOM 3208 C CA . THR A 1 411 ? 8.321 -9.522 -1.939 1.00 90.62 411 THR A CA 1
ATOM 3209 C C . THR A 1 411 ? 9.083 -10.630 -1.237 1.00 90.62 411 THR A C 1
ATOM 3211 O O . THR A 1 411 ? 8.573 -11.291 -0.330 1.00 90.62 411 THR A O 1
ATOM 3214 N N . ARG A 1 412 ? 10.359 -10.806 -1.594 1.00 88.81 412 ARG A N 1
ATOM 3215 C CA . ARG A 1 412 ? 11.251 -11.729 -0.886 1.00 88.81 412 ARG A CA 1
ATOM 3216 C C . ARG A 1 412 ? 11.410 -11.329 0.578 1.00 88.81 412 ARG A C 1
ATOM 3218 O O . ARG A 1 412 ? 11.364 -12.200 1.439 1.00 88.81 412 ARG A O 1
ATOM 3225 N N . ALA A 1 413 ? 11.567 -10.039 0.878 1.00 88.62 413 ALA A N 1
ATOM 3226 C CA . ALA A 1 413 ? 11.659 -9.559 2.254 1.00 88.62 413 ALA A CA 1
ATOM 3227 C C . ALA A 1 413 ? 10.360 -9.797 3.046 1.00 88.62 413 ALA A C 1
ATOM 3229 O O . ALA A 1 413 ? 10.443 -10.166 4.215 1.00 88.62 413 ALA A O 1
ATOM 3230 N N . MET A 1 414 ? 9.182 -9.679 2.424 1.00 90.00 414 MET A N 1
ATOM 3231 C CA . MET A 1 414 ? 7.903 -10.062 3.034 1.00 90.00 414 MET A CA 1
ATOM 3232 C C . MET A 1 414 ? 7.868 -11.563 3.342 1.00 90.00 414 MET A C 1
ATOM 3234 O O . MET A 1 414 ? 7.598 -11.950 4.475 1.00 90.00 414 MET A O 1
ATOM 3238 N N . ALA A 1 415 ? 8.216 -12.415 2.373 1.00 89.25 415 ALA A N 1
ATOM 3239 C CA . ALA A 1 415 ? 8.215 -13.868 2.556 1.00 89.25 415 ALA A CA 1
ATOM 3240 C C . ALA A 1 415 ? 9.234 -14.358 3.601 1.00 89.25 415 ALA A C 1
ATOM 3242 O O . ALA A 1 415 ? 8.994 -15.356 4.277 1.00 89.25 415 ALA A O 1
ATOM 3243 N N . ILE A 1 416 ? 10.370 -13.669 3.735 1.00 87.19 416 ILE A N 1
ATOM 3244 C CA . ILE A 1 416 ? 11.425 -14.006 4.698 1.00 87.19 416 ILE A CA 1
ATOM 3245 C C . ILE A 1 416 ? 11.079 -13.519 6.108 1.00 87.19 416 ILE A C 1
ATOM 3247 O O . ILE A 1 416 ? 11.202 -14.283 7.064 1.00 87.19 416 ILE A O 1
ATOM 3251 N N . ASN A 1 417 ? 10.679 -12.253 6.245 1.00 84.62 417 ASN A N 1
ATOM 3252 C CA . ASN A 1 417 ? 10.536 -11.605 7.552 1.00 84.62 417 ASN A CA 1
ATOM 3253 C C . ASN A 1 417 ? 9.120 -11.725 8.126 1.00 84.62 417 ASN A C 1
ATOM 3255 O O . ASN A 1 417 ? 8.945 -11.640 9.339 1.00 84.62 417 ASN A O 1
ATOM 3259 N N . HIS A 1 418 ? 8.117 -11.949 7.273 1.00 83.62 418 HIS A N 1
ATOM 3260 C CA . HIS A 1 418 ? 6.705 -12.036 7.649 1.00 83.62 418 HIS A CA 1
ATOM 3261 C C . HIS A 1 418 ? 6.026 -13.304 7.089 1.00 83.62 418 HIS A C 1
ATOM 3263 O O . HIS A 1 418 ? 4.927 -13.220 6.538 1.00 83.62 418 HIS A O 1
ATOM 3269 N N . PRO A 1 419 ? 6.621 -14.508 7.239 1.00 83.00 419 PRO A N 1
ATOM 3270 C CA . PRO A 1 419 ? 6.110 -15.732 6.614 1.00 83.00 419 PRO A CA 1
ATOM 3271 C C . PRO A 1 419 ? 4.712 -16.136 7.105 1.00 83.00 419 PRO A C 1
ATOM 3273 O O . PRO A 1 419 ? 4.004 -16.845 6.401 1.00 83.00 419 PRO A O 1
ATOM 3276 N N . LYS A 1 420 ? 4.290 -15.682 8.295 1.00 82.06 420 LYS A N 1
ATOM 3277 C CA . LYS A 1 420 ? 2.938 -15.935 8.824 1.00 82.06 420 LYS A CA 1
ATOM 3278 C C . LYS A 1 420 ? 1.845 -15.139 8.097 1.00 82.06 420 LYS A C 1
ATOM 3280 O O . LYS A 1 420 ? 0.724 -15.626 8.012 1.00 82.06 420 LYS A O 1
ATOM 3285 N N . HIS A 1 421 ? 2.194 -13.978 7.538 1.00 80.81 421 HIS A N 1
ATOM 3286 C CA . HIS A 1 421 ? 1.286 -13.078 6.813 1.00 80.81 421 HIS A CA 1
ATOM 3287 C C . HIS A 1 421 ? 1.406 -13.221 5.282 1.00 80.81 421 HIS A C 1
ATOM 3289 O O . HIS A 1 421 ? 0.766 -12.494 4.523 1.00 80.81 421 HIS A O 1
ATOM 3295 N N . CYS A 1 422 ? 2.229 -14.162 4.802 1.00 87.75 422 CYS A N 1
ATOM 3296 C CA . CYS A 1 422 ? 2.488 -14.389 3.383 1.00 87.75 422 CYS A CA 1
ATOM 3297 C C . CYS A 1 422 ? 2.182 -15.845 3.002 1.00 87.75 422 CYS A C 1
ATOM 3299 O O . CYS A 1 422 ? 2.929 -16.762 3.336 1.00 87.75 422 CYS A O 1
ATOM 3301 N N . ILE A 1 423 ? 1.075 -16.059 2.287 1.00 88.88 423 ILE A N 1
ATOM 3302 C CA . ILE A 1 423 ? 0.587 -17.395 1.897 1.00 88.88 423 ILE A CA 1
ATOM 3303 C C . ILE A 1 423 ? 1.496 -18.008 0.829 1.00 88.88 423 ILE A C 1
ATOM 3305 O O . ILE A 1 423 ? 1.794 -19.204 0.852 1.00 88.88 423 ILE A O 1
ATOM 3309 N N . ALA A 1 424 ? 1.864 -17.197 -0.161 1.00 92.50 424 ALA A N 1
ATOM 3310 C CA . ALA A 1 424 ? 2.613 -17.601 -1.339 1.00 92.50 424 ALA A CA 1
ATOM 3311 C C . ALA A 1 424 ? 3.174 -16.366 -2.056 1.00 92.50 424 ALA A C 1
ATOM 3313 O O . ALA A 1 424 ? 2.577 -15.295 -1.994 1.00 92.50 424 ALA A O 1
ATOM 3314 N N . ILE A 1 425 ? 4.262 -16.522 -2.805 1.00 94.62 425 ILE A N 1
ATOM 3315 C CA . ILE A 1 425 ? 4.803 -15.455 -3.659 1.00 94.62 425 ILE A CA 1
ATOM 3316 C C . ILE A 1 425 ? 4.881 -15.903 -5.116 1.00 94.62 425 ILE A C 1
ATOM 3318 O O . ILE A 1 425 ? 5.140 -17.075 -5.400 1.00 94.62 425 ILE A O 1
ATOM 3322 N N . HIS A 1 426 ? 4.673 -14.971 -6.045 1.00 95.44 426 HIS A N 1
ATOM 3323 C CA . HIS A 1 426 ? 4.880 -15.180 -7.477 1.00 95.44 426 HIS A CA 1
ATOM 3324 C C . HIS A 1 426 ? 5.867 -14.142 -8.015 1.00 95.44 426 HIS A C 1
ATOM 3326 O O . HIS A 1 426 ? 5.652 -12.944 -7.886 1.00 95.44 426 HIS A O 1
ATOM 3332 N N . LEU A 1 427 ? 6.978 -14.599 -8.586 1.00 94.38 427 LEU A N 1
ATOM 3333 C CA . LEU A 1 427 ? 8.083 -13.742 -9.009 1.00 94.38 427 LEU A CA 1
ATOM 3334 C C . LEU A 1 427 ? 8.222 -13.783 -10.533 1.00 94.38 427 LEU A C 1
ATOM 3336 O O . LEU A 1 427 ? 8.419 -14.855 -11.103 1.00 94.38 427 LEU A O 1
ATOM 3340 N N . ASN A 1 428 ? 8.202 -12.625 -11.191 1.00 91.06 428 ASN A N 1
ATOM 3341 C CA . ASN A 1 428 ? 8.652 -12.481 -12.583 1.00 91.06 428 ASN A CA 1
ATOM 3342 C C . ASN A 1 428 ? 10.125 -12.043 -12.695 1.00 91.06 428 ASN A C 1
ATOM 3344 O O . ASN A 1 428 ? 10.715 -12.146 -13.763 1.00 91.06 428 ASN A O 1
ATOM 3348 N N . LEU A 1 429 ? 10.723 -11.616 -11.577 1.00 89.50 429 LEU A N 1
ATOM 3349 C CA . LEU A 1 429 ? 12.151 -11.346 -11.432 1.00 89.50 429 LEU A CA 1
ATOM 3350 C C . LEU A 1 429 ? 12.668 -12.063 -10.179 1.00 89.50 429 LEU A C 1
ATOM 3352 O O . LEU A 1 429 ? 12.559 -11.568 -9.056 1.00 89.50 429 LEU A O 1
ATOM 3356 N N . ALA A 1 430 ? 13.225 -13.255 -10.368 1.00 87.81 430 ALA A N 1
ATOM 3357 C CA . ALA A 1 430 ? 13.801 -14.048 -9.291 1.00 87.81 430 ALA A CA 1
ATOM 3358 C C . ALA A 1 430 ? 15.327 -14.034 -9.385 1.00 87.81 430 ALA A C 1
ATOM 3360 O O . ALA A 1 430 ? 15.897 -14.391 -10.411 1.00 87.81 430 ALA A O 1
ATOM 3361 N N . MET A 1 431 ? 15.996 -13.671 -8.291 1.00 82.25 431 MET A N 1
ATOM 3362 C CA . MET A 1 431 ? 17.448 -13.798 -8.202 1.00 82.25 431 MET A CA 1
ATOM 3363 C C . MET A 1 431 ? 17.811 -15.154 -7.603 1.00 82.25 431 MET A C 1
ATOM 3365 O O . MET A 1 431 ? 17.400 -15.476 -6.484 1.00 82.25 431 MET A O 1
ATOM 3369 N N . ALA A 1 432 ? 18.595 -15.931 -8.342 1.00 85.81 432 ALA A N 1
ATOM 3370 C CA . ALA A 1 432 ? 19.173 -17.190 -7.888 1.00 85.81 432 ALA A CA 1
ATOM 3371 C C . ALA A 1 432 ? 20.539 -17.379 -8.562 1.00 85.81 432 ALA A C 1
ATOM 3373 O O . ALA A 1 432 ? 20.595 -17.940 -9.653 1.00 85.81 432 ALA A O 1
ATOM 3374 N N . PRO A 1 433 ? 21.636 -16.868 -7.971 1.00 84.00 433 PRO A N 1
ATOM 3375 C CA . PRO A 1 433 ? 22.973 -17.121 -8.500 1.00 84.00 433 PRO A CA 1
ATOM 3376 C C . PRO A 1 433 ? 23.318 -18.614 -8.405 1.00 84.00 433 PRO A C 1
ATOM 3378 O O . PRO A 1 433 ? 22.669 -19.361 -7.676 1.00 84.00 433 PRO A O 1
ATOM 3381 N N . LEU A 1 434 ? 24.373 -19.055 -9.096 1.00 84.56 434 LEU A N 1
ATOM 3382 C CA . LEU A 1 434 ? 24.903 -20.410 -8.926 1.00 84.56 434 LEU A CA 1
ATOM 3383 C C . LEU A 1 434 ? 25.212 -20.667 -7.432 1.00 84.56 434 LEU A C 1
ATOM 3385 O O . LEU A 1 434 ? 26.044 -19.943 -6.871 1.00 84.56 434 LEU A O 1
ATOM 3389 N N . PRO A 1 435 ? 24.589 -21.676 -6.785 1.00 83.81 435 PRO A N 1
ATOM 3390 C CA . PRO A 1 435 ? 24.781 -21.926 -5.360 1.00 83.81 435 PRO A CA 1
ATOM 3391 C C . PRO A 1 435 ? 26.252 -22.123 -4.991 1.00 83.81 435 PRO A C 1
ATOM 3393 O O . PRO A 1 435 ? 26.970 -22.880 -5.643 1.00 83.81 435 PRO A O 1
ATOM 3396 N N . ASP A 1 436 ? 26.708 -21.452 -3.931 1.00 81.25 436 ASP A N 1
ATOM 3397 C CA . ASP A 1 436 ? 28.106 -21.476 -3.490 1.00 81.25 436 ASP A CA 1
ATOM 3398 C C . ASP A 1 436 ? 28.413 -22.555 -2.437 1.00 81.25 436 ASP A C 1
ATOM 3400 O O . ASP A 1 436 ? 29.580 -22.759 -2.092 1.00 81.25 436 ASP A O 1
ATOM 3404 N N . ALA A 1 437 ? 27.388 -23.270 -1.965 1.00 80.94 437 ALA A N 1
ATOM 3405 C CA . ALA A 1 437 ? 27.502 -24.297 -0.939 1.00 80.94 437 ALA A CA 1
ATOM 3406 C C . ALA A 1 437 ? 28.311 -25.520 -1.387 1.00 80.94 437 ALA A C 1
ATOM 3408 O O . ALA A 1 437 ? 28.314 -25.907 -2.556 1.00 80.94 437 ALA A O 1
ATOM 3409 N N . TRP A 1 438 ? 28.948 -26.178 -0.413 1.00 80.44 438 TRP A N 1
ATOM 3410 C CA . TRP A 1 438 ? 29.735 -27.393 -0.640 1.00 80.44 438 TRP A CA 1
ATOM 3411 C C . TRP A 1 438 ? 28.916 -28.523 -1.276 1.00 80.44 438 TRP A C 1
ATOM 3413 O O . TRP A 1 438 ? 29.423 -29.246 -2.127 1.00 80.44 438 TRP A O 1
ATOM 3423 N N . SER A 1 439 ? 27.627 -28.629 -0.941 1.00 80.38 439 SER A N 1
ATOM 3424 C CA . SER A 1 439 ? 26.710 -29.601 -1.552 1.00 80.38 439 SER A CA 1
ATOM 3425 C C . SER A 1 439 ? 26.531 -29.416 -3.063 1.00 80.38 439 SER A C 1
ATOM 3427 O O . SER A 1 439 ? 26.194 -30.376 -3.746 1.00 80.38 439 SER A O 1
ATOM 3429 N N . TYR A 1 440 ? 26.791 -28.215 -3.586 1.00 82.56 440 TYR A N 1
ATOM 3430 C CA . TYR A 1 440 ? 26.766 -27.903 -5.015 1.00 82.56 440 TYR A CA 1
ATOM 3431 C C . TYR A 1 440 ? 28.164 -27.918 -5.652 1.00 82.56 440 TYR A C 1
ATOM 3433 O O . TYR A 1 440 ? 28.302 -27.612 -6.835 1.00 82.56 440 TYR A O 1
ATOM 3441 N N . PHE A 1 441 ? 29.221 -28.269 -4.907 1.00 85.94 441 PHE A N 1
ATOM 3442 C CA . PHE A 1 441 ? 30.591 -28.307 -5.428 1.00 85.94 441 PHE A CA 1
ATOM 3443 C C . PHE A 1 441 ? 30.741 -29.184 -6.688 1.00 85.94 441 PHE A C 1
ATOM 3445 O O . PHE A 1 441 ? 31.318 -28.687 -7.660 1.00 85.94 441 PHE A O 1
ATOM 3452 N N . PRO A 1 442 ? 30.187 -30.417 -6.756 1.00 86.81 442 PRO A N 1
ATOM 3453 C CA . PRO A 1 442 ? 30.261 -31.233 -7.971 1.00 86.81 442 PRO A CA 1
ATOM 3454 C C . PRO A 1 442 ? 29.626 -30.540 -9.184 1.00 86.81 442 PRO A C 1
ATOM 3456 O O . PRO A 1 442 ? 30.234 -30.464 -10.250 1.00 86.81 442 PRO A O 1
ATOM 3459 N N . GLN A 1 443 ? 28.438 -29.957 -9.006 1.00 84.50 443 GLN A N 1
ATOM 3460 C CA . GLN A 1 443 ? 27.725 -29.211 -10.040 1.00 84.50 443 GLN A CA 1
ATOM 3461 C C . GLN A 1 443 ? 28.516 -27.967 -10.458 1.00 84.50 443 GLN A C 1
ATOM 3463 O O . GLN A 1 443 ? 28.626 -27.668 -11.639 1.00 84.50 443 GLN A O 1
ATOM 3468 N N . ARG A 1 444 ? 29.153 -27.252 -9.528 1.00 87.38 444 ARG A N 1
ATOM 3469 C CA . ARG A 1 444 ? 30.011 -26.107 -9.876 1.00 87.38 444 ARG A CA 1
ATOM 3470 C C . ARG A 1 444 ? 31.225 -26.520 -10.706 1.00 87.38 444 ARG A C 1
ATOM 3472 O O . ARG A 1 444 ? 31.621 -25.776 -11.598 1.00 87.38 444 ARG A O 1
ATOM 3479 N N . MET A 1 445 ? 31.823 -27.675 -10.418 1.00 89.81 445 MET A N 1
ATOM 3480 C CA . MET A 1 445 ? 32.954 -28.189 -11.194 1.00 89.81 445 MET A CA 1
ATOM 3481 C C . MET A 1 445 ? 32.530 -28.588 -12.606 1.00 89.81 445 MET A C 1
ATOM 3483 O O . MET A 1 445 ? 33.167 -28.166 -13.568 1.00 89.81 445 MET A O 1
ATOM 3487 N N . LEU A 1 446 ? 31.421 -29.317 -12.738 1.00 88.75 446 LEU A N 1
ATOM 3488 C CA . LEU A 1 446 ? 30.843 -29.664 -14.037 1.00 88.75 446 LEU A CA 1
ATOM 3489 C C . LEU A 1 446 ? 30.466 -28.407 -14.840 1.00 88.75 446 LEU A C 1
ATOM 3491 O O . LEU A 1 446 ? 30.791 -28.329 -16.019 1.00 88.75 446 LEU A O 1
ATOM 3495 N N . TYR A 1 447 ? 29.892 -27.388 -14.189 1.00 87.19 447 TYR A N 1
ATOM 3496 C CA . TYR A 1 447 ? 29.549 -26.108 -14.813 1.00 87.19 447 TYR A CA 1
ATOM 3497 C C . TYR A 1 447 ? 30.782 -25.402 -15.388 1.00 87.19 447 TYR A C 1
ATOM 3499 O O . TYR A 1 447 ? 30.742 -24.898 -16.504 1.00 87.19 447 TYR A O 1
ATOM 3507 N N . LYS A 1 448 ? 31.897 -25.392 -14.644 1.00 87.75 448 LYS A N 1
ATOM 3508 C CA . LYS A 1 448 ? 33.161 -24.792 -15.099 1.00 87.75 448 LYS A CA 1
ATOM 3509 C C . LYS A 1 448 ? 33.801 -25.544 -16.265 1.00 87.75 448 LYS A C 1
ATOM 3511 O O . LYS A 1 448 ? 34.448 -24.909 -17.089 1.00 87.75 448 LYS A O 1
ATOM 3516 N N . LEU A 1 449 ? 33.672 -26.870 -16.302 1.00 91.62 449 LEU A N 1
ATOM 3517 C CA . LEU A 1 449 ? 34.218 -27.694 -17.383 1.00 91.62 449 LEU A CA 1
ATOM 3518 C C . LEU A 1 449 ? 33.392 -27.542 -18.661 1.00 91.62 449 LEU A C 1
ATOM 3520 O O . LEU A 1 449 ? 33.944 -27.270 -19.724 1.00 91.62 449 LEU A O 1
ATOM 3524 N N . ASN A 1 450 ? 32.074 -27.707 -18.550 1.00 90.62 450 ASN A N 1
ATOM 3525 C CA . ASN A 1 450 ? 31.139 -27.481 -19.640 1.00 90.62 450 ASN A CA 1
ATOM 3526 C C . ASN A 1 450 ? 29.730 -27.185 -19.083 1.00 90.62 450 ASN A C 1
ATOM 3528 O O . ASN A 1 450 ? 29.050 -28.104 -18.616 1.00 90.62 450 ASN A O 1
ATOM 3532 N N . PRO A 1 451 ? 29.240 -25.934 -19.180 1.00 87.81 451 PRO A N 1
ATOM 3533 C CA . PRO A 1 451 ? 27.919 -25.550 -18.683 1.00 87.81 451 PRO A CA 1
ATOM 3534 C C . PRO A 1 451 ? 26.762 -26.387 -19.245 1.00 87.81 451 PRO A C 1
ATOM 3536 O O . PRO A 1 451 ? 25.769 -26.598 -18.549 1.00 87.81 451 PRO A O 1
ATOM 3539 N N . LEU A 1 452 ? 26.901 -26.912 -20.470 1.00 89.69 452 LEU A N 1
ATOM 3540 C CA . LEU A 1 452 ? 25.874 -27.726 -21.132 1.00 89.69 452 LEU A CA 1
ATOM 3541 C C . LEU A 1 452 ? 25.681 -29.112 -20.500 1.00 89.69 452 LEU A C 1
ATOM 3543 O O . LEU A 1 452 ? 24.722 -29.803 -20.824 1.00 89.69 452 LEU A O 1
ATOM 3547 N N . TRP A 1 453 ? 26.565 -29.537 -19.593 1.00 89.62 453 TRP A N 1
ATOM 3548 C CA . TRP A 1 453 ? 26.367 -30.770 -18.823 1.00 89.62 453 TRP A CA 1
ATOM 3549 C C . TRP A 1 453 ? 25.315 -30.632 -17.718 1.00 89.62 453 TRP A C 1
ATOM 3551 O O . TRP A 1 453 ? 24.883 -31.639 -17.165 1.00 89.62 453 TRP A O 1
ATOM 3561 N N . ILE A 1 454 ? 24.921 -29.403 -17.374 1.00 87.69 454 ILE A N 1
ATOM 3562 C CA . ILE A 1 454 ? 23.967 -29.120 -16.288 1.00 87.69 454 ILE A CA 1
ATOM 3563 C C . ILE A 1 454 ? 22.819 -28.244 -16.771 1.00 87.69 454 ILE A C 1
ATOM 3565 O O . ILE A 1 454 ? 21.701 -28.383 -16.282 1.00 87.69 454 ILE A O 1
ATOM 3569 N N . LEU A 1 455 ? 23.098 -27.329 -17.698 1.00 90.19 455 LEU A N 1
ATOM 3570 C CA . LEU A 1 455 ? 22.131 -26.384 -18.228 1.00 90.19 455 LEU A CA 1
ATOM 3571 C C . LEU A 1 455 ? 21.710 -26.782 -19.636 1.00 90.19 455 LEU A C 1
ATOM 3573 O O . LEU A 1 455 ? 22.533 -27.160 -20.470 1.00 90.19 455 LEU A O 1
ATOM 3577 N N . THR A 1 456 ? 20.426 -26.610 -19.926 1.00 91.69 456 THR A N 1
ATOM 3578 C CA . THR A 1 456 ? 19.947 -26.622 -21.311 1.00 91.69 456 THR A CA 1
ATOM 3579 C C . THR A 1 456 ? 20.557 -25.454 -22.108 1.00 91.69 456 THR A C 1
ATOM 3581 O O . THR A 1 456 ? 20.961 -24.447 -21.517 1.00 91.69 456 THR A O 1
ATOM 3584 N N . PRO A 1 457 ? 20.603 -25.514 -23.454 1.00 92.38 457 PRO A N 1
ATOM 3585 C CA . PRO A 1 457 ? 21.079 -24.390 -24.265 1.00 92.38 457 PRO A CA 1
ATOM 3586 C C . PRO A 1 457 ? 20.356 -23.068 -23.961 1.00 92.38 457 PRO A C 1
ATOM 3588 O O . PRO A 1 457 ? 21.002 -22.031 -23.843 1.00 92.38 457 PRO A O 1
ATOM 3591 N N . GLN A 1 458 ? 19.036 -23.122 -23.748 1.00 89.62 458 GLN A N 1
ATOM 3592 C CA . GLN A 1 458 ? 18.217 -21.957 -23.394 1.00 89.62 458 GLN A CA 1
ATOM 3593 C C . GLN A 1 458 ? 18.567 -21.396 -22.005 1.00 89.62 458 GLN A C 1
ATOM 3595 O O . GLN A 1 458 ? 18.588 -20.185 -21.799 1.00 89.62 458 GLN A O 1
ATOM 3600 N N . GLU A 1 459 ? 18.860 -22.264 -21.036 1.00 91.44 459 GLU A N 1
ATOM 3601 C CA . GLU A 1 459 ? 19.331 -21.853 -19.710 1.00 91.44 459 GLU A CA 1
ATOM 3602 C C . GLU A 1 459 ? 20.689 -21.178 -19.753 1.00 91.44 459 GLU A C 1
ATOM 3604 O O . GLU A 1 459 ? 20.893 -20.167 -19.084 1.00 91.44 459 GLU A O 1
ATOM 3609 N N . LEU A 1 460 ? 21.603 -21.724 -20.551 1.00 91.25 460 LEU A N 1
ATOM 3610 C CA . LEU A 1 460 ? 22.922 -21.146 -20.741 1.00 91.25 460 LEU A CA 1
ATOM 3611 C C . LEU A 1 460 ? 22.845 -19.786 -21.445 1.00 91.25 460 LEU A C 1
ATOM 3613 O O . LEU A 1 460 ? 23.596 -18.878 -21.102 1.00 91.25 460 LEU A O 1
ATOM 3617 N N . GLU A 1 461 ? 21.941 -19.621 -22.409 1.00 91.06 461 GLU A N 1
ATOM 3618 C CA . GLU A 1 461 ? 21.696 -18.330 -23.056 1.00 91.06 461 GLU A CA 1
ATOM 3619 C C . GLU A 1 461 ? 21.171 -17.284 -22.061 1.00 91.06 461 GLU A C 1
ATOM 3621 O O . GLU A 1 461 ? 21.716 -16.182 -21.989 1.00 91.06 461 GLU A O 1
ATOM 3626 N N . GLY A 1 462 ? 20.180 -17.638 -21.236 1.00 90.38 462 GLY A N 1
ATOM 3627 C CA . GLY A 1 462 ? 19.657 -16.747 -20.194 1.00 90.38 462 GLY A CA 1
ATOM 3628 C C . GLY A 1 462 ? 20.703 -16.378 -19.133 1.00 90.38 462 GLY A C 1
ATOM 3629 O O . GLY A 1 462 ? 20.768 -15.231 -18.680 1.00 90.38 462 GLY A O 1
ATOM 3630 N N . GLU A 1 463 ? 21.568 -17.325 -18.767 1.00 89.62 463 GLU A N 1
ATOM 3631 C CA . GLU A 1 463 ? 22.702 -17.103 -17.863 1.00 89.62 463 GLU A CA 1
ATOM 3632 C C . GLU A 1 463 ? 23.714 -16.123 -18.461 1.00 89.62 463 GLU A C 1
ATOM 3634 O O . GLU A 1 463 ? 24.073 -15.136 -17.815 1.00 89.62 463 GLU A O 1
ATOM 3639 N N . ARG A 1 464 ? 24.092 -16.328 -19.729 1.00 90.31 464 ARG A N 1
ATOM 3640 C CA . ARG A 1 464 ? 24.984 -15.427 -20.469 1.00 90.31 464 ARG A CA 1
ATOM 3641 C C . ARG A 1 464 ? 24.397 -14.026 -20.586 1.00 90.31 464 ARG A C 1
ATOM 3643 O O . ARG A 1 464 ? 25.124 -13.059 -20.374 1.00 90.31 464 ARG A O 1
ATOM 3650 N N . PHE A 1 465 ? 23.099 -13.912 -20.866 1.00 89.12 465 PHE A N 1
ATOM 3651 C CA . PHE A 1 465 ? 22.401 -12.627 -20.901 1.00 89.12 465 PHE A CA 1
ATOM 3652 C C . PHE A 1 465 ? 22.442 -11.929 -19.536 1.00 89.12 465 PHE A C 1
ATOM 3654 O O . PHE A 1 465 ? 22.807 -10.759 -19.445 1.00 89.12 465 PHE A O 1
ATOM 3661 N N . SER A 1 466 ? 22.139 -12.665 -18.462 1.00 89.06 466 SER A N 1
ATOM 3662 C CA . SER A 1 466 ? 22.194 -12.139 -17.092 1.00 89.06 466 SER A CA 1
ATOM 3663 C C . SER A 1 466 ? 23.608 -11.649 -16.753 1.00 89.06 466 SER A C 1
ATOM 3665 O O . SER A 1 466 ? 23.782 -10.535 -16.266 1.00 89.06 466 SER A O 1
ATOM 3667 N N . ASN A 1 467 ? 24.639 -12.441 -17.059 1.00 87.81 467 ASN A N 1
ATOM 3668 C CA . ASN A 1 467 ? 26.035 -12.067 -16.828 1.00 87.81 467 ASN A CA 1
ATOM 3669 C C . ASN A 1 467 ? 26.459 -10.841 -17.636 1.00 87.81 467 ASN A C 1
ATOM 3671 O O . ASN A 1 467 ? 27.146 -9.969 -17.098 1.00 87.81 467 ASN A O 1
ATOM 3675 N N . TYR A 1 468 ? 26.044 -10.760 -18.902 1.00 88.56 468 TYR A N 1
ATOM 3676 C CA . TYR A 1 468 ? 26.275 -9.587 -19.737 1.00 88.56 468 TYR A CA 1
ATOM 3677 C C . TYR A 1 468 ? 25.671 -8.339 -19.081 1.00 88.56 468 TYR A C 1
ATOM 3679 O O . TYR A 1 468 ? 26.392 -7.372 -18.836 1.00 88.56 468 TYR A O 1
ATOM 3687 N N . PHE A 1 469 ? 24.396 -8.396 -18.683 1.00 87.44 469 PHE A N 1
ATOM 3688 C CA . PHE A 1 469 ? 23.718 -7.285 -18.016 1.00 87.44 469 PHE A CA 1
ATOM 3689 C C . PHE A 1 469 ? 24.445 -6.851 -16.735 1.00 87.44 469 PHE A C 1
ATOM 3691 O O . PHE A 1 469 ? 24.786 -5.680 -16.572 1.00 87.44 469 PHE A O 1
ATOM 3698 N N . TRP A 1 470 ? 24.752 -7.788 -15.831 1.00 85.50 470 TRP A N 1
ATOM 3699 C CA . TRP A 1 470 ? 25.421 -7.461 -14.565 1.00 85.50 470 TRP A CA 1
ATOM 3700 C C . TRP A 1 470 ? 26.829 -6.881 -14.758 1.00 85.50 470 TRP A C 1
ATOM 3702 O O . TRP A 1 470 ? 27.282 -6.076 -13.936 1.00 85.50 470 TRP A O 1
ATOM 3712 N N . THR A 1 471 ? 27.499 -7.244 -15.853 1.00 87.38 471 THR A N 1
ATOM 3713 C CA . THR A 1 471 ? 28.841 -6.755 -16.192 1.00 87.38 471 THR A CA 1
ATOM 3714 C C . THR A 1 471 ? 28.803 -5.367 -16.831 1.00 87.38 471 THR A C 1
ATOM 3716 O O . THR A 1 471 ? 29.553 -4.488 -16.400 1.00 87.38 471 THR A O 1
ATOM 3719 N N . TYR A 1 472 ? 27.930 -5.151 -17.818 1.00 86.25 472 TYR A N 1
ATOM 3720 C CA . TYR A 1 472 ? 27.990 -3.981 -18.701 1.00 86.25 472 TYR A CA 1
ATOM 3721 C C . TYR A 1 472 ? 26.866 -2.958 -18.469 1.00 86.25 472 TYR A C 1
ATOM 3723 O O . TYR A 1 472 ? 27.104 -1.763 -18.606 1.00 86.25 472 TYR A O 1
ATOM 3731 N N . GLU A 1 473 ? 25.691 -3.375 -17.991 1.00 87.50 473 GLU A N 1
ATOM 3732 C CA . GLU A 1 473 ? 24.482 -2.530 -17.935 1.00 87.50 473 GLU A CA 1
ATOM 3733 C C . GLU A 1 473 ? 24.189 -1.938 -16.539 1.00 87.50 473 GLU A C 1
ATOM 3735 O O . GLU A 1 473 ? 23.167 -1.290 -16.303 1.00 87.50 473 GLU A O 1
ATOM 3740 N N . THR A 1 474 ? 25.099 -2.106 -15.570 1.00 89.62 474 THR A N 1
ATOM 3741 C CA . THR A 1 474 ? 24.894 -1.697 -14.160 1.00 89.62 474 THR A CA 1
ATOM 3742 C C . THR A 1 474 ? 25.367 -0.277 -13.822 1.00 89.62 474 THR A C 1
ATOM 3744 O O . THR A 1 474 ? 25.469 0.087 -12.645 1.00 89.62 474 THR A O 1
ATOM 3747 N N . GLY A 1 475 ? 25.643 0.563 -14.826 1.00 93.12 475 GLY A N 1
ATOM 3748 C CA . GLY A 1 475 ? 26.043 1.963 -14.622 1.00 93.12 475 GLY A CA 1
ATOM 3749 C C . GLY A 1 475 ? 25.006 2.765 -13.827 1.00 93.12 475 GLY A C 1
ATOM 3750 O O . GLY A 1 475 ? 25.349 3.404 -12.828 1.00 93.12 475 GLY A O 1
ATOM 3751 N N . TYR A 1 476 ? 23.727 2.641 -14.203 1.00 93.19 476 TYR A N 1
ATOM 3752 C CA . TYR A 1 476 ? 22.602 3.283 -13.512 1.00 93.19 476 TYR A CA 1
ATOM 3753 C C . TYR A 1 476 ? 22.522 2.851 -12.034 1.00 93.19 476 TYR A C 1
ATOM 3755 O O . TYR A 1 476 ? 22.434 3.688 -11.135 1.00 93.19 476 TYR A O 1
ATOM 3763 N N . TYR A 1 477 ? 22.657 1.546 -11.768 1.00 90.56 477 TYR A N 1
ATOM 3764 C CA . TYR A 1 477 ? 22.620 0.966 -10.427 1.00 90.56 477 TYR A CA 1
ATOM 3765 C C . TYR A 1 477 ? 23.731 1.551 -9.544 1.00 90.56 477 TYR A C 1
ATOM 3767 O O . TYR A 1 477 ? 23.490 1.938 -8.399 1.00 90.56 477 TYR A O 1
ATOM 3775 N N . LYS A 1 478 ? 24.953 1.671 -10.084 1.00 93.38 478 LYS A N 1
ATOM 3776 C CA . LYS A 1 478 ? 26.111 2.222 -9.363 1.00 93.38 478 LYS A CA 1
ATOM 3777 C C . LYS A 1 478 ? 25.924 3.699 -9.020 1.00 93.38 478 LYS A C 1
ATOM 3779 O O . LYS A 1 478 ? 26.159 4.076 -7.870 1.00 93.38 478 LYS A O 1
ATOM 3784 N N . ILE A 1 479 ? 25.507 4.542 -9.969 1.00 96.19 479 ILE A N 1
ATOM 3785 C CA . ILE A 1 479 ? 25.351 5.981 -9.696 1.00 96.19 479 ILE A CA 1
ATOM 3786 C C . ILE A 1 479 ? 24.189 6.249 -8.730 1.00 96.19 479 ILE A C 1
ATOM 3788 O O . ILE A 1 479 ? 24.366 6.988 -7.760 1.00 96.19 479 ILE A O 1
ATOM 3792 N N . GLN A 1 480 ? 23.056 5.560 -8.900 1.00 94.75 480 GLN A N 1
ATOM 3793 C CA . GLN A 1 480 ? 21.901 5.650 -7.998 1.00 94.75 480 GLN A CA 1
ATOM 3794 C C . GLN A 1 480 ? 22.242 5.150 -6.589 1.00 94.75 480 GLN A C 1
ATOM 3796 O O . GLN A 1 480 ? 21.883 5.777 -5.596 1.00 94.75 480 GLN A O 1
ATOM 3801 N N . GLY A 1 481 ? 22.998 4.055 -6.482 1.00 92.81 481 GLY A N 1
ATOM 3802 C CA . GLY A 1 481 ? 23.409 3.481 -5.202 1.00 92.81 481 GLY A CA 1
ATOM 3803 C C . GLY A 1 481 ? 24.484 4.276 -4.455 1.00 92.81 481 GLY A C 1
ATOM 3804 O O . GLY A 1 481 ? 24.663 4.113 -3.248 1.00 92.81 481 GLY A O 1
ATOM 3805 N N . THR A 1 482 ? 25.213 5.166 -5.132 1.00 94.00 482 THR A N 1
ATOM 3806 C CA . THR A 1 482 ? 26.340 5.889 -4.521 1.00 94.00 482 THR A CA 1
ATOM 3807 C C . THR A 1 482 ? 26.058 7.372 -4.317 1.00 94.00 482 THR A C 1
ATOM 3809 O O . THR A 1 482 ? 26.260 7.860 -3.195 1.00 94.00 482 THR A O 1
ATOM 3812 N N . LYS A 1 483 ? 25.584 8.070 -5.359 1.00 96.19 483 LYS A N 1
ATOM 3813 C CA . LYS A 1 483 ? 25.357 9.525 -5.415 1.00 96.19 483 LYS A CA 1
ATOM 3814 C C . LYS A 1 483 ? 23.967 9.858 -6.003 1.00 96.19 483 LYS A C 1
ATOM 3816 O O . LYS A 1 483 ? 23.884 10.610 -6.975 1.00 96.19 483 LYS A O 1
ATOM 3821 N N . PRO A 1 484 ? 22.868 9.348 -5.410 1.00 95.12 484 PRO A N 1
ATOM 3822 C CA . PRO A 1 484 ? 21.513 9.498 -5.958 1.00 95.12 484 PRO A CA 1
ATOM 3823 C C . PRO A 1 484 ? 21.093 10.960 -6.134 1.00 95.12 484 PRO A C 1
ATOM 3825 O O . PRO A 1 484 ? 20.528 11.319 -7.160 1.00 95.12 484 PRO A O 1
ATOM 3828 N N . TYR A 1 485 ? 21.403 11.816 -5.156 1.00 95.00 485 TYR A N 1
ATOM 3829 C CA . TYR A 1 485 ? 21.018 13.225 -5.202 1.00 95.00 485 TYR A CA 1
ATOM 3830 C C . TYR A 1 485 ? 21.712 13.967 -6.350 1.00 95.00 485 TYR A C 1
ATOM 3832 O O . TYR A 1 485 ? 21.072 14.733 -7.056 1.00 95.00 485 TYR A O 1
ATOM 3840 N N . THR A 1 486 ? 23.000 13.694 -6.587 1.00 97.50 486 THR A N 1
ATOM 3841 C CA . THR A 1 486 ? 23.795 14.360 -7.630 1.00 97.50 486 THR A CA 1
ATOM 3842 C C . THR A 1 486 ? 23.203 14.162 -9.021 1.00 97.50 486 THR A C 1
ATOM 3844 O O . THR A 1 486 ? 22.998 15.139 -9.733 1.00 97.50 486 THR A O 1
ATOM 3847 N N . ILE A 1 487 ? 22.903 12.916 -9.404 1.00 97.44 487 ILE A N 1
ATOM 3848 C CA . ILE A 1 487 ? 22.263 12.639 -10.697 1.00 97.44 487 ILE A CA 1
ATOM 3849 C C . ILE A 1 487 ? 20.789 13.069 -10.699 1.00 97.44 487 ILE A C 1
ATOM 3851 O O . ILE A 1 487 ? 20.294 13.587 -11.698 1.00 97.44 487 ILE A O 1
ATOM 3855 N N . GLY A 1 488 ? 20.108 12.919 -9.560 1.00 97.38 488 GLY A N 1
ATOM 3856 C CA . GLY A 1 488 ? 18.704 13.268 -9.390 1.00 97.38 488 GLY A CA 1
ATOM 3857 C C . GLY A 1 488 ? 18.392 14.734 -9.685 1.00 97.38 488 GLY A C 1
ATOM 3858 O O . GLY A 1 488 ? 17.386 14.998 -10.331 1.00 97.38 488 GLY A O 1
ATOM 3859 N N . VAL A 1 489 ? 19.265 15.682 -9.310 1.00 97.25 489 VAL A N 1
ATOM 3860 C CA . VAL A 1 489 ? 19.060 17.115 -9.617 1.00 97.25 489 VAL A CA 1
ATOM 3861 C C . VAL A 1 489 ? 18.861 17.343 -11.119 1.00 97.25 489 VAL A C 1
ATOM 3863 O O . VAL A 1 489 ? 17.900 17.998 -11.513 1.00 97.25 489 VAL A O 1
ATOM 3866 N N . GLY A 1 490 ? 19.728 16.768 -11.959 1.00 96.50 490 GLY A N 1
ATOM 3867 C CA . GLY A 1 490 ? 19.640 16.936 -13.412 1.00 96.50 490 GLY A CA 1
ATOM 3868 C C . GLY A 1 490 ? 18.404 16.264 -14.013 1.00 96.50 490 GLY A C 1
ATOM 3869 O O . GLY A 1 490 ? 17.725 16.853 -14.851 1.00 96.50 490 GLY A O 1
ATOM 3870 N N . LEU A 1 491 ? 18.080 15.053 -13.552 1.00 97.62 491 LEU A N 1
ATOM 3871 C CA . LEU A 1 491 ? 16.911 14.309 -14.032 1.00 97.62 491 LEU A CA 1
ATOM 3872 C C . LEU A 1 491 ? 15.582 14.917 -13.562 1.00 97.62 491 LEU A C 1
ATOM 3874 O O . LEU A 1 491 ? 14.571 14.750 -14.231 1.00 97.62 491 LEU A O 1
ATOM 3878 N N . ASN A 1 492 ? 15.568 15.612 -12.425 1.00 97.25 492 ASN A N 1
ATOM 3879 C CA . ASN A 1 492 ? 14.364 16.246 -11.893 1.00 97.25 492 ASN A CA 1
ATOM 3880 C C . ASN A 1 492 ? 14.075 17.612 -12.537 1.00 97.25 492 ASN A C 1
ATOM 3882 O O . ASN A 1 492 ? 12.923 18.021 -12.587 1.00 97.25 492 ASN A O 1
ATOM 3886 N N . ASP A 1 493 ? 15.099 18.322 -13.022 1.00 96.75 493 ASP A N 1
ATOM 3887 C CA . ASP A 1 493 ? 14.931 19.615 -13.706 1.00 96.75 493 ASP A CA 1
ATOM 3888 C C . ASP A 1 493 ? 14.679 19.467 -15.221 1.00 96.75 493 ASP A C 1
ATOM 3890 O O . ASP A 1 493 ? 13.962 20.2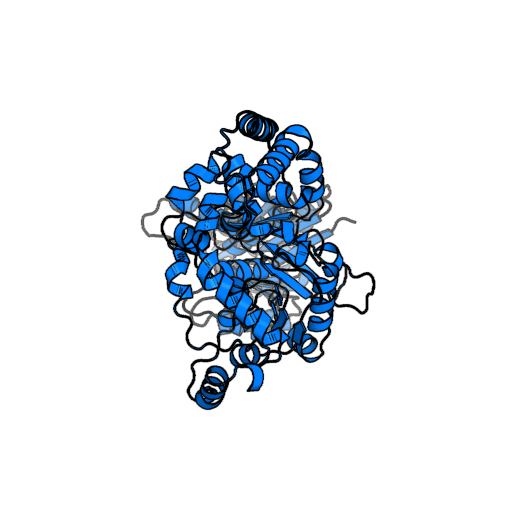70 -15.828 1.00 96.75 493 ASP A O 1
ATOM 3894 N N . SER A 1 494 ? 15.243 18.426 -15.844 1.00 97.50 494 SER A N 1
ATOM 3895 C CA . SER A 1 494 ? 15.217 18.238 -17.296 1.00 97.50 494 SER A CA 1
ATOM 3896 C C . SER A 1 494 ? 14.319 17.066 -17.713 1.00 97.50 494 SER A C 1
ATOM 3898 O O . SER A 1 494 ? 14.729 15.911 -17.560 1.00 97.50 494 SER A O 1
ATOM 3900 N N . PRO A 1 495 ? 13.138 17.308 -18.320 1.00 97.69 495 PRO A N 1
ATOM 3901 C CA . PRO A 1 495 ? 12.267 16.220 -18.763 1.00 97.69 495 PRO A CA 1
ATOM 3902 C C . PRO A 1 495 ? 12.895 15.408 -19.900 1.00 97.69 495 PRO A C 1
ATOM 3904 O O . PRO A 1 495 ? 12.700 14.201 -19.965 1.00 97.69 495 PRO A O 1
ATOM 3907 N N . ILE A 1 496 ? 13.714 16.023 -20.761 1.00 97.12 496 ILE A N 1
ATOM 3908 C CA . ILE A 1 496 ? 14.454 15.289 -21.796 1.00 97.12 496 ILE A CA 1
ATOM 3909 C C . ILE A 1 496 ? 15.527 14.373 -21.190 1.00 97.12 496 ILE A C 1
ATOM 3911 O O . ILE A 1 496 ? 15.719 13.252 -21.657 1.00 97.12 496 ILE A O 1
ATOM 3915 N N . GLY A 1 497 ? 16.184 14.818 -20.111 1.00 97.00 497 GLY A N 1
ATOM 3916 C CA . GLY A 1 497 ? 17.135 14.001 -19.357 1.00 97.00 497 GLY A CA 1
ATOM 3917 C C . GLY A 1 497 ? 16.442 12.838 -18.650 1.00 97.00 497 GLY A C 1
ATOM 3918 O O . GLY A 1 497 ? 16.917 11.706 -18.721 1.00 97.00 497 GLY A O 1
ATOM 3919 N N . LEU A 1 498 ? 15.284 13.098 -18.035 1.00 98.12 498 LEU A N 1
ATOM 3920 C CA . LEU A 1 498 ? 14.432 12.071 -17.436 1.00 98.12 498 LEU A CA 1
ATOM 3921 C C . LEU A 1 498 ? 13.977 11.034 -18.471 1.00 98.12 498 LEU A C 1
ATOM 3923 O O . LEU A 1 498 ? 14.091 9.833 -18.222 1.00 98.12 498 LEU A O 1
ATOM 3927 N N . LEU A 1 499 ? 13.508 11.497 -19.636 1.00 97.56 499 LEU A N 1
ATOM 3928 C CA . LEU A 1 499 ? 13.094 10.644 -20.749 1.00 97.56 499 LEU A CA 1
ATOM 3929 C C . LEU A 1 499 ? 14.237 9.740 -21.195 1.00 97.56 499 LEU A C 1
ATOM 3931 O O . LEU A 1 499 ? 14.045 8.532 -21.272 1.00 97.56 499 LEU A O 1
ATOM 3935 N N . ALA A 1 500 ? 15.422 10.302 -21.437 1.00 95.38 500 ALA A N 1
ATOM 3936 C CA . ALA A 1 500 ? 16.581 9.525 -21.857 1.00 95.38 500 ALA A CA 1
ATOM 3937 C C . ALA A 1 500 ? 16.958 8.448 -20.826 1.00 95.38 500 ALA A C 1
ATOM 3939 O O . ALA A 1 500 ? 17.180 7.295 -21.193 1.00 95.38 500 ALA A O 1
ATOM 3940 N N . TRP A 1 501 ? 16.974 8.811 -19.538 1.00 96.44 501 TRP A N 1
ATOM 3941 C CA . TRP A 1 501 ? 17.366 7.915 -18.449 1.00 96.44 501 TRP A CA 1
ATOM 3942 C C . TRP A 1 501 ? 16.399 6.744 -18.250 1.00 96.44 501 TRP A C 1
ATOM 3944 O O . TRP A 1 501 ? 16.833 5.621 -18.001 1.00 96.44 501 TRP A O 1
ATOM 3954 N N . ILE A 1 502 ? 15.088 6.990 -18.350 1.00 96.56 502 ILE A N 1
ATOM 3955 C CA . ILE A 1 502 ? 14.070 5.950 -18.150 1.00 96.56 502 ILE A CA 1
ATOM 3956 C C . ILE A 1 502 ? 13.836 5.142 -19.433 1.00 96.56 502 ILE A C 1
ATOM 3958 O O . ILE A 1 502 ? 13.760 3.916 -19.364 1.00 96.56 502 ILE A O 1
ATOM 3962 N N . ALA A 1 503 ? 13.742 5.786 -20.601 1.00 94.69 503 ALA A N 1
ATOM 3963 C CA . ALA A 1 503 ? 13.412 5.108 -21.857 1.00 94.69 503 ALA A CA 1
ATOM 3964 C C . ALA A 1 503 ? 14.440 4.040 -22.242 1.00 94.69 503 ALA A C 1
ATOM 3966 O O . ALA A 1 503 ? 14.048 2.979 -22.720 1.00 94.69 503 ALA A O 1
ATOM 3967 N N . GLU A 1 504 ? 15.727 4.284 -21.986 1.00 92.56 504 GLU A N 1
ATOM 3968 C CA . GLU A 1 504 ? 16.790 3.296 -22.206 1.00 92.56 504 GLU A CA 1
ATOM 3969 C C . GLU A 1 504 ? 16.514 1.991 -21.434 1.00 92.56 504 GLU A C 1
ATOM 3971 O O . GLU A 1 504 ? 16.607 0.898 -21.991 1.00 92.56 504 GLU A O 1
ATOM 3976 N N . LYS A 1 505 ? 16.018 2.092 -20.194 1.00 91.50 505 LYS A N 1
ATOM 3977 C CA . LYS A 1 505 ? 15.685 0.932 -19.353 1.00 91.50 505 LYS A CA 1
ATOM 3978 C C . LYS A 1 505 ? 14.404 0.219 -19.764 1.00 91.50 505 LYS A C 1
ATOM 3980 O O . LYS A 1 505 ? 14.300 -0.981 -19.557 1.00 91.50 505 LYS A O 1
ATOM 3985 N N . PHE A 1 506 ? 13.453 0.891 -20.404 1.00 90.06 506 PHE A N 1
ATOM 3986 C CA . PHE A 1 506 ? 12.276 0.216 -20.971 1.00 90.06 506 PHE A CA 1
ATOM 3987 C C . PHE A 1 506 ? 12.596 -0.659 -22.193 1.00 90.06 506 PHE A C 1
ATOM 3989 O O . PHE A 1 506 ? 11.708 -1.318 -22.726 1.00 90.06 506 PHE A O 1
ATOM 3996 N N . ARG A 1 507 ? 13.858 -0.662 -22.641 1.00 84.44 507 ARG A N 1
ATOM 3997 C CA . ARG A 1 507 ? 14.300 -1.267 -23.900 1.00 84.44 507 ARG A CA 1
ATOM 3998 C C . ARG A 1 507 ? 15.467 -2.241 -23.741 1.00 84.44 507 ARG A C 1
ATOM 4000 O O . ARG A 1 507 ? 15.921 -2.779 -24.748 1.00 84.44 507 ARG A O 1
ATOM 4007 N N . PHE A 1 508 ? 15.961 -2.504 -22.525 1.00 76.56 508 PHE A N 1
ATOM 4008 C CA . PHE A 1 508 ? 17.189 -3.302 -22.344 1.00 76.56 508 PHE A CA 1
ATOM 4009 C C . PHE A 1 508 ? 17.051 -4.759 -22.828 1.00 76.56 508 PHE A C 1
ATOM 4011 O O . PHE A 1 508 ? 18.043 -5.416 -23.133 1.00 76.56 508 PHE A O 1
ATOM 4018 N N . ASP A 1 509 ? 15.830 -5.286 -22.924 1.00 73.38 509 ASP A N 1
ATOM 4019 C CA . ASP A 1 509 ? 15.568 -6.617 -23.484 1.00 73.38 509 ASP A CA 1
ATOM 4020 C C . ASP A 1 509 ? 15.397 -6.620 -25.018 1.00 73.38 509 ASP A C 1
ATOM 4022 O O . ASP A 1 509 ? 15.152 -7.673 -25.625 1.00 73.38 509 ASP A O 1
ATOM 4026 N N . GLY A 1 510 ? 15.602 -5.464 -25.656 1.00 76.94 510 GLY A N 1
ATOM 4027 C CA . GLY A 1 510 ? 15.570 -5.247 -27.100 1.00 76.94 510 GLY A CA 1
ATOM 4028 C C . GLY A 1 510 ? 14.184 -4.946 -27.668 1.00 76.94 510 GLY A C 1
ATOM 4029 O O . GLY A 1 510 ? 14.041 -4.899 -28.890 1.00 76.94 510 GLY A O 1
ATOM 4030 N N . ARG A 1 511 ? 13.160 -4.778 -26.823 1.00 83.00 511 ARG A N 1
ATOM 4031 C CA . ARG A 1 511 ? 11.786 -4.512 -27.267 1.00 83.00 511 ARG A CA 1
ATOM 4032 C C . ARG A 1 511 ? 11.475 -3.022 -27.285 1.00 83.00 511 ARG A C 1
ATOM 4034 O O . ARG A 1 511 ? 11.992 -2.238 -26.498 1.00 83.00 511 ARG A O 1
ATOM 4041 N N . GLU A 1 512 ? 10.597 -2.654 -28.208 1.00 86.25 512 GLU A N 1
ATOM 4042 C CA . GLU A 1 512 ? 10.052 -1.308 -28.329 1.00 86.25 512 GLU A CA 1
ATOM 4043 C C . GLU A 1 512 ? 8.821 -1.192 -27.411 1.00 86.25 512 GLU A C 1
ATOM 4045 O O . GLU A 1 512 ? 7.815 -1.847 -27.693 1.00 86.25 512 GLU A O 1
ATOM 4050 N N . PRO A 1 513 ? 8.868 -0.411 -26.316 1.00 89.69 513 PRO A N 1
ATOM 4051 C CA . PRO A 1 513 ? 7.698 -0.174 -25.477 1.00 89.69 513 PRO A CA 1
ATOM 4052 C C . PRO A 1 513 ? 6.644 0.648 -26.225 1.00 89.69 513 PRO A C 1
ATOM 4054 O O . PRO A 1 513 ? 6.977 1.466 -27.091 1.00 89.69 513 PRO A O 1
ATOM 4057 N N . ASP A 1 514 ? 5.381 0.488 -25.828 1.00 93.62 514 ASP A N 1
ATOM 4058 C CA . ASP A 1 514 ? 4.311 1.390 -26.250 1.00 93.62 514 ASP A CA 1
ATOM 4059 C C . ASP A 1 514 ? 4.650 2.832 -25.801 1.00 93.62 514 ASP A C 1
ATOM 4061 O O . ASP A 1 514 ? 4.882 3.063 -24.607 1.00 93.62 514 ASP A O 1
ATOM 4065 N N . PRO A 1 515 ? 4.718 3.813 -26.725 1.00 95.50 515 PRO A N 1
ATOM 4066 C CA . PRO A 1 515 ? 5.075 5.186 -26.382 1.00 95.50 515 PRO A CA 1
ATOM 4067 C C . PRO A 1 515 ? 4.121 5.856 -25.388 1.00 95.50 515 PRO A C 1
ATOM 4069 O O . PRO A 1 515 ? 4.582 6.632 -24.556 1.00 95.50 515 PRO A O 1
ATOM 4072 N N . GLU A 1 516 ? 2.817 5.575 -25.446 1.00 96.94 516 GLU A N 1
ATOM 4073 C CA . GLU A 1 516 ? 1.834 6.155 -24.523 1.00 96.94 516 GLU A CA 1
ATOM 4074 C C . GLU A 1 516 ? 2.053 5.609 -23.109 1.00 96.94 516 GLU A C 1
ATOM 4076 O O . GLU A 1 516 ? 2.025 6.367 -22.140 1.00 96.94 516 GLU A O 1
ATOM 4081 N N . GLU A 1 517 ? 2.347 4.316 -22.971 1.00 96.38 517 GLU A N 1
ATOM 4082 C CA . GLU A 1 517 ? 2.617 3.692 -21.669 1.00 96.38 517 GLU A CA 1
ATOM 4083 C C . GLU A 1 517 ? 3.942 4.162 -21.074 1.00 96.38 517 GLU A C 1
ATOM 4085 O O . GLU A 1 517 ? 4.002 4.544 -19.901 1.00 96.38 517 GLU A O 1
ATOM 4090 N N . LEU A 1 518 ? 4.990 4.200 -21.899 1.00 97.25 518 LEU A N 1
ATOM 4091 C CA . LEU A 1 518 ? 6.295 4.712 -21.502 1.00 97.25 518 LEU A CA 1
ATOM 4092 C C . LEU A 1 518 ? 6.182 6.155 -20.998 1.00 97.25 518 LEU A C 1
ATOM 4094 O O . LEU A 1 518 ? 6.643 6.470 -19.898 1.00 97.25 518 LEU A O 1
ATOM 4098 N N . LEU A 1 519 ? 5.552 7.031 -21.784 1.00 98.56 519 LEU A N 1
ATOM 4099 C CA . LEU A 1 519 ? 5.426 8.444 -21.439 1.00 98.56 519 LEU A CA 1
ATOM 4100 C C . LEU A 1 519 ? 4.458 8.679 -20.282 1.00 98.56 519 LEU A C 1
ATOM 4102 O O . LEU A 1 519 ? 4.706 9.578 -19.487 1.00 98.56 519 LEU A O 1
ATOM 4106 N N . THR A 1 520 ? 3.426 7.849 -20.106 1.00 98.62 520 THR A N 1
ATOM 4107 C CA . THR A 1 520 ? 2.568 7.908 -18.912 1.00 98.62 520 THR A CA 1
ATOM 4108 C C . THR A 1 520 ? 3.372 7.622 -17.649 1.00 98.62 520 THR A C 1
ATOM 4110 O O . THR A 1 520 ? 3.316 8.404 -16.698 1.00 98.62 520 THR A O 1
ATOM 4113 N N . ASN A 1 521 ? 4.183 6.559 -17.648 1.00 98.38 521 ASN A N 1
ATOM 4114 C CA . ASN A 1 521 ? 5.043 6.241 -16.512 1.00 98.38 521 ASN A CA 1
ATOM 4115 C C . ASN A 1 521 ? 6.062 7.364 -16.243 1.00 98.38 521 ASN A C 1
ATOM 4117 O O . ASN A 1 521 ? 6.198 7.814 -15.108 1.00 98.38 521 ASN A O 1
ATOM 4121 N N . ILE A 1 522 ? 6.728 7.886 -17.277 1.00 98.69 522 ILE A N 1
ATOM 4122 C CA . ILE A 1 522 ? 7.694 8.988 -17.128 1.00 98.69 522 ILE A CA 1
ATOM 4123 C C . ILE A 1 522 ? 7.009 10.277 -16.641 1.00 98.69 522 ILE A C 1
ATOM 4125 O O . ILE A 1 522 ? 7.549 10.972 -15.779 1.00 98.69 522 ILE A O 1
ATOM 4129 N N . SER A 1 523 ? 5.809 10.588 -17.131 1.00 98.75 523 SER A N 1
ATOM 4130 C CA . SER A 1 523 ? 5.016 11.727 -16.666 1.00 98.75 523 SER A CA 1
ATOM 4131 C C . SER A 1 523 ? 4.652 11.614 -15.187 1.00 98.75 523 SER A C 1
ATOM 4133 O O . SER A 1 523 ? 4.718 12.623 -14.489 1.00 98.75 523 SER A O 1
ATOM 4135 N N . ILE A 1 524 ? 4.350 10.415 -14.672 1.00 98.75 524 ILE A N 1
ATOM 4136 C CA . ILE A 1 524 ? 4.154 10.205 -13.227 1.00 98.75 524 ILE A CA 1
ATOM 4137 C C . ILE A 1 524 ? 5.420 10.617 -12.462 1.00 98.75 524 ILE A C 1
ATOM 4139 O O . ILE A 1 524 ? 5.331 11.404 -11.523 1.00 98.75 524 ILE A O 1
ATOM 4143 N N . TYR A 1 525 ? 6.601 10.165 -12.895 1.00 98.69 525 TYR A N 1
ATOM 4144 C CA . TYR A 1 525 ? 7.873 10.555 -12.274 1.00 98.69 525 TYR A CA 1
ATOM 4145 C C . TYR A 1 525 ? 8.128 12.065 -12.322 1.00 98.69 525 TYR A C 1
ATOM 4147 O O . TYR A 1 525 ? 8.580 12.636 -11.327 1.00 98.69 525 TYR A O 1
ATOM 4155 N N . TRP A 1 526 ? 7.831 12.703 -13.457 1.00 98.69 526 TRP A N 1
ATOM 4156 C CA . TRP A 1 526 ? 7.985 14.144 -13.649 1.00 98.69 526 TRP A CA 1
ATOM 4157 C C . TRP A 1 526 ? 7.061 14.943 -12.724 1.00 98.69 526 TRP A C 1
ATOM 4159 O O . TRP A 1 526 ? 7.525 15.782 -11.951 1.00 98.69 526 TRP A O 1
ATOM 4169 N N . PHE A 1 527 ? 5.755 14.667 -12.756 1.00 98.62 527 PHE A N 1
ATOM 4170 C CA . PHE A 1 527 ? 4.772 15.450 -12.007 1.00 98.62 527 PHE A CA 1
ATOM 4171 C C . PHE A 1 527 ? 4.881 15.259 -10.498 1.00 98.62 527 PHE A C 1
ATOM 4173 O O . PHE A 1 527 ? 4.598 16.196 -9.750 1.00 98.62 527 PHE A O 1
ATOM 4180 N N . THR A 1 528 ? 5.337 14.091 -10.041 1.00 98.00 528 THR A N 1
ATOM 4181 C CA . THR A 1 528 ? 5.568 13.848 -8.613 1.00 98.00 528 THR A CA 1
ATOM 4182 C C . THR A 1 528 ? 7.000 14.122 -8.166 1.00 98.00 528 THR A C 1
ATOM 4184 O O . THR A 1 528 ? 7.293 14.002 -6.978 1.00 98.00 528 THR A O 1
ATOM 4187 N N . GLN A 1 529 ? 7.890 14.507 -9.091 1.00 97.81 529 GLN A N 1
ATOM 4188 C CA . GLN A 1 529 ? 9.314 14.754 -8.830 1.00 97.81 529 GLN A CA 1
ATOM 4189 C C . GLN A 1 529 ? 9.991 13.586 -8.094 1.00 97.81 529 GLN A C 1
ATOM 4191 O O . GLN A 1 529 ? 10.859 13.757 -7.234 1.00 97.81 529 GLN A O 1
ATOM 4196 N N . SER A 1 530 ? 9.562 12.364 -8.414 1.00 97.50 530 SER A N 1
ATOM 4197 C CA . SER A 1 530 ? 9.923 11.171 -7.647 1.00 97.50 530 SER A CA 1
ATOM 4198 C C . SER A 1 530 ? 11.194 10.483 -8.141 1.00 97.50 530 SER A C 1
ATOM 4200 O O . SER A 1 530 ? 11.633 9.503 -7.541 1.00 97.50 530 SER A O 1
ATOM 4202 N N . ILE A 1 531 ? 11.850 10.998 -9.189 1.00 97.69 531 ILE A N 1
ATOM 4203 C CA . ILE A 1 531 ? 13.067 10.377 -9.733 1.00 97.69 531 ILE A CA 1
ATOM 4204 C C . ILE A 1 531 ? 14.177 10.298 -8.680 1.00 97.69 531 ILE A C 1
ATOM 4206 O O . ILE A 1 531 ? 14.705 9.218 -8.417 1.00 97.69 531 ILE A O 1
ATOM 4210 N N . THR A 1 532 ? 14.461 11.400 -7.984 1.00 96.94 532 THR A N 1
ATOM 4211 C CA . THR A 1 532 ? 15.530 11.454 -6.978 1.00 96.94 532 THR A CA 1
ATOM 4212 C C . THR A 1 532 ? 15.204 10.607 -5.750 1.00 96.94 532 THR A C 1
ATOM 4214 O O . THR A 1 532 ? 16.068 9.886 -5.248 1.00 96.94 532 THR A O 1
ATOM 4217 N N . SER A 1 533 ? 13.962 10.667 -5.261 1.00 96.44 533 SER A N 1
ATOM 4218 C CA . SER A 1 533 ? 13.533 9.872 -4.106 1.00 96.44 533 SER A CA 1
ATOM 4219 C C . SER A 1 533 ? 13.500 8.378 -4.413 1.00 96.44 533 SER A C 1
ATOM 4221 O O . SER A 1 533 ? 13.876 7.585 -3.552 1.00 96.44 533 SER A O 1
ATOM 4223 N N . SER A 1 534 ? 13.157 7.986 -5.642 1.00 95.81 534 SER A N 1
ATOM 4224 C CA . SER A 1 534 ? 13.142 6.580 -6.061 1.00 95.81 534 SER A CA 1
ATOM 4225 C C . SER A 1 534 ? 14.525 5.919 -5.993 1.00 95.81 534 SER A C 1
ATOM 4227 O O . SER A 1 534 ? 14.651 4.725 -5.712 1.00 95.81 534 SER A O 1
ATOM 4229 N N . PHE A 1 535 ? 15.598 6.702 -6.155 1.00 95.75 535 PHE A N 1
ATOM 4230 C CA . PHE A 1 535 ? 16.972 6.209 -6.046 1.00 95.75 535 PHE A CA 1
ATOM 4231 C C . PHE A 1 535 ? 17.385 5.868 -4.618 1.00 95.75 535 PHE A C 1
ATOM 4233 O O . PHE A 1 535 ? 18.367 5.151 -4.414 1.00 95.75 535 PHE A O 1
ATOM 4240 N N . ARG A 1 536 ? 16.643 6.346 -3.615 1.00 92.56 536 ARG A N 1
ATOM 4241 C CA . ARG A 1 536 ? 16.941 6.065 -2.213 1.00 92.56 536 ARG A CA 1
ATOM 4242 C C . ARG A 1 536 ? 16.928 4.567 -1.917 1.00 92.56 536 ARG A C 1
ATOM 4244 O O . ARG A 1 536 ? 17.795 4.097 -1.188 1.00 92.56 536 ARG A O 1
ATOM 4251 N N . LEU A 1 537 ? 16.035 3.810 -2.561 1.00 90.56 537 LEU A N 1
ATOM 4252 C CA . LEU A 1 537 ? 15.998 2.353 -2.438 1.00 90.56 537 LEU A CA 1
ATOM 4253 C C . LEU A 1 537 ? 17.321 1.710 -2.896 1.00 90.56 537 LEU A C 1
ATOM 4255 O O . LEU A 1 537 ? 17.795 0.770 -2.270 1.00 90.56 537 LEU A O 1
ATOM 4259 N N . TYR A 1 538 ? 17.985 2.249 -3.923 1.00 91.50 538 TYR A N 1
ATOM 4260 C CA . TYR A 1 538 ? 19.315 1.784 -4.332 1.00 91.50 538 TYR A CA 1
ATOM 4261 C C . TYR A 1 538 ? 20.387 2.181 -3.319 1.00 91.50 538 TYR A C 1
ATOM 4263 O O . TYR A 1 538 ? 21.229 1.362 -2.957 1.00 91.50 538 TYR A O 1
ATOM 4271 N N . LYS A 1 539 ? 20.368 3.437 -2.859 1.00 92.44 539 LYS A N 1
ATOM 4272 C CA . LYS A 1 539 ? 21.369 3.990 -1.938 1.00 92.44 539 LYS A CA 1
ATOM 4273 C C . LYS A 1 539 ? 21.385 3.281 -0.590 1.00 92.44 539 LYS A C 1
ATOM 4275 O O . LYS A 1 539 ? 22.452 2.880 -0.126 1.00 92.44 539 LYS A O 1
ATOM 4280 N N . ASP A 1 540 ? 20.214 3.121 0.009 1.00 90.75 540 ASP A N 1
ATOM 4281 C CA . ASP A 1 540 ? 20.080 2.617 1.375 1.00 90.75 540 ASP A CA 1
ATOM 4282 C C . ASP A 1 540 ? 20.253 1.091 1.439 1.00 90.75 540 ASP A C 1
ATOM 4284 O O . ASP A 1 540 ? 20.565 0.558 2.498 1.00 90.75 540 ASP A O 1
ATOM 4288 N N . ASN A 1 541 ? 20.160 0.394 0.297 1.00 86.25 541 ASN A N 1
ATOM 4289 C CA . ASN A 1 541 ? 20.338 -1.059 0.200 1.00 86.25 541 ASN A CA 1
ATOM 4290 C C . ASN A 1 541 ? 21.620 -1.473 -0.555 1.00 86.25 541 ASN A C 1
ATOM 4292 O O . ASN A 1 541 ? 21.898 -2.664 -0.686 1.00 86.25 541 ASN A O 1
ATOM 4296 N N . TYR A 1 542 ? 22.449 -0.523 -1.017 1.00 78.25 542 TYR A N 1
ATOM 4297 C CA . TYR A 1 542 ? 23.599 -0.775 -1.907 1.00 78.25 542 TYR A CA 1
ATOM 4298 C C . TYR A 1 542 ? 24.578 -1.849 -1.396 1.00 78.25 542 TYR A C 1
ATOM 4300 O O . TYR A 1 542 ? 25.168 -2.594 -2.183 1.00 78.25 542 TYR A O 1
ATOM 4308 N N . ASN A 1 543 ? 24.750 -1.927 -0.072 1.00 65.81 543 ASN A N 1
ATOM 4309 C CA . ASN A 1 543 ? 25.619 -2.905 0.586 1.00 65.81 543 ASN A CA 1
ATOM 4310 C C . ASN A 1 543 ? 24.879 -4.177 1.033 1.00 65.81 543 ASN A C 1
ATOM 4312 O O . ASN A 1 543 ? 25.510 -5.230 1.106 1.00 65.81 543 ASN A O 1
ATOM 4316 N N . GLU A 1 544 ? 23.567 -4.115 1.282 1.00 61.12 544 GLU A N 1
ATOM 4317 C CA . GLU A 1 544 ? 22.759 -5.296 1.626 1.00 61.12 544 GLU A CA 1
ATOM 4318 C C . GLU A 1 544 ? 22.620 -6.250 0.434 1.00 61.12 544 GLU A C 1
ATOM 4320 O O . GLU A 1 544 ? 22.706 -7.467 0.600 1.00 61.12 544 GLU A O 1
ATOM 4325 N N . PHE A 1 545 ? 22.545 -5.716 -0.792 1.00 54.44 545 PHE A N 1
ATOM 4326 C CA . PHE A 1 545 ? 22.524 -6.520 -2.021 1.00 54.44 545 PHE A CA 1
ATOM 4327 C C . PHE A 1 545 ? 23.772 -7.399 -2.213 1.00 54.44 545 PHE A C 1
ATOM 4329 O O . PHE A 1 545 ? 23.734 -8.369 -2.966 1.00 54.44 545 PHE A O 1
ATOM 4336 N N . LYS A 1 546 ? 24.878 -7.097 -1.521 1.00 48.88 546 LYS A N 1
ATOM 4337 C CA . LYS A 1 546 ? 26.117 -7.890 -1.568 1.00 48.88 546 LYS A CA 1
ATOM 4338 C C . LYS A 1 546 ? 26.144 -9.034 -0.545 1.00 48.88 546 LYS A C 1
ATOM 4340 O O . LYS A 1 546 ? 27.021 -9.891 -0.634 1.00 48.88 546 LYS A O 1
ATOM 4345 N N . TYR A 1 547 ? 25.212 -9.062 0.413 1.00 39.91 547 TYR A N 1
ATOM 4346 C CA . TYR A 1 547 ? 25.263 -9.930 1.593 1.00 39.91 547 TYR A CA 1
ATOM 4347 C C . TYR A 1 547 ? 23.880 -10.461 2.024 1.00 39.91 547 TYR A C 1
ATOM 4349 O O . TYR A 1 547 ? 23.470 -10.280 3.163 1.00 39.91 547 TYR A O 1
ATOM 4357 N N . SER A 1 548 ? 23.194 -11.237 1.174 1.00 45.47 548 SER A N 1
ATOM 4358 C CA . SER A 1 548 ? 22.202 -12.218 1.664 1.00 45.47 548 SER A CA 1
ATOM 4359 C C . SER A 1 548 ? 22.697 -13.645 1.418 1.00 45.47 548 SER A C 1
ATOM 4361 O O . SER A 1 548 ? 22.148 -14.420 0.632 1.00 45.47 548 SER A O 1
ATOM 4363 N N . LYS A 1 549 ? 23.795 -13.999 2.088 1.00 49.56 549 LYS A N 1
ATOM 4364 C CA . LYS A 1 549 ? 24.177 -15.401 2.257 1.00 49.56 549 LYS A CA 1
ATOM 4365 C C . LYS A 1 549 ? 23.074 -16.093 3.077 1.00 49.56 549 LYS A C 1
ATOM 4367 O O . LYS A 1 549 ? 22.852 -15.709 4.217 1.00 49.56 549 LYS A O 1
ATOM 4372 N N . LYS A 1 550 ? 22.486 -17.160 2.519 1.00 55.34 550 LYS A N 1
ATOM 4373 C CA . LYS A 1 550 ? 21.832 -18.274 3.244 1.00 55.34 550 LYS A CA 1
ATOM 4374 C C . LYS A 1 550 ? 20.416 -18.075 3.820 1.00 55.34 550 LYS A C 1
ATOM 4376 O O . LYS A 1 550 ? 20.192 -18.457 4.965 1.00 55.34 550 LYS A O 1
ATOM 4381 N N . GLN A 1 551 ? 19.428 -17.621 3.050 1.00 71.50 551 GLN A N 1
ATOM 4382 C CA . GLN A 1 551 ? 18.043 -17.854 3.484 1.00 71.50 551 GLN A CA 1
ATOM 4383 C C . GLN A 1 551 ? 17.188 -18.441 2.370 1.00 71.50 551 GLN A C 1
ATOM 4385 O O . GLN A 1 551 ? 16.914 -17.794 1.362 1.00 71.50 551 GLN A O 1
ATOM 4390 N N . PHE A 1 552 ? 16.826 -19.707 2.566 1.00 86.56 552 PHE A N 1
ATOM 4391 C CA . PHE A 1 552 ? 15.825 -20.397 1.772 1.00 86.56 552 PHE A CA 1
ATOM 4392 C C . PHE A 1 552 ? 14.453 -19.789 2.073 1.00 86.56 552 PHE A C 1
ATOM 4394 O O . PHE A 1 552 ? 14.074 -19.667 3.240 1.00 86.56 552 PHE A O 1
ATOM 4401 N N . ILE A 1 553 ? 13.712 -19.412 1.035 1.00 89.50 553 ILE A N 1
ATOM 4402 C CA . ILE A 1 553 ? 12.346 -18.905 1.166 1.00 89.50 553 ILE A CA 1
ATOM 4403 C C . ILE A 1 553 ? 11.405 -20.100 1.266 1.00 89.50 553 ILE A C 1
ATOM 4405 O O . ILE A 1 553 ? 11.157 -20.793 0.282 1.00 89.50 553 ILE A O 1
ATOM 4409 N N . SER A 1 554 ? 10.902 -20.351 2.474 1.00 91.06 554 SER A N 1
ATOM 4410 C CA . SER A 1 554 ? 10.023 -21.486 2.778 1.00 91.06 554 SER A CA 1
ATOM 4411 C C . SER A 1 554 ? 8.595 -21.306 2.259 1.00 91.06 554 SER A C 1
ATOM 4413 O O . SER A 1 554 ? 7.904 -22.300 2.026 1.00 91.06 554 SER A O 1
ATOM 4415 N N . VAL A 1 555 ? 8.160 -20.062 2.049 1.00 91.25 555 VAL A N 1
ATOM 4416 C CA . VAL A 1 555 ? 6.846 -19.735 1.488 1.00 91.25 555 VAL A CA 1
ATOM 4417 C C . VAL A 1 555 ? 6.730 -20.311 0.066 1.00 91.25 555 VAL A C 1
ATOM 4419 O O . VAL A 1 555 ? 7.653 -20.136 -0.739 1.00 91.25 555 VAL A O 1
ATOM 4422 N N . PRO A 1 556 ? 5.621 -20.998 -0.276 1.00 94.94 556 PRO A N 1
ATOM 4423 C CA . PRO A 1 556 ? 5.383 -21.503 -1.623 1.00 94.94 556 PRO A CA 1
ATOM 4424 C C . PRO A 1 556 ? 5.628 -20.440 -2.697 1.00 94.94 556 PRO A C 1
ATOM 4426 O O . PRO A 1 556 ? 5.044 -19.359 -2.659 1.00 94.94 556 PRO A O 1
ATOM 4429 N N . THR A 1 557 ? 6.491 -20.754 -3.661 1.00 94.31 557 THR A N 1
ATOM 4430 C CA . THR A 1 557 ? 6.974 -19.786 -4.651 1.00 94.31 557 THR A CA 1
ATOM 4431 C C . THR A 1 557 ? 6.651 -20.238 -6.075 1.00 94.31 557 THR A C 1
ATOM 4433 O O . THR A 1 557 ? 6.968 -21.365 -6.468 1.00 94.31 557 THR A O 1
ATOM 4436 N N . GLY A 1 558 ? 6.034 -19.361 -6.862 1.00 95.75 558 GLY A N 1
ATOM 4437 C CA . GLY A 1 558 ? 5.938 -19.472 -8.316 1.00 95.75 558 GLY A CA 1
ATOM 4438 C C . GLY A 1 558 ? 6.937 -18.537 -8.993 1.00 95.75 558 GLY A C 1
ATOM 4439 O O . GLY A 1 558 ? 7.136 -17.422 -8.523 1.00 95.75 558 GLY A O 1
ATOM 4440 N N . VAL A 1 559 ? 7.576 -18.978 -10.076 1.00 95.62 559 VAL A N 1
ATOM 4441 C CA . VAL A 1 559 ? 8.511 -18.154 -10.853 1.00 95.62 559 VAL A CA 1
ATOM 4442 C C . VAL A 1 559 ? 8.170 -18.213 -12.337 1.00 95.62 559 VAL A C 1
ATOM 4444 O O . VAL A 1 559 ? 8.158 -19.293 -12.932 1.00 95.62 559 VAL A O 1
ATOM 4447 N N . ALA A 1 560 ? 7.949 -17.041 -12.926 1.00 95.00 560 ALA A N 1
ATOM 4448 C CA . ALA A 1 560 ? 7.814 -16.830 -14.360 1.00 95.00 560 ALA A CA 1
ATOM 4449 C C . ALA A 1 560 ? 9.093 -16.169 -14.897 1.00 95.00 560 ALA A C 1
ATOM 4451 O O . ALA A 1 560 ? 9.371 -15.017 -14.591 1.00 95.00 560 ALA A O 1
ATOM 4452 N N . VAL A 1 561 ? 9.883 -16.885 -15.694 1.00 93.25 561 VAL A N 1
ATOM 4453 C CA . VAL A 1 561 ? 11.124 -16.363 -16.281 1.00 93.25 561 VAL A CA 1
ATOM 4454 C C . VAL A 1 561 ? 10.824 -15.757 -17.649 1.00 93.25 561 VAL A C 1
ATOM 4456 O O . VAL A 1 561 ? 10.611 -16.488 -18.618 1.00 93.25 561 VAL A O 1
ATOM 4459 N N . PHE A 1 562 ? 10.810 -14.427 -17.713 1.00 91.75 562 PHE A N 1
ATOM 4460 C CA . PHE A 1 562 ? 10.789 -13.638 -18.949 1.00 91.75 562 PHE A CA 1
ATOM 4461 C C . PHE A 1 562 ? 12.217 -13.310 -19.413 1.00 91.75 562 PHE A C 1
ATOM 4463 O O . PHE A 1 562 ? 13.186 -13.610 -18.713 1.00 91.75 562 PHE A O 1
ATOM 4470 N N . LYS A 1 563 ? 12.367 -12.672 -20.582 1.00 90.06 563 LYS A N 1
ATOM 4471 C CA . LYS A 1 563 ? 13.659 -12.121 -21.011 1.00 90.06 563 LYS A CA 1
ATOM 4472 C C . LYS A 1 563 ? 14.000 -10.890 -20.161 1.00 90.06 563 LYS A C 1
ATOM 4474 O O . LYS A 1 563 ? 13.648 -9.770 -20.509 1.00 90.06 563 LYS A O 1
ATOM 4479 N N . ASP A 1 564 ? 14.643 -11.125 -19.025 1.00 87.25 564 ASP A N 1
ATOM 4480 C CA . ASP A 1 564 ? 14.894 -10.134 -17.973 1.00 87.25 564 ASP A CA 1
ATOM 4481 C C . ASP A 1 564 ? 16.389 -10.113 -17.560 1.00 87.25 564 ASP A C 1
ATOM 4483 O O . ASP A 1 564 ? 17.168 -10.973 -17.980 1.00 87.25 564 ASP A O 1
ATOM 4487 N N . ILE A 1 565 ? 16.796 -9.154 -16.720 1.00 86.56 565 ILE A N 1
ATOM 4488 C CA . ILE A 1 565 ? 18.129 -8.967 -16.116 1.00 86.56 565 ILE A CA 1
ATOM 4489 C C . ILE A 1 565 ? 18.612 -10.180 -15.312 1.00 86.56 565 ILE A C 1
ATOM 4491 O O . ILE A 1 565 ? 19.794 -10.292 -14.978 1.00 86.56 565 ILE A O 1
ATOM 4495 N N . SER A 1 566 ? 17.693 -11.070 -14.933 1.00 87.75 566 SER A N 1
ATOM 4496 C CA . SER A 1 566 ? 17.998 -12.327 -14.264 1.00 87.75 566 SER A CA 1
ATOM 4497 C C . SER A 1 566 ? 17.122 -13.439 -14.823 1.00 87.75 566 SER A C 1
ATOM 4499 O O . SER A 1 566 ? 15.902 -13.414 -14.688 1.00 87.75 566 SER A O 1
ATOM 4501 N N . GLN A 1 567 ? 17.763 -14.433 -15.433 1.00 92.12 567 GLN A N 1
ATOM 4502 C CA . GLN A 1 567 ? 17.109 -15.600 -16.028 1.00 92.12 567 GLN A CA 1
ATOM 4503 C C . GLN A 1 567 ? 17.685 -16.895 -15.447 1.00 92.12 567 GLN A C 1
ATOM 4505 O O . GLN A 1 567 ? 18.308 -17.682 -16.167 1.00 92.12 567 GLN A O 1
ATOM 4510 N N . PRO A 1 568 ? 17.528 -17.131 -14.132 1.00 89.06 568 PRO A N 1
ATOM 4511 C CA . PRO A 1 568 ? 18.151 -18.273 -13.490 1.00 89.06 568 PRO A CA 1
ATOM 4512 C C . PRO A 1 568 ? 17.580 -19.610 -14.009 1.00 89.06 568 PRO A C 1
ATOM 4514 O O . PRO A 1 568 ? 16.369 -19.754 -14.205 1.00 89.06 568 PRO A O 1
ATOM 4517 N N . PRO A 1 569 ? 18.435 -20.624 -14.203 1.00 91.62 569 PRO A N 1
ATOM 4518 C CA . PRO A 1 569 ? 18.063 -22.031 -14.260 1.00 91.62 569 PRO A CA 1
ATOM 4519 C C . PRO A 1 569 ? 17.152 -22.474 -13.111 1.00 91.62 569 PRO A C 1
ATOM 4521 O O . PRO A 1 569 ? 17.318 -22.059 -11.958 1.00 91.62 569 PRO A O 1
ATOM 4524 N N . GLU A 1 570 ? 16.243 -23.408 -13.402 1.00 92.12 570 GLU A N 1
ATOM 4525 C CA . GLU A 1 570 ? 15.312 -23.948 -12.401 1.00 92.12 570 GLU A CA 1
ATOM 4526 C C . GLU A 1 570 ? 16.062 -24.605 -11.229 1.00 92.12 570 GLU A C 1
ATOM 4528 O O . GLU A 1 570 ? 15.678 -24.474 -10.065 1.00 92.12 570 GLU A O 1
ATOM 4533 N N . ALA A 1 571 ? 17.182 -25.271 -11.524 1.00 88.12 571 ALA A N 1
ATOM 4534 C CA . ALA A 1 571 ? 18.018 -25.938 -10.529 1.00 88.12 571 ALA A CA 1
ATOM 4535 C C . ALA A 1 571 ? 18.601 -24.976 -9.478 1.00 88.12 571 ALA A C 1
ATOM 4537 O O . ALA A 1 571 ? 18.805 -25.376 -8.330 1.00 88.12 571 ALA A O 1
ATOM 4538 N N . TRP A 1 572 ? 18.866 -23.718 -9.846 1.00 89.06 572 TRP A N 1
ATOM 4539 C CA . TRP A 1 572 ? 19.334 -22.703 -8.899 1.00 89.06 572 TRP A CA 1
ATOM 4540 C C . TRP A 1 572 ? 18.172 -22.160 -8.079 1.00 89.06 572 TRP A C 1
ATOM 4542 O O . TRP A 1 572 ? 18.292 -22.033 -6.865 1.00 89.06 572 TRP A O 1
ATOM 4552 N N . LEU A 1 573 ? 17.013 -21.928 -8.700 1.00 90.81 573 LEU A N 1
ATOM 4553 C CA . LEU A 1 573 ? 15.807 -21.502 -7.986 1.00 90.81 573 LEU A CA 1
ATOM 4554 C C . LEU A 1 573 ? 15.403 -22.499 -6.890 1.00 90.81 573 LEU A C 1
ATOM 4556 O O . LEU A 1 573 ? 15.140 -22.088 -5.763 1.00 90.81 573 LEU A O 1
ATOM 4560 N N . LYS A 1 574 ? 15.444 -23.808 -7.165 1.00 91.81 574 LYS A N 1
ATOM 4561 C CA . LYS A 1 574 ? 15.139 -24.854 -6.168 1.00 91.81 574 LYS A CA 1
ATOM 4562 C C . LYS A 1 574 ? 16.036 -24.814 -4.927 1.00 91.81 574 LYS A C 1
ATOM 4564 O O . LYS A 1 574 ? 15.629 -25.290 -3.873 1.00 91.81 574 LYS A O 1
ATOM 4569 N N . TYR A 1 575 ? 17.238 -24.245 -5.032 1.00 88.69 575 TYR A N 1
ATOM 4570 C CA . TYR A 1 575 ? 18.138 -24.087 -3.891 1.00 88.69 575 TYR A CA 1
ATOM 4571 C C . TYR A 1 575 ? 17.742 -22.923 -2.970 1.00 88.69 575 TYR A C 1
ATOM 4573 O O . TYR A 1 575 ? 18.001 -22.974 -1.771 1.00 88.69 575 TYR A O 1
ATOM 4581 N N . TYR A 1 576 ? 17.130 -21.869 -3.516 1.00 88.38 576 TYR A N 1
ATOM 4582 C CA . TYR A 1 576 ? 16.812 -20.645 -2.770 1.00 88.38 576 TYR A CA 1
ATOM 4583 C C . TYR A 1 576 ? 15.332 -20.509 -2.403 1.00 88.38 576 TYR A C 1
ATOM 4585 O O . TYR A 1 576 ? 15.010 -19.742 -1.498 1.00 88.38 576 TYR A O 1
ATOM 4593 N N . TYR A 1 577 ? 14.440 -21.233 -3.078 1.00 92.00 577 TYR A N 1
ATOM 4594 C CA . TYR A 1 577 ? 12.995 -21.076 -2.942 1.00 92.00 577 TYR A CA 1
ATOM 4595 C C . TYR A 1 577 ? 12.306 -22.430 -2.788 1.00 92.00 577 TYR A C 1
ATOM 4597 O O . TYR A 1 577 ? 12.671 -23.405 -3.450 1.00 92.00 577 TYR A O 1
ATOM 4605 N N . ASN A 1 578 ? 11.233 -22.460 -1.997 1.00 94.06 578 ASN A N 1
ATOM 4606 C CA . ASN A 1 578 ? 10.222 -23.511 -2.032 1.00 94.06 578 ASN A CA 1
ATOM 4607 C C . ASN A 1 578 ? 9.441 -23.425 -3.354 1.00 94.06 578 ASN A C 1
ATOM 4609 O O . ASN A 1 578 ? 8.301 -22.957 -3.414 1.00 94.06 578 ASN A O 1
ATOM 4613 N N . LEU A 1 579 ? 10.110 -23.818 -4.437 1.00 95.06 579 LEU A N 1
ATOM 4614 C CA . LEU A 1 579 ? 9.648 -23.651 -5.803 1.00 95.06 579 LEU A CA 1
ATOM 4615 C C . LEU A 1 579 ? 8.537 -24.653 -6.113 1.00 95.06 579 LEU A C 1
ATOM 4617 O O . LEU A 1 579 ? 8.760 -25.856 -6.216 1.00 95.06 579 LEU A O 1
ATOM 4621 N N . GLN A 1 580 ? 7.333 -24.130 -6.285 1.00 96.38 580 GLN A N 1
ATOM 4622 C CA . GLN A 1 580 ? 6.148 -24.904 -6.624 1.00 96.38 580 GLN A CA 1
ATOM 4623 C C . GLN A 1 580 ? 5.839 -24.798 -8.114 1.00 96.38 580 GLN A C 1
ATOM 4625 O O . GLN A 1 580 ? 5.464 -25.789 -8.738 1.00 96.38 580 GLN A O 1
ATOM 4630 N N . GLN A 1 581 ? 6.004 -23.614 -8.702 1.00 95.94 581 GLN A N 1
ATOM 4631 C CA . GLN A 1 581 ? 5.784 -23.385 -10.126 1.00 95.94 581 GLN A CA 1
ATOM 4632 C C . GLN A 1 581 ? 7.004 -22.738 -10.758 1.00 95.94 581 GLN A C 1
ATOM 4634 O O . GLN A 1 581 ? 7.558 -21.790 -10.213 1.00 95.94 581 GLN A O 1
ATOM 4639 N N . PHE A 1 582 ? 7.376 -23.242 -11.926 1.00 96.12 582 PHE A N 1
ATOM 4640 C CA . PHE A 1 582 ? 8.416 -22.686 -12.767 1.00 96.12 582 PHE A CA 1
ATOM 4641 C C . PHE A 1 582 ? 7.901 -22.659 -14.203 1.00 96.12 582 PHE A C 1
ATOM 4643 O O . PHE A 1 582 ? 7.462 -23.691 -14.717 1.00 96.12 582 PHE A O 1
ATOM 4650 N N . THR A 1 583 ? 7.944 -21.488 -14.829 1.00 95.88 583 THR A N 1
ATOM 4651 C CA . THR A 1 583 ? 7.489 -21.294 -16.205 1.00 95.88 583 THR A CA 1
ATOM 4652 C C . THR A 1 583 ? 8.487 -20.408 -16.936 1.00 95.88 583 THR A C 1
ATOM 4654 O O . THR A 1 583 ? 8.733 -19.282 -16.514 1.00 95.88 583 THR A O 1
ATOM 4657 N N . ARG A 1 584 ? 9.048 -20.885 -18.051 1.00 94.19 584 ARG A N 1
ATOM 4658 C CA . ARG A 1 584 ? 9.781 -20.031 -18.998 1.00 94.19 584 ARG A CA 1
ATOM 4659 C C . ARG A 1 584 ? 8.792 -19.438 -19.988 1.00 94.19 584 ARG A C 1
ATOM 4661 O O . ARG A 1 584 ? 8.018 -20.177 -20.594 1.00 94.19 584 ARG A O 1
ATOM 4668 N N . MET A 1 585 ? 8.805 -18.122 -20.128 1.00 94.19 585 MET A N 1
ATOM 4669 C CA . MET A 1 585 ? 7.835 -17.412 -20.949 1.00 94.19 585 MET A CA 1
ATOM 4670 C C . MET A 1 585 ? 8.301 -17.335 -22.404 1.00 94.19 585 MET A C 1
ATOM 4672 O O . MET A 1 585 ? 9.480 -17.081 -22.650 1.00 94.19 585 MET A O 1
ATOM 4676 N N . PRO A 1 586 ? 7.398 -17.545 -23.379 1.00 93.44 586 PRO A N 1
ATOM 4677 C CA . PRO A 1 586 ? 7.752 -17.495 -24.797 1.00 93.44 586 PRO A CA 1
ATOM 4678 C C . PRO A 1 586 ? 7.998 -16.066 -25.307 1.00 93.44 586 PRO A C 1
ATOM 4680 O O . PRO A 1 586 ? 8.647 -15.888 -26.333 1.00 93.44 586 PRO A O 1
ATOM 4683 N N . SER A 1 587 ? 7.469 -15.049 -24.621 1.00 91.94 587 SER A N 1
ATOM 4684 C CA . SER A 1 587 ? 7.608 -13.636 -24.979 1.00 91.94 587 SER A CA 1
ATOM 4685 C C . SER A 1 587 ? 7.414 -12.734 -23.757 1.00 91.94 587 SER A C 1
ATOM 4687 O O . SER A 1 587 ? 6.964 -13.191 -22.707 1.00 91.94 587 SER A O 1
ATOM 4689 N N . GLY A 1 588 ? 7.717 -11.443 -23.917 1.00 89.50 588 GLY A N 1
ATOM 4690 C CA . GLY A 1 588 ? 7.752 -10.460 -22.831 1.00 89.50 588 GLY A CA 1
ATOM 4691 C C . GLY A 1 588 ? 9.138 -10.356 -22.190 1.00 89.50 588 GLY A C 1
ATOM 4692 O O . GLY A 1 588 ? 10.029 -11.163 -22.464 1.00 89.50 588 GLY A O 1
ATOM 4693 N N . GLY A 1 589 ? 9.319 -9.355 -21.339 1.00 89.44 589 GLY A N 1
ATOM 4694 C CA . GLY A 1 589 ? 10.595 -9.083 -20.680 1.00 89.44 589 GLY A CA 1
ATOM 4695 C C . GLY A 1 589 ? 10.391 -8.440 -19.317 1.00 89.44 589 GLY A C 1
ATOM 4696 O O . GLY A 1 589 ? 9.518 -8.894 -18.578 1.00 89.44 589 GLY A O 1
ATOM 4697 N N . HIS A 1 590 ? 11.186 -7.425 -18.973 1.00 89.69 590 HIS A N 1
ATOM 4698 C CA . HIS A 1 590 ? 11.224 -6.885 -17.603 1.00 89.69 590 HIS A CA 1
ATOM 4699 C C . HIS A 1 590 ? 9.865 -6.409 -17.091 1.00 89.69 590 HIS A C 1
ATOM 4701 O O . HIS A 1 590 ? 9.424 -6.787 -16.005 1.00 89.69 590 HIS A O 1
ATOM 4707 N N . PHE A 1 591 ? 9.163 -5.618 -17.903 1.00 91.69 591 PHE A N 1
ATOM 4708 C CA . PHE A 1 591 ? 7.872 -5.032 -17.560 1.00 91.69 591 PHE A CA 1
ATOM 4709 C C . PHE A 1 591 ? 6.741 -5.989 -17.940 1.00 91.69 591 PHE A C 1
ATOM 4711 O O . PHE A 1 591 ? 5.799 -5.627 -18.641 1.00 91.69 591 PHE A O 1
ATOM 4718 N N . ALA A 1 592 ? 6.823 -7.238 -17.473 1.00 92.19 592 ALA A N 1
ATOM 4719 C CA . ALA A 1 592 ? 5.931 -8.333 -17.860 1.00 92.19 592 ALA A CA 1
ATOM 4720 C C . ALA A 1 592 ? 4.430 -7.982 -17.788 1.00 92.19 592 ALA A C 1
ATOM 4722 O O . ALA A 1 592 ? 3.654 -8.433 -18.632 1.00 92.19 592 ALA A O 1
ATOM 4723 N N . ALA A 1 593 ? 4.021 -7.158 -16.816 1.00 92.94 593 ALA A N 1
ATOM 4724 C CA . ALA A 1 593 ? 2.640 -6.699 -16.656 1.00 92.94 593 ALA A CA 1
ATOM 4725 C C . ALA A 1 593 ? 2.168 -5.732 -17.765 1.00 92.94 593 ALA A C 1
ATOM 4727 O O . ALA A 1 593 ? 0.977 -5.691 -18.072 1.00 92.94 593 ALA A O 1
ATOM 4728 N N . LEU A 1 594 ? 3.086 -5.006 -18.407 1.00 92.25 594 LEU A N 1
ATOM 4729 C CA . LEU A 1 594 ? 2.815 -4.159 -19.574 1.00 92.25 594 LEU A CA 1
ATOM 4730 C C . LEU A 1 594 ? 2.987 -4.933 -20.885 1.00 92.25 594 LEU A C 1
ATOM 4732 O O . LEU A 1 594 ? 2.148 -4.831 -21.782 1.00 92.25 594 LEU A O 1
ATOM 4736 N N . ASP A 1 595 ? 4.049 -5.729 -20.952 1.00 91.38 595 ASP A N 1
ATOM 4737 C CA . ASP A 1 595 ? 4.569 -6.363 -22.160 1.00 91.38 595 ASP A CA 1
ATOM 4738 C C . ASP A 1 595 ? 3.835 -7.633 -22.576 1.00 91.38 595 ASP A C 1
ATOM 4740 O O . ASP A 1 595 ? 3.617 -7.904 -23.756 1.00 91.38 595 ASP A O 1
ATOM 4744 N N . ALA A 1 596 ? 3.501 -8.454 -21.586 1.00 94.19 596 ALA A N 1
ATOM 4745 C CA . ALA A 1 596 ? 2.883 -9.752 -21.774 1.00 94.19 596 ALA A CA 1
ATOM 4746 C C . ALA A 1 596 ? 1.839 -10.022 -20.674 1.00 94.19 596 ALA A C 1
ATOM 4748 O O . ALA A 1 596 ? 1.876 -11.086 -20.042 1.00 94.19 596 ALA A O 1
ATOM 4749 N N . PRO A 1 597 ? 0.876 -9.098 -20.452 1.00 95.25 597 PRO A N 1
ATOM 4750 C CA . PRO A 1 597 ? -0.084 -9.177 -19.349 1.00 95.25 597 PRO A CA 1
ATOM 4751 C C . PRO A 1 597 ? -0.831 -10.509 -19.332 1.00 95.25 597 PRO A C 1
ATOM 4753 O O . PRO A 1 597 ? -0.986 -11.113 -18.279 1.00 95.25 597 PRO A O 1
ATOM 4756 N N . ASN A 1 598 ? -1.234 -11.015 -20.500 1.00 95.81 598 ASN A N 1
ATOM 4757 C CA . ASN A 1 598 ? -1.996 -12.260 -20.608 1.00 95.81 598 ASN A CA 1
ATOM 4758 C C . ASN A 1 598 ? -1.179 -13.495 -20.198 1.00 95.81 598 ASN A C 1
ATOM 4760 O O . ASN A 1 598 ? -1.713 -14.381 -19.530 1.00 95.81 598 ASN A O 1
ATOM 4764 N N . LEU A 1 599 ? 0.110 -13.550 -20.559 1.00 96.50 599 LEU A N 1
ATOM 4765 C CA . LEU A 1 599 ? 0.998 -14.648 -20.158 1.00 96.50 599 LEU A CA 1
ATOM 4766 C C . LEU A 1 599 ? 1.240 -14.618 -18.649 1.00 96.50 599 LEU A C 1
ATOM 4768 O O . LEU A 1 599 ? 1.132 -15.647 -17.982 1.00 96.50 599 LEU A O 1
ATOM 4772 N N . LEU A 1 600 ? 1.499 -13.426 -18.107 1.00 94.69 600 LEU A N 1
ATOM 4773 C CA . LEU A 1 600 ? 1.695 -13.234 -16.676 1.00 94.69 600 LEU A CA 1
ATOM 4774 C C . LEU A 1 600 ? 0.430 -13.598 -15.877 1.00 94.69 600 LEU A C 1
ATOM 4776 O O . LEU A 1 600 ? 0.503 -14.374 -14.926 1.00 94.69 600 LEU A O 1
ATOM 4780 N N . LEU A 1 601 ? -0.738 -13.097 -16.293 1.00 94.38 601 LEU A N 1
ATOM 4781 C CA . LEU A 1 601 ? -2.039 -13.390 -15.684 1.00 94.38 601 LEU A CA 1
ATOM 4782 C C . LEU A 1 601 ? -2.339 -14.890 -15.655 1.00 94.38 601 LEU A C 1
ATOM 4784 O O . LEU A 1 601 ? -2.763 -15.419 -14.623 1.00 94.38 601 LEU A O 1
ATOM 4788 N N . ALA A 1 602 ? -2.125 -15.579 -16.779 1.00 94.38 602 ALA A N 1
ATOM 4789 C CA . ALA A 1 602 ? -2.351 -17.016 -16.879 1.00 94.38 602 ALA A CA 1
ATOM 4790 C C . ALA A 1 602 ? -1.463 -17.790 -15.894 1.00 94.38 602 ALA A C 1
ATOM 4792 O O . ALA A 1 602 ? -1.939 -18.706 -15.218 1.00 94.38 602 ALA A O 1
ATOM 4793 N N . ASP A 1 603 ? -0.197 -17.393 -15.759 1.00 95.50 603 ASP A N 1
ATOM 4794 C CA . ASP A 1 603 ? 0.748 -18.055 -14.866 1.00 95.50 603 ASP A CA 1
ATOM 4795 C C . ASP A 1 603 ? 0.424 -17.827 -13.385 1.00 95.50 603 ASP A C 1
ATOM 4797 O O . ASP A 1 603 ? 0.397 -18.786 -12.607 1.00 95.50 603 ASP A O 1
ATOM 4801 N N . ILE A 1 604 ? 0.075 -16.591 -13.011 1.00 93.75 604 ILE A N 1
ATOM 4802 C CA . ILE A 1 604 ? -0.388 -16.236 -11.661 1.00 93.75 604 ILE A CA 1
ATOM 4803 C C . ILE A 1 604 ? -1.621 -17.070 -11.296 1.00 93.75 604 ILE A C 1
ATOM 4805 O O . ILE A 1 604 ? -1.650 -17.742 -10.262 1.00 93.75 604 ILE A O 1
ATOM 4809 N N . ARG A 1 605 ? -2.640 -17.099 -12.162 1.00 92.19 605 ARG A N 1
ATOM 4810 C CA . ARG A 1 605 ? -3.867 -17.872 -11.911 1.00 92.19 605 ARG A CA 1
ATOM 4811 C C . ARG A 1 605 ? -3.581 -19.364 -11.794 1.00 92.19 605 ARG A C 1
ATOM 4813 O O . ARG A 1 605 ? -4.085 -20.005 -10.869 1.00 92.19 605 ARG A O 1
ATOM 4820 N N . LYS A 1 606 ? -2.738 -19.914 -12.674 1.00 93.31 606 LYS A N 1
ATOM 4821 C CA . LYS A 1 606 ? -2.295 -21.313 -12.598 1.00 93.31 606 LYS A CA 1
ATOM 4822 C C . LYS A 1 606 ? -1.637 -21.600 -11.251 1.00 93.31 606 LYS A C 1
ATOM 4824 O O . LYS A 1 606 ? -2.009 -22.575 -10.598 1.00 93.31 606 LYS A O 1
ATOM 4829 N N . PHE A 1 607 ? -0.745 -20.727 -10.790 1.00 93.50 607 PHE A N 1
ATOM 4830 C CA . PHE A 1 607 ? -0.057 -20.884 -9.513 1.00 93.50 607 PHE A CA 1
ATOM 4831 C C . PHE A 1 607 ? -1.034 -20.900 -8.329 1.00 93.50 607 PHE A C 1
ATOM 4833 O O . PHE A 1 607 ? -1.077 -21.869 -7.569 1.00 93.50 607 PHE A O 1
ATOM 4840 N N . PHE A 1 608 ? -1.896 -19.889 -8.216 1.00 89.69 608 PHE A N 1
ATOM 4841 C CA . PHE A 1 608 ? -2.843 -19.762 -7.100 1.00 89.69 608 PHE A CA 1
ATOM 4842 C C . PHE A 1 608 ? -4.047 -20.723 -7.169 1.00 89.69 608 PHE A C 1
ATOM 4844 O O . PHE A 1 608 ? -4.808 -20.849 -6.196 1.00 89.69 608 PHE A O 1
ATOM 4851 N N . SER A 1 609 ? -4.224 -21.428 -8.293 1.00 89.19 609 SER A N 1
ATOM 4852 C CA . SER A 1 609 ? -5.199 -22.514 -8.442 1.00 89.19 609 SER A CA 1
ATOM 4853 C C . SER A 1 609 ? -4.756 -23.828 -7.784 1.00 89.19 609 SER A C 1
ATOM 4855 O O . SER A 1 609 ? -5.607 -24.671 -7.501 1.00 89.19 609 SER A O 1
ATOM 4857 N N . ARG A 1 610 ? -3.461 -23.993 -7.480 1.00 86.94 610 ARG A N 1
ATOM 4858 C CA . ARG A 1 610 ? -2.901 -25.228 -6.910 1.00 86.94 610 ARG A CA 1
ATOM 4859 C C . ARG A 1 610 ? -3.452 -25.538 -5.517 1.00 86.94 610 ARG A C 1
ATOM 4861 O O . ARG A 1 610 ? -3.664 -24.646 -4.695 1.00 86.94 610 ARG A O 1
ATOM 4868 N N . GLN A 1 611 ? -3.658 -26.825 -5.234 1.00 74.81 611 GLN A N 1
ATOM 4869 C CA . GLN A 1 611 ? -4.322 -27.286 -4.010 1.00 74.81 611 GLN A CA 1
ATOM 4870 C C . GLN A 1 611 ? -3.553 -26.930 -2.732 1.00 74.81 611 GLN A C 1
ATOM 4872 O O . GLN A 1 611 ? -4.163 -26.461 -1.778 1.00 74.81 611 GLN A O 1
ATOM 4877 N N . ASN A 1 612 ? -2.230 -27.091 -2.712 1.00 73.25 612 ASN A N 1
ATOM 4878 C CA . ASN A 1 612 ? -1.401 -26.738 -1.556 1.00 73.25 612 ASN A CA 1
ATOM 4879 C C . ASN A 1 612 ? -1.453 -25.237 -1.225 1.00 73.25 612 ASN A C 1
ATOM 4881 O O . ASN A 1 612 ? -1.498 -24.876 -0.054 1.00 73.25 612 ASN A O 1
ATOM 4885 N N . ILE A 1 613 ? -1.554 -24.373 -2.240 1.00 78.69 613 ILE A N 1
ATOM 4886 C CA . ILE A 1 613 ? -1.764 -22.929 -2.051 1.00 78.69 613 ILE A CA 1
ATOM 4887 C C . ILE A 1 613 ? -3.182 -22.642 -1.538 1.00 78.69 613 ILE A C 1
ATOM 4889 O O . ILE A 1 613 ? -3.375 -21.813 -0.654 1.00 78.69 613 ILE A O 1
ATOM 4893 N N . ARG A 1 614 ? -4.192 -23.355 -2.056 1.00 67.69 614 ARG A N 1
ATOM 4894 C CA . ARG A 1 614 ? -5.586 -23.242 -1.586 1.00 67.69 614 ARG A CA 1
ATOM 4895 C C . ARG A 1 614 ? -5.756 -23.659 -0.124 1.00 67.69 614 ARG A C 1
ATOM 4897 O O . ARG A 1 614 ? -6.593 -23.078 0.555 1.00 67.69 614 ARG A O 1
ATOM 4904 N N . VAL A 1 615 ? -5.014 -24.667 0.337 1.00 59.75 615 VAL A N 1
ATOM 4905 C CA . VAL A 1 615 ? -5.046 -25.132 1.734 1.00 59.75 615 VAL A CA 1
ATOM 4906 C C . VAL A 1 615 ? -4.331 -24.141 2.646 1.00 59.75 615 VAL A C 1
ATOM 4908 O O . VAL A 1 615 ? -4.906 -23.751 3.655 1.00 59.75 615 VAL A O 1
ATOM 4911 N N . ALA A 1 616 ? -3.142 -23.666 2.259 1.00 58.12 616 ALA A N 1
ATOM 4912 C CA . ALA A 1 616 ? -2.408 -22.653 3.019 1.00 58.12 616 ALA A CA 1
ATOM 4913 C C . ALA A 1 616 ? -3.193 -21.339 3.188 1.00 58.12 616 ALA A C 1
ATOM 4915 O O . ALA A 1 616 ? -2.995 -20.643 4.170 1.00 58.12 616 ALA A O 1
ATOM 4916 N N . ALA A 1 617 ? -4.095 -21.019 2.253 1.00 56.47 617 ALA A N 1
ATOM 4917 C CA . ALA A 1 617 ? -4.968 -19.847 2.325 1.00 56.47 617 ALA A CA 1
ATOM 4918 C C . ALA A 1 617 ? -6.225 -20.018 3.203 1.00 56.47 617 ALA A C 1
ATOM 4920 O O . ALA A 1 617 ? -6.940 -19.045 3.413 1.00 56.47 617 ALA A O 1
ATOM 4921 N N . LYS A 1 618 ? -6.561 -21.246 3.621 1.00 50.00 618 LYS A N 1
ATOM 4922 C CA . LYS A 1 618 ? -7.716 -21.540 4.495 1.00 50.00 618 LYS A CA 1
ATOM 4923 C C . LYS A 1 618 ? -7.339 -21.641 5.975 1.00 50.00 618 LYS A C 1
ATOM 4925 O O . LYS A 1 618 ? -8.237 -21.631 6.811 1.00 50.00 618 LYS A O 1
ATOM 4930 N N . LEU A 1 619 ? -6.049 -21.829 6.247 1.00 37.38 619 LEU A N 1
ATOM 4931 C CA . LEU A 1 619 ? -5.424 -21.804 7.568 1.00 37.38 619 LEU A CA 1
ATOM 4932 C C . LEU A 1 619 ? -4.978 -20.382 7.873 1.00 37.38 619 LEU A C 1
ATOM 4934 O O . LEU A 1 619 ? -4.851 -20.037 9.062 1.00 37.38 619 LEU A O 1
#

Sequence (619 aa):
MNRHRSVVTFAANTDLGKTILSTALCRGASSLLKTPSAVAYIKPIQTGFPTDSDSRFVSSFCPGIRSNTLFTFTDPVSPHLAAVTERRQLADATVLQAIHAEMKASSDAMRSHRDAFILIETAGGVHSPTASRSLQSNLYKALGLASVLVGDSKLGGISTTLTAYESLRARDFNVPLILLFKNARYMNEDVIAENVDAEVVVVPEPPKRVDGLTAQQDREQLLEYFRELDDQMREVPFKVDIPQEKVDDLKRRLANARMPDPLTQDRDTREFGVSHAELTKLAKYWATDFDWRKQEQLLNRLPMFTATVQGHSMHFIHAVSPHARARPLILTHGWPGSFFEFQKIVEPLRNPEDSSMPAFHVIAPSIPGFGFSPNPTSVKLLTVQFVAKLFVELMAGLGYDKGGDWGSMITRAMAINHPKHCIAIHLNLAMAPLPDAWSYFPQRMLYKLNPLWILTPQELEGERFSNYFWTYETGYYKIQGTKPYTIGVGLNDSPIGLLAWIAEKFRFDGREPDPEELLTNISIYWFTQSITSSFRLYKDNYNEFKYSKKQFISVPTGVAVFKDISQPPEAWLKYYYNLQQFTRMPSGGHFAALDAPNLLLADIRKFFSRQNIRVAAKL

Organism: NCBI:txid246404

Foldseek 3Di:
DAAEAEEEEFELFPPLPSLLVVLLVLQVQCVVLVASCLEEEEELEEEQPPVDDSQCVSCLQRPNHHGDYNYYFNHRDFLQVSCVVVVNQDDLVNSLVSVVVVVVVSCVSNVVRSYGYYYYYYTTHQQGAHNNRHGSLVSCLVVQHAYEYEFEPDVVRLVSRLVRQVVNVVSVHHHQEYEHEDDPPRRSQVVSVVRDNHHYDYAHDQDDDDPPDDPVVSSVSSSVSSVVSSQQDDWAFDADDFDVVLLLVLLVLLVVDPQDDFPDDDDPCLLVFDGSVRLNVLSVCSNPPFDLVVLSVLVRVFRKTWGQFPNFIWIKGFAAAPDPPAFAEEEEDAPPFFLLLQSQPQCCQRYPPDPLFHHHRYMYIGQQLGQPGDNPPVDPASELLVSLVSVCRNCVSVVQQAYEYEEERNNLSVLQVPVRRYLEYEYQDYDFPQDPDPVCVVVVVVCVVPVVVPDPPVQVVLVVLLVCCVVRVCPVLVCLQAPLPVLLVVLQVRLSSLLRVRCSVVQSLPDDADSNSSSSRSVSCRSVSSSSSSSSNSNRCVVVVVDPPDDARAREYAYEHASESHRHDPVRNVVRYNYPHYHYDPHDYDSCSRTPVPRVSVRVRVSCSDPSSVVSSVD

Secondary structure (DSSP, 8-state):
--EEEEEEEEESSSSS-HHHHHHHHHHHHHHHHT-GGGEEEEEEEESSTTT--HHHHHHHHSTTSEEEEEEE-SSSS-HHHHHHHTT----HHHHHHHHHHHHHHHHHHTTTSSEEEEEEEPSSSTT-B-TTSSBHHHHHHTT--EEEEE---STTHHHHHHHHHHHHHHTT----EEEEEE-TTT-HHHHHHHT-SSEEEEEEPPPPPPTT--HHHHHHHHHHHHHHHHHSS--EE------HHHHHHHHHHHHT--PPPPS-SSS-GGGGSS-HHHHHHHHHHHHHT--HHHHHHHHTTS-EEEEEETTEEEEEEEE--SSTTPEEEEE---SS--GGGGTTTHHHHHS-SSTTSPPEEEEEEPPTTSTTS---TT-S---HHHHHHHHHHHHHHTT-SSEEEESSHHHHHHHHH-TTSEEEEEESS---PPP-SGGGHHHHHHHHH-GGGTS-HHHHHHHHHHHHHHHHS-HHHHHHHH-HHHHHHHHHH-HHHHHHHHHHHTTTTS----HHHHHHHHHHHHHHT-HHHHTHHHHHHTTGGG---S--EEEEEEEEEEESS----HHHHHHHEEEEEEEEEEEEETTHHHHSHHHHHHHHHHHHHSHHHHHHTT-

InterPro domains:
  IPR000639 Epoxide hydrolase-like [PR00412] (333-351)
  IPR000639 Epoxide hydrolase-like [PR00412] (359-374)
  IPR000639 Epoxide hydrolase-like [PR00412] (401-414)
  IPR000639 Epoxide hydrolase-like [PR00412] (585-607)
  IPR004472 Dethiobiotin synthase BioD [MF_00336] (4-245)
  IPR010497 Epoxide hydrolase, N-terminal [PF06441] (237-342)
  IPR027417 P-loop containing nucleoside triphosphate hydrolase [G3DSA:3.40.50.300] (2-235)
  IPR027417 P-loop containing nucleoside triphosphate hydrolase [SSF52540] (10-186)
  IPR029058 Alpha/Beta hydrolase fold [G3DSA:3.40.50.1820] (236-611)
  IPR029058 Alpha/Beta hydrolase fold [SSF53474] (230-610)

pLDDT: mean 89.47, std 10.05, range [37.38, 98.75]